Protein AF-A0A953RXV6-F1 (afdb_monomer)

Mean predicted aligned error: 15.17 Å

Solvent-accessible surface area (backbone atoms only — not comparable to full-atom values): 37665 Å² total; per-residue (Å²): 127,60,71,68,61,42,51,56,49,38,53,52,52,40,53,50,35,49,42,9,17,29,2,40,12,43,51,50,28,60,76,50,71,36,80,70,49,71,12,47,16,24,50,48,4,48,50,49,49,16,47,55,39,52,64,47,23,63,74,37,35,45,28,72,68,52,24,49,53,53,41,52,54,12,38,51,32,27,63,79,38,34,75,82,56,64,39,70,62,49,50,50,53,51,53,49,42,42,50,58,57,60,30,48,54,34,81,74,94,47,74,58,41,26,48,41,53,41,45,48,42,49,47,40,36,65,33,37,65,40,35,4,41,20,39,59,39,67,70,58,20,54,64,31,39,55,59,40,29,31,59,56,40,28,44,69,82,55,23,53,34,48,34,36,52,49,49,26,21,46,38,41,32,33,53,47,50,52,58,61,29,71,76,70,70,61,58,46,44,60,48,30,26,38,51,48,48,35,43,48,72,61,68,39,62,65,63,44,26,60,25,39,40,84,52,61,48,53,45,35,20,52,49,41,39,55,48,55,53,47,49,50,40,52,68,71,56,49,58,47,59,34,44,32,28,48,46,49,48,49,26,51,46,30,33,43,38,36,71,85,34,46,62,54,39,53,49,43,54,48,50,43,69,74,37,68,92,49,37,43,41,70,58,43,52,53,50,47,51,52,50,51,48,55,50,30,55,49,15,32,39,20,24,21,9,51,50,53,54,45,55,93,45,44,46,69,85,43,84,28,27,49,54,67,68,56,28,46,46,52,45,44,46,53,30,18,38,28,44,42,68,92,55,82,60,35,69,64,61,66,71,59,68,80,49,50,65,62,33,59,60,51,63,55,75,39,72,83,33,69,65,48,67,52,30,41,56,55,8,50,51,32,49,51,48,36,56,75,67,68,52,87,75,57,71,55,62,53,52,52,52,52,51,38,52,52,44,45,50,52,32,53,72,59,34,51,28,63,50,72,35,38,24,45,55,48,37,48,17,34,45,25,42,6,44,35,46,24,74,75,49,55,52,67,70,57,49,60,58,46,52,61,51,52,54,47,53,41,50,52,50,42,52,50,27,61,72,70,46,30,45,71,58,54,54,43,61,78,75,73,86,87,62,78,50,77,52,72,50,84,42,90,88,67,55,62,38,34,22,31,41,94,91,43,63,47,39,26,81,55,69,80,53,54,39,36,56,94,48,75,43,74,78,35,56,68,24,39,58,74,72,90,66,79,80,83,78,70,79,76,80,68,80,70,78,77,80,83,77,59,60,71,77,72,34,35,30,17,23,42,32,72,53,49,65,48,98,85,68,52,69,32,37,37,56,67,44,63,77,55,61,46,65,45,73,55,89,66,77,44,40,84,53,96,65,40,70,46,51,29,16,21,29,30,10,95,82,32,50,31,38,35,49,43,48,34,72,64,45,55,26,36,35,37,42,32,36,39,32,80,83,64,92,52,71,85,56,42,19,18,29,35,21,50,75,84,44,75,80,43,70,63,45,33,54,33,64,73,32,74,34,59,35,15,43,37,76,48,78,42,84,44,78,23,87,79,34,49,48,36,44,36,32,37,32,74,32,57,54,27,71,40,6,27,43,33,44,35,73,55,73,76,94,73,80,92,78,88,84,80,88,76,89,81,85,88,82,87,78,89,135

Sequence (721 aa):
MNEELRVSTAVLYTVISAFSAVGFGSILSKYLRIRPNAGERGMLGLLCMGIVAGLVHFFIPISPLVQYAVLIAGLFGCVSSAAELGGWRTIAYAILAFALVFFREAYVPYHDNGLYHVPTFLWNTQAAAIPGLVNLHGRFGFNSVLFLIAPITSQYAIGWVANALLASFTILACIGRLRDHAIQGMNPSAFWFLMVTAAAFTLDPNLMGWLGILNADGFVAALTVYWVFLLFEHAEGVRPDTTPALILLLAVFALMVKLGSLPIFALTIGIMAYRPGLRPSRGAIVVATAFLTIWVARGLLLSGCLAYPIQQSCFYSLPWSVEQWRAMGEMNGIRSWARAPGRIDYDVVLSDFKWFGAWLADARLKEPIPQLRWALPLGLGALVFRLLAKQKIDRASLGIAAFLAGSIAFWFWGAPDPRFGVGFLASAGVLCVGFAAASVFSAQKLRLAAIPVLLAGVAVQTVRSAITENWRNQPAIPPQPQTFYVMTIDGPWGVPIRAPDPHDDQCWDTPLPCMPAQFLAPAYLARVRWRPIPTHGAASTAMAGSANAFTKLPLKVNAGGSGYSDSEGHAWQPDMGAQQGWAMSTTATISGTANPEVYQSARWSDTGRLSYQFTVPNGDYTVILKFAEFFYWTKGKREFDIALNGTTVASRFDIVAAAGGVNTATDLEYPLTVTNSQATVTLTGVTREPLINGIEILPASGPSGAEVKTHGSGAGVTQAK

Nearest PDB structures (foldseek):
  5uj6-assembly1_B  TM=8.910E-01  e=5.678E-09  Bacteroides uniformis str. 3978 T3 ii
  5uj6-assembly1_A  TM=8.932E-01  e=1.175E-08  Bacteroides uniformis str. 3978 T3 ii
  6nzg-assembly1_B  TM=8.855E-01  e=1.803E-08  Bacteroides uniformis
  6a5e-assembly2_B  TM=8.906E-01  e=4.620E-08  Arabidopsis thaliana
  8dhl-assembly1_A  TM=8.912E-01  e=2.066E-07  Tannerella forsythia

Secondary structure (DSSP, 8-state):
--HHHHHHHHHHHHHHHHHHHHHHHHHHHHHHT----HHHHHHHHHHHHHHHHHHHHTTS---HHHHHHHHHHHHHHHHTTTTTTTTHHHHHHHHHHHHHHHTS------HHIIIIIHHHHHHHHHSSPPTTGGGT-GGGG---THHHHHHHH-BTTTB--HHHHHHHHHHHHHHHHHHHHHTTT--HHHHHHHHHHHHHHHH-HHHHHHHTS--HHHHHHHHHHHHHHHHHHHHHT-STTHHHHHHHHHHHHHHHH-GGGHHHHHHHHHHHHH-GGGPPPHHHHHHHHHHHHHHHHHHHHHHSBTTTT-GGGB-TTSTTPPPHHHHHHHHHHHHHHHHSTT---HHHHHHSSTHHHHHHHHHHHSTT-TTHHHHHHHHHHHHHHHHHTTPPPPHHHHHHHHHHHHHHHHHHHH---HHHHHHHHHHHHHHHHHHHHHHH--SHHHHHHHHHHHHHHHHHHHHHHHHTTTTTT-PPSPP----EEEE----TT---EEEE-TT----TTPPSSB--GGG--HHHHTT--PPPP---S-----------PPPPSSEEEETTS--EE-TT-PEEBPS-SB-S-EEEE--SPPBS-S--HHHHEEEE-TTSEEEEEE---SEEEEEEEEE---S--STTSSEEEEEETTEEEEEEE-HHHHHSSTTB-EEEEEEEEESSS-EEEEEEEEES--EESEEEEEE-PPP------------------

Structure (mmCIF, N/CA/C/O backbone):
data_AF-A0A953RXV6-F1
#
_entry.id   AF-A0A953RXV6-F1
#
loop_
_atom_site.group_PDB
_atom_site.id
_atom_site.type_symbol
_atom_site.label_atom_id
_atom_site.label_alt_id
_atom_site.label_comp_id
_atom_site.label_asym_id
_atom_site.label_entity_id
_atom_site.label_seq_id
_atom_site.pdbx_PDB_ins_code
_atom_site.Cartn_x
_atom_site.Cartn_y
_atom_site.Cartn_z
_atom_site.occupancy
_atom_site.B_iso_or_equiv
_atom_site.auth_seq_id
_atom_site.auth_comp_id
_atom_site.auth_asym_id
_atom_site.auth_atom_id
_atom_site.pdbx_PDB_model_num
ATOM 1 N N . MET A 1 1 ? 2.271 27.213 -10.622 1.00 54.66 1 MET A N 1
ATOM 2 C CA . MET A 1 1 ? 1.376 27.524 -9.486 1.00 54.66 1 MET A CA 1
ATOM 3 C C . MET A 1 1 ? 2.250 28.083 -8.378 1.00 54.66 1 MET A C 1
ATOM 5 O O . MET A 1 1 ? 3.254 27.442 -8.091 1.00 54.66 1 MET A O 1
ATOM 9 N N . ASN A 1 2 ? 1.961 29.274 -7.837 1.00 69.75 2 ASN A N 1
ATOM 10 C CA . ASN A 1 2 ? 2.711 29.762 -6.673 1.00 69.75 2 ASN A CA 1
ATOM 11 C C . ASN A 1 2 ? 2.414 28.860 -5.459 1.00 69.75 2 ASN A C 1
ATOM 13 O O . ASN A 1 2 ? 1.421 28.127 -5.441 1.00 69.75 2 ASN A O 1
ATOM 17 N N . GLU A 1 3 ? 3.308 28.862 -4.477 1.00 66.81 3 GLU A N 1
ATOM 18 C CA . GLU A 1 3 ? 3.263 27.919 -3.356 1.00 66.81 3 GLU A CA 1
ATOM 19 C C . GLU A 1 3 ? 1.968 28.030 -2.538 1.00 66.81 3 GLU A C 1
ATOM 21 O O . GLU A 1 3 ? 1.363 27.015 -2.197 1.00 66.81 3 GLU A O 1
ATOM 26 N N . GLU A 1 4 ? 1.471 29.249 -2.323 1.00 68.50 4 GLU A N 1
ATOM 27 C CA . GLU A 1 4 ? 0.216 29.485 -1.603 1.00 68.50 4 GLU A CA 1
ATOM 28 C C . GLU A 1 4 ? -0.999 28.884 -2.320 1.00 68.50 4 GLU A C 1
ATOM 30 O O . GLU A 1 4 ? -1.776 28.153 -1.703 1.00 68.50 4 GLU A O 1
ATOM 35 N N . LEU A 1 5 ? -1.138 29.098 -3.636 1.00 72.12 5 LEU A N 1
ATOM 36 C CA . LEU A 1 5 ? -2.232 28.507 -4.411 1.00 72.12 5 LEU A CA 1
ATOM 37 C C . LEU A 1 5 ? -2.136 26.976 -4.433 1.00 72.12 5 LEU A C 1
ATOM 39 O O . LEU A 1 5 ? -3.169 26.304 -4.402 1.00 72.12 5 LEU A O 1
ATOM 43 N N . ARG A 1 6 ? -0.919 26.410 -4.425 1.00 70.50 6 ARG A N 1
ATOM 44 C CA . ARG A 1 6 ? -0.706 24.956 -4.318 1.00 70.50 6 ARG A CA 1
ATOM 45 C C . ARG A 1 6 ? -1.258 24.422 -3.006 1.00 70.50 6 ARG A C 1
ATOM 47 O O . ARG A 1 6 ? -2.036 23.470 -3.025 1.00 70.50 6 ARG A O 1
ATOM 54 N N . VAL A 1 7 ? -0.891 25.044 -1.888 1.00 69.31 7 VAL A N 1
ATOM 55 C CA . VAL A 1 7 ? -1.352 24.621 -0.562 1.00 69.31 7 VAL A CA 1
ATOM 56 C C . VAL A 1 7 ? -2.869 24.764 -0.444 1.00 69.31 7 VAL A C 1
ATOM 58 O O . VAL A 1 7 ? -3.538 23.816 -0.036 1.00 69.31 7 VAL A O 1
ATOM 61 N N . SER A 1 8 ? -3.445 25.905 -0.834 1.00 72.38 8 SER A N 1
ATOM 62 C CA . SER A 1 8 ? -4.899 26.100 -0.760 1.00 72.38 8 SER A CA 1
ATOM 63 C C . SER A 1 8 ? -5.660 25.075 -1.607 1.00 72.38 8 SER A C 1
ATOM 65 O O . SER A 1 8 ? -6.670 24.527 -1.160 1.00 72.38 8 SER A O 1
ATOM 67 N N . THR A 1 9 ? -5.146 24.756 -2.798 1.00 74.25 9 THR A N 1
ATOM 68 C CA . THR A 1 9 ? -5.723 23.723 -3.672 1.00 74.25 9 THR A CA 1
ATOM 69 C C . THR A 1 9 ? -5.626 22.338 -3.033 1.00 74.25 9 THR A C 1
ATOM 71 O O . THR A 1 9 ? -6.598 21.585 -3.048 1.00 74.25 9 THR A O 1
ATOM 74 N N . ALA A 1 10 ? -4.490 22.014 -2.417 1.00 73.00 10 ALA A N 1
ATOM 75 C CA . ALA A 1 10 ? -4.257 20.751 -1.727 1.00 73.00 10 ALA A CA 1
ATOM 76 C C . ALA A 1 10 ? -5.208 20.534 -0.533 1.00 73.00 10 ALA A C 1
ATOM 78 O O . ALA A 1 10 ? -5.795 19.455 -0.389 1.00 73.00 10 ALA A O 1
ATOM 79 N N . VAL A 1 11 ? -5.428 21.577 0.277 1.00 75.12 11 VAL A N 1
ATOM 80 C CA . VAL A 1 11 ? -6.401 21.554 1.383 1.00 75.12 11 VAL A CA 1
ATOM 81 C C . VAL A 1 11 ? -7.806 21.299 0.847 1.00 75.12 11 VAL A C 1
ATOM 83 O O . VAL A 1 11 ? -8.473 20.360 1.285 1.00 75.12 11 VAL A O 1
ATOM 86 N N . LEU A 1 12 ? -8.253 22.108 -0.121 1.00 78.56 12 LEU A N 1
ATOM 87 C CA . LEU A 1 12 ? -9.596 22.005 -0.692 1.00 78.56 12 LEU A CA 1
ATOM 88 C C . LEU A 1 12 ? -9.846 20.615 -1.282 1.00 78.56 12 LEU A C 1
ATOM 90 O O . LEU A 1 12 ? -10.859 19.975 -0.995 1.00 78.56 12 LEU A O 1
ATOM 94 N N . TYR A 1 13 ? -8.897 20.139 -2.081 1.00 80.12 13 TYR A N 1
ATOM 95 C CA . TYR A 1 13 ? -8.982 18.851 -2.743 1.00 80.12 13 TYR A CA 1
ATOM 96 C C . TYR A 1 13 ? -9.070 17.696 -1.744 1.00 80.12 13 TYR A C 1
ATOM 98 O O . TYR A 1 13 ? -9.842 16.747 -1.931 1.00 80.12 13 TYR A O 1
ATOM 106 N N . THR A 1 14 ? -8.341 17.792 -0.635 1.00 79.62 14 THR A N 1
ATOM 107 C CA . THR A 1 14 ? -8.429 16.739 0.361 1.00 79.62 14 THR A CA 1
ATOM 108 C C . THR A 1 14 ? -9.733 16.773 1.143 1.00 79.62 14 THR A C 1
ATOM 110 O O . THR A 1 14 ? -10.326 15.723 1.383 1.00 79.62 14 THR A O 1
ATOM 113 N N . VAL A 1 15 ? -10.224 17.959 1.502 1.00 82.06 15 VAL A N 1
ATOM 114 C CA . VAL A 1 15 ? -11.534 18.102 2.147 1.00 82.06 15 VAL A CA 1
ATOM 115 C C . VAL A 1 15 ? -12.623 17.473 1.270 1.00 82.06 15 VAL A C 1
ATOM 117 O O . VAL A 1 15 ? -13.427 16.679 1.760 1.00 82.06 15 VAL A O 1
ATOM 120 N N . ILE A 1 16 ? -12.595 17.740 -0.040 1.00 86.81 16 ILE A N 1
ATOM 121 C CA . ILE A 1 16 ? -13.489 17.108 -1.020 1.00 86.81 16 ILE A CA 1
ATOM 122 C C . ILE A 1 16 ? -13.351 15.579 -0.995 1.00 86.81 16 ILE A C 1
ATOM 124 O O . ILE A 1 16 ? -14.357 14.872 -0.905 1.00 86.81 16 ILE A O 1
ATOM 128 N N . SER A 1 17 ? -12.121 15.065 -1.024 1.00 89.00 17 SER A N 1
ATOM 129 C CA . SER A 1 17 ? -11.843 13.623 -0.977 1.00 89.00 17 SER A CA 1
ATOM 130 C C . SER A 1 17 ? -12.360 12.973 0.311 1.00 89.00 17 SER A C 1
ATOM 132 O O . SER A 1 17 ? -12.964 11.900 0.265 1.00 89.00 17 SER A O 1
ATOM 134 N N . ALA A 1 18 ? -12.198 13.643 1.456 1.00 87.94 18 ALA A N 1
ATOM 135 C CA . ALA A 1 18 ? -12.666 13.169 2.752 1.00 87.94 18 ALA A CA 1
ATOM 136 C C . ALA A 1 18 ? -14.196 13.058 2.797 1.00 87.94 18 ALA A C 1
ATOM 138 O O . ALA A 1 18 ? -14.736 12.011 3.164 1.00 87.94 18 ALA A O 1
ATOM 139 N N . PHE A 1 19 ? -14.903 14.112 2.380 1.00 88.88 19 PHE A N 1
ATOM 140 C CA . PHE A 1 19 ? -16.365 14.100 2.313 1.00 88.88 19 PHE A CA 1
ATOM 141 C C . PHE A 1 19 ? -16.888 13.061 1.337 1.00 88.88 19 PHE A C 1
ATOM 143 O O . PHE A 1 19 ? -17.843 12.348 1.644 1.00 88.88 19 PHE A O 1
ATOM 150 N N . SER A 1 20 ? -16.244 12.949 0.180 1.00 92.94 20 SER A N 1
ATOM 151 C CA . SER A 1 20 ? -16.613 11.960 -0.816 1.00 92.94 20 SER A CA 1
ATOM 152 C C . SER A 1 20 ? -16.480 10.535 -0.263 1.00 92.94 20 SER A C 1
ATOM 154 O O . SER A 1 20 ? -17.413 9.738 -0.387 1.00 92.94 20 SER A O 1
ATOM 156 N N . ALA A 1 21 ? -15.386 10.231 0.449 1.00 93.62 21 ALA A N 1
ATOM 157 C CA . ALA A 1 21 ? -15.200 8.937 1.103 1.00 93.62 21 ALA A CA 1
ATOM 158 C C . ALA A 1 21 ? -16.292 8.685 2.156 1.00 93.62 21 ALA A C 1
ATOM 160 O O . ALA A 1 21 ? -16.990 7.672 2.098 1.00 93.62 21 ALA A O 1
ATOM 161 N N . VAL A 1 22 ? -16.538 9.634 3.067 1.00 92.31 22 VAL A N 1
ATOM 162 C CA . VAL A 1 22 ? -17.623 9.515 4.062 1.00 92.31 22 VAL A CA 1
ATOM 163 C C . VAL A 1 22 ? -18.983 9.279 3.395 1.00 92.31 22 VAL A C 1
ATOM 165 O O . VAL A 1 22 ? -19.799 8.510 3.912 1.00 92.31 22 VAL A O 1
ATOM 168 N N . GLY A 1 23 ? -19.232 9.887 2.235 1.00 93.12 23 GLY A N 1
ATOM 169 C CA . GLY A 1 23 ? -20.442 9.679 1.452 1.00 93.12 23 GLY A CA 1
ATOM 170 C C . GLY A 1 23 ? -20.585 8.268 0.888 1.00 93.12 23 GLY A C 1
ATOM 171 O O . GLY A 1 23 ? -21.613 7.631 1.128 1.00 93.12 23 GLY A O 1
ATOM 172 N N . PHE A 1 24 ? -19.555 7.730 0.227 1.00 96.62 24 PHE A N 1
ATOM 173 C CA . PHE A 1 24 ? -19.560 6.329 -0.222 1.00 96.62 24 PHE A CA 1
ATOM 174 C C . PHE A 1 24 ? -19.745 5.355 0.941 1.00 96.62 24 PHE A C 1
ATOM 176 O O . PHE A 1 24 ? -20.575 4.447 0.866 1.00 96.62 24 PHE A O 1
ATOM 183 N N . GLY A 1 25 ? -19.033 5.572 2.047 1.00 96.31 25 GLY A N 1
ATOM 184 C CA . GLY A 1 25 ? -19.180 4.745 3.237 1.00 96.31 25 GLY A CA 1
ATOM 185 C C . GLY A 1 25 ? -20.572 4.838 3.851 1.00 96.31 25 GLY A C 1
ATOM 186 O O . GLY A 1 25 ? -21.092 3.837 4.337 1.00 96.31 25 GLY A O 1
ATOM 187 N N . SER A 1 26 ? -21.216 6.006 3.791 1.00 94.00 26 SER A N 1
ATOM 188 C CA . SER A 1 26 ? -22.600 6.190 4.241 1.00 94.00 26 SER A CA 1
ATOM 189 C C . SER A 1 26 ? -23.594 5.416 3.378 1.00 94.00 26 SER A C 1
ATOM 191 O O . SER A 1 26 ? -24.459 4.731 3.924 1.00 94.00 26 SER A O 1
ATOM 193 N N . ILE A 1 27 ? -23.441 5.463 2.051 1.00 95.38 27 ILE A N 1
ATOM 194 C CA . ILE A 1 27 ? -24.257 4.675 1.116 1.00 95.38 27 ILE A CA 1
ATOM 195 C C . ILE A 1 27 ? -24.084 3.180 1.400 1.00 95.38 27 ILE A C 1
ATOM 197 O O . ILE A 1 27 ? -25.075 2.464 1.564 1.00 95.38 27 ILE A O 1
ATOM 201 N N . LEU A 1 28 ? -22.837 2.712 1.528 1.00 96.88 28 LEU A N 1
ATOM 202 C CA . LEU A 1 28 ? -22.566 1.310 1.834 1.00 96.88 28 LEU A CA 1
ATOM 203 C C . LEU A 1 28 ? -23.176 0.908 3.184 1.00 96.88 28 LEU A C 1
ATOM 205 O O . LEU A 1 28 ? -23.809 -0.137 3.293 1.00 96.88 28 LEU A O 1
ATOM 209 N N . SER A 1 29 ? -23.046 1.754 4.203 1.00 95.25 29 SER A N 1
ATOM 210 C CA . SER A 1 29 ? -23.593 1.489 5.539 1.00 95.25 29 SER A CA 1
ATOM 211 C C . SER A 1 29 ? -25.113 1.336 5.524 1.00 95.25 29 SER A C 1
ATOM 213 O O . SER A 1 29 ? -25.637 0.421 6.160 1.00 95.25 29 SER A O 1
ATOM 215 N N . LYS A 1 30 ? -25.814 2.183 4.757 1.00 93.81 30 LYS A N 1
ATOM 216 C CA . LYS A 1 30 ? -27.267 2.093 4.541 1.00 93.81 30 LYS A CA 1
ATOM 217 C C . LYS A 1 30 ? -27.651 0.777 3.871 1.00 93.81 30 LYS A C 1
ATOM 219 O O . LYS A 1 30 ? -28.535 0.080 4.366 1.00 93.81 30 LYS A O 1
ATOM 224 N N . TYR A 1 31 ? -26.955 0.410 2.794 1.00 95.25 31 TYR A N 1
ATOM 225 C CA . TYR A 1 31 ? -27.179 -0.854 2.086 1.00 95.25 31 TYR A CA 1
ATOM 226 C C . TYR A 1 31 ? -26.978 -2.069 3.004 1.00 95.25 31 TYR A C 1
ATOM 228 O O . TYR A 1 31 ? -27.797 -2.987 3.035 1.00 95.25 31 TYR A O 1
ATOM 236 N N . LEU A 1 32 ? -25.917 -2.041 3.810 1.00 96.00 32 LEU A N 1
ATOM 237 C CA . LEU A 1 32 ? -25.572 -3.098 4.759 1.00 96.00 32 LEU A CA 1
ATOM 238 C C . LEU A 1 32 ? -26.412 -3.090 6.042 1.00 96.00 32 LEU A C 1
ATOM 240 O O . LEU A 1 32 ? -26.319 -4.041 6.820 1.00 96.00 32 LEU A O 1
ATOM 244 N N . ARG A 1 33 ? -27.222 -2.043 6.257 1.00 94.44 33 ARG A N 1
ATOM 245 C CA . ARG A 1 33 ? -28.018 -1.792 7.470 1.00 94.44 33 ARG A CA 1
ATOM 246 C C . ARG A 1 33 ? -27.178 -1.754 8.754 1.00 94.44 33 ARG A C 1
ATOM 248 O O . ARG A 1 33 ? -27.633 -2.180 9.811 1.00 94.44 33 ARG A O 1
ATOM 255 N N . ILE A 1 34 ? -25.962 -1.220 8.669 1.00 93.62 34 ILE A N 1
ATOM 256 C CA . ILE A 1 34 ? -25.052 -1.039 9.811 1.00 93.62 34 ILE A CA 1
ATOM 257 C C . ILE A 1 34 ? -24.966 0.436 10.217 1.00 93.62 34 ILE A C 1
ATOM 259 O O . ILE A 1 34 ? -25.288 1.327 9.431 1.00 93.62 34 ILE A O 1
ATOM 263 N N . ARG A 1 35 ? -24.520 0.713 11.449 1.00 90.50 35 ARG A N 1
ATOM 264 C CA . ARG A 1 35 ? -24.431 2.079 12.002 1.00 90.50 35 ARG A CA 1
ATOM 265 C C . ARG A 1 35 ? -23.003 2.460 12.423 1.00 90.50 35 ARG A C 1
ATOM 267 O O . ARG A 1 35 ? -22.761 2.681 13.610 1.00 90.50 35 ARG A O 1
ATOM 274 N N . PRO A 1 36 ? -22.052 2.531 11.478 1.00 91.62 36 PRO A N 1
ATOM 275 C CA . PRO A 1 36 ? -20.710 3.018 11.754 1.00 91.62 36 PRO A CA 1
ATOM 276 C C . PRO A 1 36 ? -20.699 4.527 12.019 1.00 91.62 36 PRO A C 1
ATOM 278 O O . PRO A 1 36 ? -21.538 5.279 11.502 1.00 91.62 36 PRO A O 1
ATOM 281 N N . ASN A 1 37 ? -19.712 4.964 12.798 1.00 88.81 37 ASN A N 1
ATOM 282 C CA . ASN A 1 37 ? -19.424 6.376 13.033 1.00 88.81 37 ASN A CA 1
ATOM 283 C C . ASN A 1 37 ? -18.758 7.033 11.803 1.00 88.81 37 ASN A C 1
ATOM 285 O O . ASN A 1 37 ? -18.481 6.379 10.798 1.00 88.81 37 ASN A O 1
ATOM 289 N N . ALA A 1 38 ? -18.505 8.343 11.860 1.00 87.25 38 ALA A N 1
ATOM 290 C CA . ALA A 1 38 ? -17.977 9.093 10.717 1.00 87.25 38 ALA A CA 1
ATOM 291 C C . ALA A 1 38 ? -16.590 8.615 10.242 1.00 87.25 38 ALA A C 1
ATOM 293 O O . ALA A 1 38 ? -16.364 8.536 9.036 1.00 87.25 38 ALA A O 1
ATOM 294 N N . GLY A 1 39 ? -15.685 8.261 11.162 1.00 90.06 39 GLY A N 1
ATOM 295 C CA . GLY A 1 39 ? -14.359 7.748 10.805 1.00 90.06 39 GLY A CA 1
ATOM 296 C C . GLY A 1 39 ? -14.443 6.393 10.105 1.00 90.06 39 GLY A C 1
ATOM 297 O O . GLY A 1 39 ? -13.867 6.193 9.043 1.00 90.06 39 GLY A O 1
ATOM 298 N N . GLU A 1 40 ? -15.265 5.491 10.631 1.00 94.19 40 GLU A N 1
ATOM 299 C CA . GLU A 1 40 ? -15.514 4.176 10.032 1.00 94.19 40 GLU A CA 1
ATOM 300 C C . GLU A 1 40 ? -16.171 4.277 8.655 1.00 94.19 40 GLU A C 1
ATOM 302 O O . GLU A 1 40 ? -15.785 3.566 7.729 1.00 94.19 40 GLU A O 1
ATOM 307 N N . ARG A 1 41 ? -17.128 5.201 8.491 1.00 93.50 41 ARG A N 1
ATOM 308 C CA . ARG A 1 41 ? -17.698 5.527 7.177 1.00 93.50 41 ARG A CA 1
ATOM 309 C C . ARG A 1 41 ? -16.608 6.015 6.225 1.00 93.50 41 ARG A C 1
ATOM 311 O O . ARG A 1 41 ? -16.577 5.566 5.090 1.00 93.50 41 ARG A O 1
ATOM 318 N N . GLY A 1 42 ? -15.683 6.859 6.674 1.00 93.50 42 GLY A N 1
ATOM 319 C CA . GLY A 1 42 ? -14.530 7.268 5.870 1.00 93.50 42 GLY A CA 1
ATOM 320 C C . GLY A 1 42 ? -13.671 6.088 5.399 1.00 93.50 42 GLY A C 1
ATOM 321 O O . GLY A 1 42 ? -13.391 5.976 4.206 1.00 93.50 42 GLY A O 1
ATOM 322 N N . MET A 1 43 ? -13.331 5.151 6.294 1.00 97.00 43 MET A N 1
ATOM 323 C CA . MET A 1 43 ? -12.572 3.938 5.940 1.00 97.00 43 MET A CA 1
ATOM 324 C C . MET A 1 43 ? -13.307 3.064 4.917 1.00 97.00 43 MET A C 1
ATOM 326 O O . MET A 1 43 ? -12.727 2.669 3.906 1.00 97.00 43 MET A O 1
ATOM 330 N N . LEU A 1 44 ? -14.592 2.781 5.158 1.00 98.06 44 LEU A N 1
ATOM 331 C CA . LEU A 1 44 ? -15.439 2.029 4.225 1.00 98.06 44 LEU A CA 1
ATOM 332 C C . LEU A 1 44 ? -15.594 2.761 2.885 1.00 98.06 44 LEU A C 1
ATOM 334 O O . LEU A 1 44 ? -15.675 2.134 1.834 1.00 98.06 44 LEU A O 1
ATOM 338 N N . GLY A 1 45 ? -15.600 4.089 2.922 1.00 97.31 45 GLY A N 1
ATOM 339 C CA . GLY A 1 45 ? -15.604 4.963 1.763 1.00 97.31 45 GLY A CA 1
ATOM 340 C C . GLY A 1 45 ? -14.384 4.813 0.875 1.00 97.31 45 GLY A C 1
ATOM 341 O O . GLY A 1 45 ? -14.531 4.616 -0.328 1.00 97.31 45 GLY A O 1
ATOM 342 N N . LEU A 1 46 ? -13.188 4.858 1.468 1.00 97.31 46 LEU A N 1
ATOM 343 C CA . LEU A 1 46 ? -11.933 4.632 0.746 1.00 97.31 46 LEU A CA 1
ATOM 344 C C . LEU A 1 46 ? -11.902 3.235 0.112 1.00 97.31 46 LEU A C 1
ATOM 346 O O . LEU A 1 46 ? -11.507 3.092 -1.043 1.00 97.31 46 LEU A O 1
ATOM 350 N N . LEU A 1 47 ? -12.385 2.219 0.834 1.00 98.38 47 LEU A N 1
ATOM 351 C CA . LEU A 1 47 ? -12.561 0.870 0.298 1.00 98.38 47 LEU A CA 1
ATOM 352 C C . LEU A 1 47 ? -13.492 0.869 -0.930 1.00 98.38 47 LEU A C 1
ATOM 354 O O . LEU A 1 47 ? -13.123 0.341 -1.978 1.00 98.38 47 LEU A O 1
ATOM 358 N N . CYS A 1 48 ? -14.673 1.491 -0.832 1.00 98.25 48 CYS A N 1
ATOM 359 C CA . CYS A 1 48 ? -15.612 1.616 -1.950 1.00 98.25 48 CYS A CA 1
ATOM 360 C C . CYS A 1 48 ? -14.999 2.339 -3.153 1.00 98.25 48 CYS A C 1
ATOM 362 O O . CYS A 1 48 ? -15.126 1.853 -4.274 1.00 98.25 48 CYS A O 1
ATOM 364 N N . MET A 1 49 ? -14.318 3.465 -2.928 1.00 97.75 49 MET A N 1
ATOM 365 C CA . MET A 1 49 ? -13.635 4.222 -3.978 1.00 97.75 49 MET A CA 1
ATOM 366 C C . MET A 1 49 ? -12.622 3.351 -4.716 1.00 97.75 49 MET A C 1
ATOM 368 O O . MET A 1 49 ? -12.651 3.296 -5.942 1.00 97.75 49 MET A O 1
ATOM 372 N N . GLY A 1 50 ? -11.776 2.621 -3.983 1.00 97.19 50 GLY A N 1
ATOM 373 C CA . GLY A 1 50 ? -10.778 1.730 -4.571 1.00 97.19 50 GLY A CA 1
ATOM 374 C C . GLY A 1 50 ? -11.382 0.610 -5.419 1.00 97.19 50 GLY A C 1
ATOM 375 O O . GLY A 1 50 ? -10.825 0.253 -6.455 1.00 97.19 50 GLY A O 1
ATOM 376 N N . ILE A 1 51 ? -12.545 0.082 -5.032 1.00 96.38 51 ILE A N 1
ATOM 377 C CA . ILE A 1 51 ? -13.232 -0.961 -5.804 1.00 96.38 51 ILE A CA 1
ATOM 378 C C . ILE A 1 51 ? -13.959 -0.397 -7.023 1.00 96.38 51 ILE A C 1
ATOM 380 O O . ILE A 1 51 ? -13.874 -0.993 -8.095 1.00 96.38 51 ILE A O 1
ATOM 384 N N . VAL A 1 52 ? -14.631 0.751 -6.897 1.00 97.25 52 VAL A N 1
ATOM 385 C CA . VAL A 1 52 ? -15.224 1.450 -8.049 1.00 97.25 52 VAL A CA 1
ATOM 386 C C . VAL A 1 52 ? -14.131 1.777 -9.067 1.00 97.25 52 VAL A C 1
ATOM 388 O O . VAL A 1 52 ? -14.289 1.480 -10.249 1.00 97.25 52 VAL A O 1
ATOM 391 N N . ALA A 1 53 ? -12.988 2.286 -8.602 1.00 96.38 53 ALA A N 1
ATOM 392 C CA . ALA A 1 53 ? -11.808 2.497 -9.430 1.00 96.38 53 ALA A CA 1
ATOM 393 C C . ALA A 1 53 ? -11.333 1.202 -10.083 1.00 96.38 53 ALA A C 1
ATOM 395 O O . ALA A 1 53 ? -11.105 1.179 -11.283 1.00 96.38 53 ALA A O 1
ATOM 396 N N . GLY A 1 54 ? -11.218 0.116 -9.313 1.00 95.38 54 GLY A N 1
ATOM 397 C CA . GLY A 1 54 ? -10.789 -1.187 -9.811 1.00 95.38 54 GLY A CA 1
ATOM 398 C C . GLY A 1 54 ? -11.691 -1.732 -10.914 1.00 95.38 54 GLY A C 1
ATOM 399 O O . GLY A 1 54 ? -11.176 -2.216 -11.916 1.00 95.38 54 GLY A O 1
ATOM 400 N N . LEU A 1 55 ? -13.012 -1.598 -10.763 1.00 96.56 55 LEU A N 1
ATOM 401 C CA . LEU A 1 55 ? -14.005 -1.981 -11.771 1.00 96.56 55 LEU A CA 1
ATOM 402 C C . LEU A 1 55 ? -13.869 -1.164 -13.055 1.00 96.56 55 LEU A C 1
ATOM 404 O O . LEU A 1 55 ? -13.837 -1.730 -14.144 1.00 96.56 55 LEU A O 1
ATOM 408 N N . VAL A 1 56 ? -13.773 0.160 -12.928 1.00 96.31 56 VAL A N 1
ATOM 409 C CA . VAL A 1 56 ? -13.627 1.070 -14.073 1.00 96.31 56 VAL A CA 1
ATOM 410 C C . VAL A 1 56 ? -12.289 0.846 -14.784 1.00 96.31 56 VAL A C 1
ATOM 412 O O . VAL A 1 56 ? -12.235 0.799 -16.014 1.00 96.31 56 VAL A O 1
ATOM 415 N N . HIS A 1 57 ? -11.226 0.622 -14.009 1.00 95.75 57 HI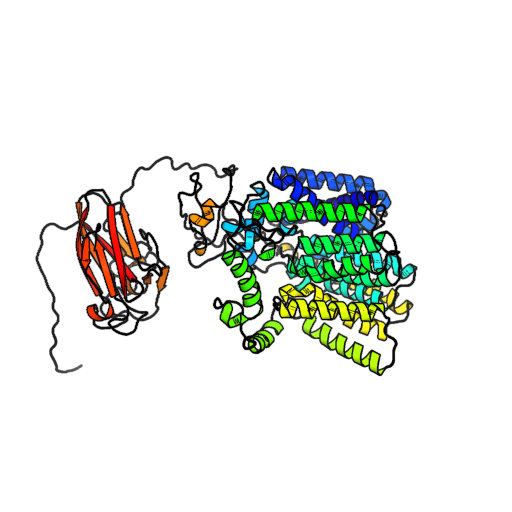S A N 1
ATOM 416 C CA . HIS A 1 57 ? -9.856 0.485 -14.487 1.00 95.75 57 HIS A CA 1
ATOM 417 C C . HIS A 1 57 ? -9.635 -0.726 -15.402 1.00 95.75 57 HIS A C 1
ATOM 419 O O . HIS A 1 57 ? -8.678 -0.734 -16.169 1.00 95.75 57 HIS A O 1
ATOM 425 N N . PHE A 1 58 ? -10.509 -1.739 -15.392 1.00 95.56 58 PHE A N 1
ATOM 426 C CA . PHE A 1 58 ? -10.454 -2.816 -16.392 1.00 95.56 58 PHE A CA 1
ATOM 427 C C . PHE A 1 58 ? -10.619 -2.311 -17.827 1.00 95.56 58 PHE A C 1
ATOM 429 O O . PHE A 1 58 ? -10.097 -2.926 -18.753 1.00 95.56 58 PHE A O 1
ATOM 436 N N . PHE A 1 59 ? -11.353 -1.215 -18.011 1.00 94.62 59 PHE A N 1
ATOM 437 C CA . PHE A 1 59 ? -11.808 -0.775 -19.326 1.00 94.62 59 PHE A CA 1
ATOM 438 C C . PHE A 1 59 ? -11.207 0.563 -19.740 1.00 94.62 59 PHE A C 1
ATOM 440 O O . PHE A 1 59 ? -10.891 0.750 -20.913 1.00 94.62 59 PHE A O 1
ATOM 447 N N . ILE A 1 60 ? -11.042 1.487 -18.792 1.00 94.12 60 ILE A N 1
ATOM 448 C CA . ILE A 1 60 ? -10.543 2.842 -19.044 1.00 94.12 60 ILE A CA 1
ATOM 449 C C . ILE A 1 60 ? -9.580 3.278 -17.934 1.00 94.12 60 ILE A C 1
ATOM 451 O O . ILE A 1 60 ? -9.701 2.794 -16.810 1.00 94.12 60 ILE A O 1
ATOM 455 N N . PRO A 1 61 ? -8.637 4.196 -18.203 1.00 94.81 61 PRO A N 1
ATOM 456 C CA . PRO A 1 61 ? -7.790 4.761 -17.156 1.00 94.81 61 PRO A CA 1
ATOM 457 C C . PRO A 1 61 ? -8.596 5.481 -16.073 1.00 94.81 61 PRO A C 1
ATOM 459 O O . PRO A 1 61 ? -9.670 6.027 -16.341 1.00 94.81 61 PRO A O 1
ATOM 462 N N . ILE A 1 62 ? -8.024 5.584 -14.870 1.00 95.19 62 ILE A N 1
ATOM 463 C CA . ILE A 1 62 ? -8.514 6.474 -13.808 1.00 95.19 62 ILE A CA 1
ATOM 464 C C . ILE A 1 62 ? -8.096 7.910 -14.154 1.00 95.19 62 ILE A C 1
ATOM 466 O O . ILE A 1 62 ? -7.237 8.516 -13.519 1.00 95.19 62 ILE A O 1
ATOM 470 N N . SER A 1 63 ? -8.669 8.426 -15.237 1.00 92.56 63 SER A N 1
ATOM 471 C CA . SER A 1 63 ? -8.418 9.773 -15.737 1.00 92.56 63 SER A CA 1
ATOM 472 C C . SER A 1 63 ? -9.012 10.829 -14.795 1.00 92.56 63 SER A C 1
ATOM 474 O O . SER A 1 63 ? -9.865 10.499 -13.962 1.00 92.56 63 SER A O 1
ATOM 476 N N . PRO A 1 64 ? -8.663 12.120 -14.961 1.00 91.06 64 PRO A N 1
ATOM 477 C CA . PRO A 1 64 ? -9.299 13.201 -14.209 1.00 91.06 64 PRO A CA 1
ATOM 478 C C . PRO A 1 64 ? -10.831 13.179 -14.295 1.00 91.06 64 PRO A C 1
ATOM 480 O O . PRO A 1 64 ? -11.510 13.468 -13.316 1.00 91.06 64 PRO A O 1
ATOM 483 N N . LEU A 1 65 ? -11.400 12.753 -15.430 1.00 93.00 65 LEU A N 1
ATOM 484 C CA . LEU A 1 65 ? -12.848 12.596 -15.576 1.00 93.00 65 LEU A CA 1
ATOM 485 C C . LEU A 1 65 ? -13.411 11.533 -14.620 1.00 93.00 65 LEU A C 1
ATOM 487 O O . LEU A 1 65 ? -14.394 11.794 -13.929 1.00 93.00 65 LEU A O 1
ATOM 491 N N . VAL A 1 66 ? -12.786 10.351 -14.559 1.00 95.25 66 VAL A N 1
ATOM 492 C CA . VAL A 1 66 ? -13.194 9.269 -13.644 1.00 95.25 66 VAL A CA 1
ATOM 493 C C . VAL A 1 66 ? -13.024 9.716 -12.195 1.00 95.25 66 VAL A C 1
ATOM 495 O O . VAL A 1 66 ? -13.935 9.546 -11.388 1.00 95.25 66 VAL A O 1
ATOM 498 N N . GLN A 1 67 ? -11.890 10.336 -11.879 1.00 94.06 67 GLN A N 1
ATOM 499 C CA . GLN A 1 67 ? -11.604 10.918 -10.571 1.00 94.06 67 GLN A CA 1
ATOM 500 C C . GLN A 1 67 ? -12.704 11.898 -10.137 1.00 94.06 67 GLN A C 1
ATOM 502 O O . GLN A 1 67 ? -13.301 11.708 -9.078 1.00 94.06 67 GLN A O 1
ATOM 507 N N . TYR A 1 68 ? -13.027 12.909 -10.952 1.00 94.38 68 TYR A N 1
ATOM 508 C CA . TYR A 1 68 ? -14.068 13.886 -10.621 1.00 94.38 68 TYR A CA 1
ATOM 509 C C . TYR A 1 68 ? -15.451 13.244 -10.513 1.00 94.38 68 TYR A C 1
ATOM 511 O O . TYR A 1 68 ? -16.189 13.564 -9.583 1.00 94.38 68 TYR A O 1
ATOM 519 N N . ALA A 1 69 ? -15.793 12.305 -11.399 1.00 96.88 69 ALA A N 1
ATOM 520 C CA . ALA A 1 69 ? -17.066 11.593 -11.342 1.00 96.88 69 ALA A CA 1
ATOM 521 C C . ALA A 1 69 ? -17.224 10.808 -10.030 1.00 96.88 69 ALA A C 1
ATOM 523 O O . ALA A 1 69 ? -18.264 10.904 -9.374 1.00 96.88 69 ALA A O 1
ATOM 524 N N . VAL A 1 70 ? -16.182 10.083 -9.606 1.00 97.00 70 VAL A N 1
ATOM 525 C CA . VAL A 1 70 ? -16.176 9.367 -8.324 1.00 97.00 70 VAL A CA 1
ATOM 526 C C . VAL A 1 70 ? -16.285 10.355 -7.163 1.00 97.00 70 VAL A C 1
ATOM 528 O O . VAL A 1 70 ? -17.132 10.172 -6.288 1.00 97.00 70 VAL A O 1
ATOM 531 N N . LEU A 1 71 ? -15.496 11.435 -7.170 1.00 94.94 71 LEU A N 1
ATOM 532 C CA . LEU A 1 71 ? -15.533 12.439 -6.106 1.00 94.94 71 LEU A CA 1
ATOM 533 C C . LEU A 1 71 ? -16.930 13.061 -5.956 1.00 94.94 71 LEU A C 1
ATOM 535 O O . LEU A 1 71 ? -17.465 13.079 -4.845 1.00 94.94 71 LEU A O 1
ATOM 539 N N . ILE A 1 72 ? -17.552 13.487 -7.060 1.00 96.62 72 ILE A N 1
ATOM 540 C CA . ILE A 1 72 ? -18.901 14.075 -7.095 1.00 96.62 72 ILE A CA 1
ATOM 541 C C . ILE A 1 72 ? -19.959 13.076 -6.607 1.00 96.62 72 ILE A C 1
ATOM 543 O O . ILE A 1 72 ? -20.806 13.438 -5.788 1.00 96.62 72 ILE A O 1
ATOM 547 N N . ALA A 1 73 ? -19.896 11.816 -7.048 1.00 97.06 73 ALA A N 1
ATOM 548 C CA . ALA A 1 73 ? -20.831 10.780 -6.609 1.00 97.06 73 ALA A CA 1
ATOM 549 C C . ALA A 1 73 ? -20.769 10.561 -5.087 1.00 97.06 73 ALA A C 1
ATOM 551 O O . ALA A 1 73 ? -21.804 10.499 -4.418 1.00 97.06 73 ALA A O 1
ATOM 552 N N . GLY A 1 74 ? -19.562 10.518 -4.515 1.00 94.94 74 GLY A N 1
ATOM 553 C CA . GLY A 1 74 ? -19.399 10.428 -3.067 1.00 94.94 74 GLY A CA 1
ATOM 554 C C . GLY A 1 74 ? -19.871 11.689 -2.338 1.00 94.94 74 GLY A C 1
ATOM 555 O O . GLY A 1 74 ? -20.531 11.574 -1.309 1.00 94.94 74 GLY A O 1
ATOM 556 N N . LEU A 1 75 ? -19.634 12.896 -2.872 1.00 92.81 75 LEU A N 1
ATOM 557 C CA . LEU A 1 75 ? -20.158 14.136 -2.278 1.00 92.81 75 LEU A CA 1
ATOM 558 C C . LEU A 1 75 ? -21.691 14.130 -2.212 1.00 92.81 75 LEU A C 1
ATOM 560 O O . LEU A 1 75 ? -22.259 14.454 -1.168 1.00 92.81 75 LEU A O 1
ATOM 564 N N . PHE A 1 76 ? -22.364 13.687 -3.276 1.00 94.19 76 PHE A N 1
ATOM 565 C CA . PHE A 1 76 ? -23.817 13.499 -3.269 1.00 94.19 76 PHE A CA 1
ATOM 566 C C . PHE A 1 76 ? -24.253 12.477 -2.204 1.00 94.19 76 PHE A C 1
ATOM 568 O O . PHE A 1 76 ? -25.205 12.708 -1.450 1.00 94.19 76 PHE A O 1
ATOM 575 N N . GLY A 1 77 ? -23.514 11.372 -2.066 1.00 91.44 77 GLY A N 1
ATOM 576 C CA . GLY A 1 77 ? -23.702 10.396 -0.987 1.00 91.44 77 GLY A CA 1
ATOM 577 C C . GLY A 1 77 ? -23.563 10.994 0.417 1.00 91.44 77 GLY A C 1
ATOM 578 O O . GLY A 1 77 ? -24.310 10.634 1.331 1.00 91.44 77 GLY A O 1
ATOM 579 N N . CYS A 1 78 ? -22.639 11.939 0.589 1.00 89.00 78 CYS A N 1
ATOM 580 C CA . CYS A 1 78 ? -22.420 12.637 1.850 1.00 89.00 78 CYS A CA 1
ATOM 581 C C . CYS A 1 78 ? -23.578 13.589 2.164 1.00 89.00 78 CYS A C 1
ATOM 583 O O . CYS A 1 78 ? -24.138 13.526 3.259 1.00 89.00 78 CYS A O 1
ATOM 585 N N . VAL A 1 79 ? -23.990 14.417 1.199 1.00 88.50 79 VAL A N 1
ATOM 586 C CA . VAL A 1 79 ? -25.112 15.360 1.352 1.00 88.50 79 VAL A CA 1
ATOM 587 C C . VAL A 1 79 ? -26.414 14.615 1.652 1.00 88.50 79 VAL A C 1
ATOM 589 O O . VAL A 1 79 ? -27.095 14.931 2.626 1.00 88.50 79 VAL A O 1
ATOM 592 N N . SER A 1 80 ? -26.712 13.553 0.900 1.00 88.00 80 SER A N 1
ATOM 593 C CA . SER A 1 80 ? -27.899 12.706 1.118 1.00 88.00 80 SER A CA 1
ATOM 594 C C . SER A 1 80 ? -27.885 11.935 2.447 1.00 88.00 80 SER A C 1
ATOM 596 O O . SER A 1 80 ? -28.893 11.346 2.844 1.00 88.00 80 SER A O 1
ATOM 598 N N . SER A 1 81 ? -26.755 11.923 3.157 1.00 86.94 81 SER A N 1
ATOM 599 C CA . SER A 1 81 ? -26.593 11.257 4.453 1.00 86.94 81 SER A CA 1
ATOM 600 C C . SER A 1 81 ? -26.269 12.229 5.594 1.00 86.94 81 SER A C 1
ATOM 602 O O . SER A 1 81 ? -26.010 11.783 6.710 1.00 86.94 81 SER A O 1
ATOM 604 N N . ALA A 1 82 ? -26.318 13.546 5.359 1.00 82.00 82 ALA A N 1
ATOM 605 C CA . ALA A 1 82 ? -25.877 14.562 6.318 1.00 82.00 82 ALA A CA 1
ATOM 606 C C . ALA A 1 82 ? -26.643 14.525 7.654 1.00 82.00 82 ALA A C 1
ATOM 608 O O . ALA A 1 82 ? -26.047 14.708 8.718 1.00 82.00 82 ALA A O 1
ATOM 609 N N . ALA A 1 83 ? -27.947 14.232 7.618 1.00 78.94 83 ALA A N 1
ATOM 610 C CA . ALA A 1 83 ? -28.773 14.117 8.821 1.00 78.94 83 ALA A CA 1
ATOM 611 C C . ALA A 1 83 ? -28.316 12.962 9.736 1.00 78.94 83 ALA A C 1
ATOM 613 O O . ALA A 1 83 ? -28.220 13.127 10.950 1.00 78.94 83 ALA A O 1
ATOM 614 N N . GLU A 1 84 ? -27.952 11.813 9.158 1.00 78.50 84 GLU A N 1
ATOM 615 C CA . GLU A 1 84 ? -27.481 10.634 9.903 1.00 78.50 84 GLU A CA 1
ATOM 616 C C . GLU A 1 84 ? -26.078 10.807 10.485 1.00 78.50 84 GLU A C 1
ATOM 618 O O . GLU A 1 84 ? -25.714 10.134 11.448 1.00 78.50 84 GLU A O 1
ATOM 623 N N . LEU A 1 85 ? -25.281 11.708 9.909 1.00 73.62 85 LEU A N 1
ATOM 624 C CA . LEU A 1 85 ? -23.938 12.017 10.390 1.00 73.62 85 LEU A CA 1
ATOM 625 C C . LEU A 1 85 ? -23.958 12.900 11.650 1.00 73.62 85 LEU A C 1
ATOM 627 O O . LEU A 1 85 ? -22.897 13.231 12.168 1.00 73.62 85 LEU A O 1
ATOM 631 N N . GLY A 1 86 ? -25.127 13.276 12.180 1.00 70.06 86 GLY A N 1
ATOM 632 C CA . GLY A 1 86 ? -25.234 14.200 13.315 1.00 70.06 86 GLY A CA 1
ATOM 633 C C . GLY A 1 86 ? -25.058 15.669 12.911 1.00 70.06 86 GLY A C 1
ATOM 634 O O . GLY A 1 86 ? -24.671 16.499 13.736 1.00 70.06 86 GLY A O 1
ATOM 635 N N . GLY A 1 87 ? -25.319 15.988 11.637 1.00 66.38 87 GLY A N 1
ATOM 636 C CA . GLY A 1 87 ? -25.255 17.340 11.086 1.00 66.38 87 GLY A CA 1
ATOM 637 C C . GLY A 1 87 ? -23.836 17.913 10.967 1.00 66.38 87 GLY A C 1
ATOM 638 O O . GLY A 1 87 ? -22.834 17.197 10.987 1.00 66.38 87 GLY A O 1
ATOM 639 N N . TRP A 1 88 ? -23.744 19.242 10.851 1.00 59.56 88 TRP A N 1
ATOM 640 C CA . TRP A 1 88 ? -22.492 19.954 10.543 1.00 59.56 88 TRP A CA 1
ATOM 641 C C . TRP A 1 88 ? -21.413 19.852 11.639 1.00 59.56 88 TRP A C 1
ATOM 643 O O . TRP A 1 88 ? -20.233 20.063 11.374 1.00 59.56 88 TRP A O 1
ATOM 653 N N . ARG A 1 89 ? -21.786 19.486 12.874 1.00 61.16 89 ARG A N 1
ATOM 654 C CA . ARG A 1 89 ? -20.850 19.372 14.009 1.00 61.16 89 ARG A CA 1
ATOM 655 C C . ARG A 1 89 ? -19.884 18.194 13.852 1.00 61.16 89 ARG A C 1
ATOM 657 O O . ARG A 1 89 ? -18.685 18.364 14.026 1.00 61.16 89 ARG A O 1
ATOM 664 N N . THR A 1 90 ? -20.377 17.018 13.463 1.00 61.41 90 THR A N 1
ATOM 665 C CA . THR A 1 90 ? -19.531 15.841 13.173 1.00 61.41 90 THR A CA 1
ATOM 666 C C . THR A 1 90 ? -18.638 16.071 11.959 1.00 61.41 90 THR A C 1
ATOM 668 O O . THR A 1 90 ? -17.488 15.640 11.928 1.00 61.41 90 THR A O 1
ATOM 671 N N . ILE A 1 91 ? -19.163 16.804 10.982 1.00 55.72 91 ILE A N 1
ATOM 672 C CA . ILE A 1 91 ? -18.445 17.242 9.790 1.00 55.72 91 ILE A CA 1
ATOM 673 C C . ILE A 1 91 ? -17.293 18.196 10.155 1.00 55.72 91 ILE A C 1
ATOM 675 O O . ILE A 1 91 ? -16.178 18.013 9.676 1.00 55.72 91 ILE A O 1
ATOM 679 N N . ALA A 1 92 ? -17.515 19.151 11.060 1.00 58.06 92 ALA A N 1
ATOM 680 C CA . ALA A 1 92 ? -16.467 20.041 11.557 1.00 58.06 92 ALA A CA 1
ATOM 681 C C . ALA A 1 92 ? -15.356 19.281 12.304 1.00 58.06 92 ALA A C 1
ATOM 683 O O . ALA A 1 92 ? -14.179 19.585 12.118 1.00 58.06 92 ALA A O 1
ATOM 684 N N . TYR A 1 93 ? -15.698 18.245 13.081 1.00 57.47 93 TYR A N 1
ATOM 685 C CA . TYR A 1 93 ? -14.693 17.364 13.691 1.00 57.47 93 TYR A CA 1
ATOM 686 C C . TYR A 1 93 ? -13.884 16.593 12.645 1.00 57.47 93 TYR A C 1
ATOM 688 O O . TYR A 1 93 ? -12.680 16.425 12.822 1.00 57.47 93 TYR A O 1
ATOM 696 N N . ALA A 1 94 ? -14.516 16.165 11.547 1.00 55.19 94 ALA A N 1
ATOM 697 C CA . ALA A 1 94 ? -13.824 15.505 10.445 1.00 55.19 94 ALA A CA 1
ATOM 698 C C . ALA A 1 94 ? -12.862 16.451 9.713 1.00 55.19 94 ALA A C 1
ATOM 700 O O . ALA A 1 94 ? -11.725 16.069 9.454 1.00 55.19 94 ALA A O 1
ATOM 701 N N . ILE A 1 95 ? -13.280 17.696 9.467 1.00 59.19 95 ILE A N 1
ATOM 702 C CA . ILE A 1 95 ? -12.421 18.753 8.913 1.00 59.19 95 ILE A CA 1
ATOM 703 C C . ILE A 1 95 ? -11.243 19.046 9.858 1.00 59.19 95 ILE A C 1
ATOM 705 O O . ILE A 1 95 ? -10.115 19.186 9.399 1.00 59.19 95 ILE A O 1
ATOM 709 N N . LEU A 1 96 ? -11.469 19.089 11.175 1.00 57.06 96 LEU A N 1
ATOM 710 C CA . LEU A 1 96 ? -10.419 19.341 12.167 1.00 57.06 96 LEU A CA 1
ATOM 711 C C . LEU A 1 96 ? -9.410 18.182 12.267 1.00 57.06 96 LEU A C 1
ATOM 713 O O . LEU A 1 96 ? -8.204 18.415 12.249 1.00 57.06 96 LEU A O 1
ATOM 717 N N . ALA A 1 97 ? -9.884 16.933 12.322 1.00 58.72 97 ALA A N 1
ATOM 718 C CA . ALA A 1 97 ? -9.031 15.736 12.284 1.00 58.72 97 ALA A CA 1
ATOM 719 C C . ALA A 1 97 ? -8.241 15.623 10.975 1.00 58.72 97 ALA A C 1
ATOM 721 O O . ALA A 1 97 ? -7.169 15.021 10.934 1.00 58.72 97 ALA A O 1
ATOM 722 N N . PHE A 1 98 ? -8.780 16.205 9.910 1.00 61.16 98 PHE A N 1
ATOM 723 C CA . PHE A 1 98 ? -8.138 16.277 8.617 1.00 61.16 98 PHE A CA 1
ATOM 724 C C . PHE A 1 98 ? -7.054 17.373 8.565 1.00 61.16 98 PHE A C 1
ATOM 726 O O . PHE A 1 98 ? -5.923 17.114 8.154 1.00 61.16 98 PHE A O 1
ATOM 733 N N . ALA A 1 99 ? -7.350 18.558 9.102 1.00 56.72 99 ALA A N 1
ATOM 734 C CA . ALA A 1 99 ? -6.401 19.658 9.256 1.00 56.72 99 ALA A CA 1
ATOM 735 C C . ALA A 1 99 ? -5.136 19.222 10.028 1.00 56.72 99 ALA A C 1
ATOM 737 O O . ALA A 1 99 ? -4.015 19.482 9.605 1.00 56.72 99 ALA A O 1
ATOM 738 N N . LEU A 1 100 ? -5.310 18.452 11.103 1.00 54.09 100 LEU A N 1
ATOM 739 C CA . LEU A 1 100 ? -4.239 17.887 11.934 1.00 54.09 100 LEU A CA 1
ATOM 740 C C . LEU A 1 100 ? -3.198 17.032 11.196 1.00 54.09 100 LEU A C 1
ATOM 742 O O . LEU A 1 100 ? -2.038 17.000 11.609 1.00 54.09 100 LEU A O 1
ATOM 746 N N . VAL A 1 101 ? -3.606 16.334 10.135 1.00 56.34 101 VAL A N 1
ATOM 747 C CA . VAL A 1 101 ? -2.711 15.486 9.335 1.00 56.34 101 VAL A CA 1
ATOM 748 C C . VAL A 1 101 ? -2.037 16.298 8.228 1.00 56.34 101 VAL A C 1
ATOM 750 O O . VAL A 1 101 ? -0.879 16.056 7.902 1.00 56.34 101 VAL A O 1
ATOM 753 N N . PHE A 1 102 ? -2.728 17.313 7.711 1.00 54.44 102 PHE A N 1
ATOM 754 C CA . PHE A 1 102 ? -2.228 18.197 6.661 1.00 54.44 102 PHE A CA 1
ATOM 755 C C . PHE A 1 102 ? -1.087 19.125 7.135 1.00 54.44 102 PHE A C 1
ATOM 757 O O . PHE A 1 102 ? -0.214 19.485 6.352 1.00 54.44 102 PHE A O 1
ATOM 764 N N . PHE A 1 103 ? -1.047 19.487 8.425 1.00 52.59 103 PHE A N 1
ATOM 765 C CA . PHE A 1 103 ? -0.071 20.448 8.964 1.00 52.59 103 PHE A CA 1
ATOM 766 C C . PHE A 1 103 ? 1.308 19.866 9.353 1.00 52.59 103 PHE A C 1
ATOM 768 O O . PHE A 1 103 ? 2.104 20.562 9.987 1.00 52.59 103 PHE A O 1
ATOM 775 N N . ARG A 1 104 ? 1.625 18.605 9.034 1.00 57.03 104 ARG A N 1
ATOM 776 C CA . ARG A 1 104 ? 2.879 17.966 9.480 1.00 57.03 104 ARG A CA 1
ATOM 777 C C . ARG A 1 104 ? 3.906 17.814 8.360 1.00 57.03 104 ARG A C 1
ATOM 779 O O . ARG A 1 104 ? 3.543 17.603 7.208 1.00 57.03 104 ARG A O 1
ATOM 786 N N . GLU A 1 105 ? 5.182 17.928 8.737 1.00 48.28 105 GLU A N 1
ATOM 787 C CA . GLU A 1 105 ? 6.332 17.720 7.849 1.00 48.28 105 GLU A CA 1
ATOM 788 C C . GLU A 1 105 ? 6.241 16.344 7.188 1.00 48.28 105 GLU A C 1
ATOM 790 O O . GLU A 1 105 ? 6.182 15.320 7.870 1.00 48.28 105 GLU A O 1
ATOM 795 N N . ALA A 1 106 ? 6.250 16.322 5.860 1.00 52.44 106 ALA A N 1
ATOM 796 C CA . ALA A 1 106 ? 6.303 15.094 5.088 1.00 52.44 106 ALA A CA 1
ATOM 797 C C . ALA A 1 106 ? 7.319 15.261 3.957 1.00 52.44 106 ALA A C 1
ATOM 799 O O . ALA A 1 106 ? 6.961 15.482 2.804 1.00 52.44 106 ALA A O 1
ATOM 800 N N . TYR A 1 107 ? 8.606 15.137 4.286 1.00 51.25 107 TYR A N 1
ATOM 801 C CA . TYR A 1 107 ? 9.604 14.821 3.272 1.00 51.25 107 TYR A CA 1
ATOM 802 C C . TYR A 1 107 ? 10.513 13.695 3.737 1.00 51.25 107 TYR A C 1
ATOM 804 O O . TYR A 1 107 ? 11.452 13.895 4.500 1.00 51.25 107 TYR A O 1
ATOM 812 N N . VAL A 1 108 ? 10.236 12.499 3.225 1.00 53.94 108 VAL A N 1
ATOM 813 C CA . VAL A 1 108 ? 11.255 11.463 3.093 1.00 53.94 108 VAL A CA 1
ATOM 814 C C . VAL A 1 108 ? 11.148 10.948 1.659 1.00 53.94 108 VAL A C 1
ATOM 816 O O . VAL A 1 108 ? 10.203 10.213 1.355 1.00 53.94 108 VAL A O 1
ATOM 819 N N . PRO A 1 109 ? 12.037 11.356 0.737 1.00 56.03 109 PRO A N 1
ATOM 820 C CA . PRO A 1 109 ? 12.126 10.714 -0.562 1.00 56.03 109 PRO A CA 1
ATOM 821 C C . PRO A 1 109 ? 12.440 9.243 -0.297 1.00 56.03 109 PRO A C 1
ATOM 823 O O . PRO A 1 109 ? 13.477 8.891 0.260 1.00 56.03 109 PRO A O 1
ATOM 826 N N . TYR A 1 110 ? 11.468 8.389 -0.597 1.00 70.19 110 TYR A N 1
ATOM 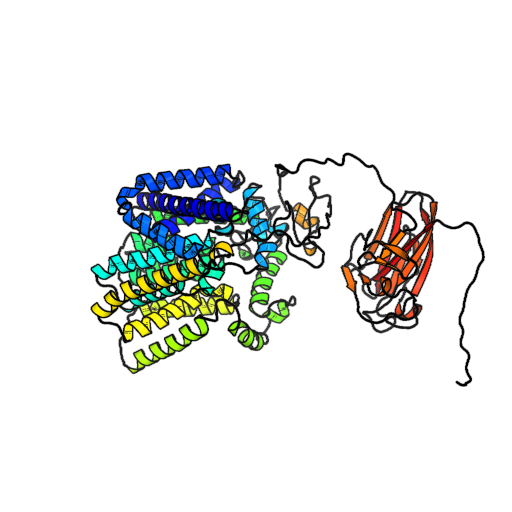827 C CA . TYR A 1 110 ? 11.573 6.959 -0.373 1.00 70.19 110 TYR A CA 1
ATOM 828 C C . TYR A 1 110 ? 11.955 6.300 -1.689 1.00 70.19 110 TYR A C 1
ATOM 830 O O . TYR A 1 110 ? 11.335 6.587 -2.710 1.00 70.19 110 TYR A O 1
ATOM 838 N N . HIS A 1 111 ? 12.921 5.388 -1.654 1.00 78.94 111 HIS A N 1
ATOM 839 C CA . HIS A 1 111 ? 13.395 4.639 -2.822 1.00 78.94 111 HIS A CA 1
ATOM 840 C C . HIS A 1 111 ? 12.242 4.053 -3.665 1.00 78.94 111 HIS A C 1
ATOM 842 O O . HIS A 1 111 ? 12.190 4.143 -4.889 1.00 78.94 111 HIS A O 1
ATOM 848 N N . ASP A 1 112 ? 11.238 3.512 -2.976 1.00 82.81 112 ASP A N 1
ATOM 849 C CA . ASP A 1 112 ? 10.057 2.896 -3.581 1.00 82.81 112 ASP A CA 1
ATOM 850 C C . ASP A 1 112 ? 9.174 3.883 -4.374 1.00 82.81 112 ASP A C 1
ATOM 852 O O . ASP A 1 112 ? 8.456 3.460 -5.288 1.00 82.81 112 ASP A O 1
ATOM 856 N N . ASN A 1 113 ? 9.241 5.186 -4.062 1.00 80.56 113 ASN A N 1
ATOM 857 C CA . ASN A 1 113 ? 8.472 6.213 -4.763 1.00 80.56 113 ASN A CA 1
ATOM 858 C C . ASN A 1 113 ? 8.903 6.325 -6.224 1.00 80.56 113 ASN A C 1
ATOM 860 O O . ASN A 1 113 ? 8.051 6.255 -7.113 1.00 80.56 113 ASN A O 1
ATOM 864 N N . GLY A 1 114 ? 10.214 6.450 -6.442 1.00 80.69 114 GLY A N 1
ATOM 865 C CA . GLY A 1 114 ? 10.816 6.503 -7.766 1.00 80.69 114 GLY A CA 1
ATOM 866 C C . GLY A 1 114 ? 10.788 5.158 -8.482 1.00 80.69 114 GLY A C 1
ATOM 867 O O . GLY A 1 114 ? 10.535 5.099 -9.682 1.00 80.69 114 GLY A O 1
ATOM 868 N N . LEU A 1 115 ? 10.961 4.063 -7.743 1.00 84.88 115 LEU A N 1
ATOM 869 C CA . LEU A 1 115 ? 11.010 2.728 -8.329 1.00 84.88 115 LEU A CA 1
ATOM 870 C C . LEU A 1 115 ? 9.650 2.248 -8.859 1.00 84.88 115 LEU A C 1
ATOM 872 O O . LEU A 1 115 ? 9.575 1.717 -9.965 1.00 84.88 115 LEU A O 1
ATOM 876 N N . TYR A 1 116 ? 8.558 2.391 -8.092 1.00 89.06 116 TYR A N 1
ATOM 877 C CA . TYR A 1 116 ? 7.260 1.870 -8.547 1.00 89.06 116 TYR A CA 1
ATOM 878 C C . TYR A 1 116 ? 6.008 2.607 -8.078 1.00 89.06 116 TYR A C 1
ATOM 880 O O . TYR A 1 116 ? 4.987 2.459 -8.749 1.00 89.06 116 TYR A O 1
ATOM 888 N N . HIS A 1 117 ? 6.017 3.397 -6.998 1.00 88.38 117 HIS A N 1
ATOM 889 C CA . HIS A 1 117 ? 4.778 4.061 -6.566 1.00 88.38 117 HIS A CA 1
ATOM 890 C C . HIS A 1 117 ? 4.291 5.085 -7.597 1.00 88.38 117 HIS A C 1
ATOM 892 O O . HIS A 1 117 ? 3.132 5.027 -8.012 1.00 88.38 117 HIS A O 1
ATOM 898 N N . VAL A 1 118 ? 5.177 5.988 -8.039 1.00 85.50 118 VAL A N 1
ATOM 899 C CA . VAL A 1 118 ? 4.850 6.991 -9.063 1.00 85.50 118 VAL A CA 1
ATOM 900 C C . VAL A 1 118 ? 4.583 6.318 -10.415 1.00 85.50 118 VAL A C 1
ATOM 902 O O . VAL A 1 118 ? 3.507 6.556 -10.967 1.00 85.50 118 VAL A O 1
ATOM 905 N N . PRO A 1 119 ? 5.429 5.394 -10.918 1.00 88.44 119 PRO A N 1
ATOM 906 C CA . PRO A 1 119 ? 5.120 4.691 -12.162 1.00 88.44 119 PRO A CA 1
ATOM 907 C C . PRO A 1 119 ? 3.784 3.928 -12.134 1.00 88.44 119 PRO A C 1
ATOM 909 O O . PRO A 1 119 ? 3.022 3.996 -13.094 1.00 88.44 119 PRO A O 1
ATOM 912 N N . THR A 1 120 ? 3.440 3.248 -11.032 1.00 91.75 120 THR A N 1
ATOM 913 C CA . THR A 1 120 ? 2.147 2.540 -10.901 1.00 91.75 120 THR A CA 1
ATOM 914 C C . THR A 1 120 ? 0.972 3.518 -10.902 1.00 91.75 120 THR A C 1
ATOM 916 O O . THR A 1 120 ? -0.063 3.244 -11.511 1.00 91.75 120 THR A O 1
ATOM 919 N N . PHE A 1 121 ? 1.124 4.675 -10.251 1.00 89.81 121 PHE A N 1
ATOM 920 C CA . PHE A 1 121 ? 0.133 5.748 -10.295 1.00 89.81 121 PHE A CA 1
ATOM 921 C C . PHE A 1 121 ? -0.082 6.260 -11.728 1.00 89.81 121 PHE A C 1
ATOM 923 O O . PHE A 1 121 ? -1.226 6.415 -12.162 1.00 89.81 121 PHE A O 1
ATOM 930 N N . LEU A 1 122 ? 0.995 6.472 -12.490 1.00 88.62 122 LEU A N 1
ATOM 931 C CA . LEU A 1 122 ? 0.910 6.887 -13.892 1.00 88.62 122 LEU A CA 1
ATOM 932 C C . LEU A 1 122 ? 0.241 5.813 -14.758 1.00 88.62 122 LEU A C 1
ATOM 934 O O . LEU A 1 122 ? -0.648 6.135 -15.544 1.00 88.62 122 LEU A O 1
ATOM 938 N N . TRP A 1 123 ? 0.586 4.535 -14.568 1.00 91.31 123 TRP A N 1
ATOM 939 C CA . TRP A 1 123 ? -0.025 3.439 -15.327 1.00 91.31 123 TRP A CA 1
ATOM 940 C C . TRP A 1 123 ? -1.536 3.401 -15.113 1.00 91.31 123 TRP A C 1
ATOM 942 O O . TRP A 1 123 ? -2.284 3.304 -16.083 1.00 91.31 123 TRP A O 1
ATOM 952 N N . ASN A 1 124 ? -1.981 3.572 -13.865 1.00 93.25 124 ASN A N 1
ATOM 953 C CA . ASN A 1 124 ? -3.401 3.558 -13.527 1.00 93.25 124 ASN A CA 1
ATOM 954 C C . ASN A 1 124 ? -4.177 4.794 -14.025 1.00 93.25 124 ASN A C 1
ATOM 956 O O . ASN A 1 124 ? -5.399 4.733 -14.157 1.00 93.25 124 ASN A O 1
ATOM 960 N N . THR A 1 125 ? -3.501 5.922 -14.271 1.00 91.62 125 THR A N 1
ATOM 961 C CA . THR A 1 125 ? -4.130 7.187 -14.707 1.00 91.62 125 THR A CA 1
ATOM 962 C C . THR A 1 125 ? -4.073 7.410 -16.217 1.00 91.62 125 THR A C 1
ATOM 964 O O . THR A 1 125 ? -4.870 8.189 -16.739 1.00 91.62 125 THR A O 1
ATOM 967 N N . GLN A 1 126 ? -3.170 6.727 -16.928 1.00 89.88 126 GLN A N 1
ATOM 968 C CA . GLN A 1 126 ? -2.949 6.911 -18.370 1.00 89.88 126 GLN A CA 1
ATOM 969 C C . GLN A 1 126 ? -3.432 5.733 -19.223 1.00 89.88 126 GLN A C 1
ATOM 971 O O . GLN A 1 126 ? -3.749 5.925 -20.396 1.00 89.88 126 GLN A O 1
ATOM 976 N N . ALA A 1 127 ? -3.529 4.527 -18.657 1.00 89.56 127 ALA A N 1
ATOM 977 C CA . ALA A 1 127 ? -4.012 3.347 -19.364 1.00 89.56 127 ALA A CA 1
ATOM 978 C C . ALA A 1 127 ? -5.075 2.583 -18.560 1.00 89.56 127 ALA A C 1
ATOM 980 O O . ALA A 1 127 ? -5.152 2.682 -17.339 1.00 89.56 127 ALA A O 1
ATOM 981 N N . ALA A 1 128 ? -5.898 1.804 -19.264 1.00 92.69 128 ALA A N 1
ATOM 982 C CA . ALA A 1 128 ? -6.660 0.731 -18.632 1.00 92.69 128 ALA A CA 1
ATOM 983 C C . ALA A 1 128 ? -5.706 -0.381 -18.158 1.00 92.69 128 ALA A C 1
ATOM 985 O O . ALA A 1 128 ? -4.565 -0.466 -18.613 1.00 92.69 128 ALA A O 1
ATOM 986 N N . ALA A 1 129 ? -6.182 -1.263 -17.280 1.00 93.69 129 ALA A N 1
ATOM 987 C CA . ALA A 1 129 ? -5.401 -2.359 -16.722 1.00 93.69 129 ALA A CA 1
ATOM 988 C C . ALA A 1 129 ? -4.745 -3.215 -17.817 1.00 93.69 129 ALA A C 1
ATOM 990 O O . ALA A 1 129 ? -5.426 -3.832 -18.635 1.00 93.69 129 ALA A O 1
ATOM 991 N N . ILE A 1 130 ? -3.412 -3.272 -17.805 1.00 91.88 130 ILE A N 1
ATOM 992 C CA . ILE A 1 130 ? -2.628 -3.935 -18.848 1.00 91.88 130 ILE A CA 1
ATOM 993 C C . ILE A 1 130 ? -2.339 -5.384 -18.447 1.00 91.88 130 ILE A C 1
ATOM 995 O O . ILE A 1 130 ? -1.713 -5.612 -17.406 1.00 91.88 130 ILE A O 1
ATOM 999 N N . PRO A 1 131 ? -2.734 -6.375 -19.267 1.00 94.25 131 PRO A N 1
ATOM 1000 C CA . PRO A 1 131 ? -2.379 -7.757 -19.009 1.00 94.25 131 PRO A CA 1
ATOM 1001 C C . PRO A 1 131 ? -0.862 -7.971 -19.044 1.00 94.25 131 PRO A C 1
ATOM 1003 O O . PRO A 1 131 ? -0.194 -7.594 -20.012 1.00 94.25 131 PRO A O 1
ATOM 1006 N N . GLY A 1 132 ? -0.327 -8.597 -17.996 1.00 93.56 132 GLY A N 1
ATOM 1007 C CA . GLY A 1 132 ? 1.097 -8.922 -17.887 1.00 93.56 132 GLY A CA 1
ATOM 1008 C C . GLY A 1 132 ? 2.009 -7.751 -17.533 1.00 93.56 132 GLY A C 1
ATOM 1009 O O . GLY A 1 132 ? 3.211 -7.861 -17.763 1.00 93.56 132 GLY A O 1
ATOM 1010 N N . LEU A 1 133 ? 1.483 -6.654 -16.973 1.00 92.31 133 LEU A N 1
ATOM 1011 C CA . LEU A 1 133 ? 2.274 -5.482 -16.565 1.00 92.31 133 LEU A CA 1
ATOM 1012 C C . LEU A 1 133 ? 3.451 -5.835 -15.631 1.00 92.31 133 LEU A C 1
ATOM 1014 O O . LEU A 1 133 ? 4.496 -5.190 -15.686 1.00 92.31 133 LEU A O 1
ATOM 1018 N N . VAL A 1 134 ? 3.321 -6.908 -14.841 1.00 93.88 134 VAL A N 1
ATOM 1019 C CA . VAL A 1 134 ? 4.398 -7.481 -14.007 1.00 93.88 134 VAL A CA 1
ATOM 1020 C C . VAL A 1 134 ? 5.680 -7.811 -14.785 1.00 93.88 134 VAL A C 1
ATOM 1022 O O . VAL A 1 134 ? 6.767 -7.827 -14.214 1.00 93.88 134 VAL A O 1
ATOM 1025 N N . ASN A 1 135 ? 5.575 -8.090 -16.089 1.00 90.31 135 ASN A N 1
ATOM 1026 C CA . ASN A 1 135 ? 6.722 -8.486 -16.902 1.00 90.31 135 ASN A CA 1
ATOM 1027 C C . ASN A 1 135 ? 7.637 -7.302 -17.234 1.00 90.31 135 ASN A C 1
ATOM 1029 O O . ASN A 1 135 ? 8.821 -7.540 -17.469 1.00 90.31 135 ASN A O 1
ATOM 1033 N N . LEU A 1 136 ? 7.117 -6.063 -17.185 1.00 86.19 136 LEU A N 1
ATOM 1034 C CA . LEU A 1 136 ? 7.928 -4.842 -17.265 1.00 86.19 136 LEU A CA 1
ATOM 1035 C C . LEU A 1 136 ? 8.750 -4.667 -15.979 1.00 86.19 136 LEU A C 1
ATOM 1037 O O . LEU A 1 136 ? 9.950 -4.438 -16.012 1.00 86.19 136 LEU A O 1
ATOM 1041 N N . HIS A 1 137 ? 8.107 -4.820 -14.822 1.00 89.62 137 HIS A N 1
ATOM 1042 C CA . HIS A 1 137 ? 8.766 -4.761 -13.524 1.00 89.62 137 HIS A CA 1
ATOM 1043 C C . HIS A 1 137 ? 7.950 -5.544 -12.495 1.00 89.62 137 HIS A C 1
ATOM 1045 O O . HIS A 1 137 ? 6.733 -5.355 -12.403 1.00 89.62 137 HIS A O 1
ATOM 1051 N N . GLY A 1 138 ? 8.603 -6.374 -11.674 1.00 91.31 138 GLY A N 1
ATOM 1052 C CA . GLY A 1 138 ? 7.917 -7.278 -10.739 1.00 91.31 138 GLY A CA 1
ATOM 1053 C C . GLY A 1 138 ? 6.946 -6.552 -9.803 1.00 91.31 138 GLY A C 1
ATOM 1054 O O . GLY A 1 138 ? 5.822 -7.000 -9.575 1.00 91.31 138 GLY A O 1
ATOM 1055 N N . ARG A 1 139 ? 7.306 -5.343 -9.362 1.00 91.81 139 ARG A N 1
ATOM 1056 C CA . ARG A 1 139 ? 6.458 -4.521 -8.482 1.00 91.81 139 ARG A CA 1
ATOM 1057 C C . ARG A 1 139 ? 5.169 -4.008 -9.129 1.00 91.81 139 ARG A C 1
ATOM 1059 O O . ARG A 1 139 ? 4.223 -3.714 -8.406 1.00 91.81 139 ARG A O 1
ATOM 1066 N N . PHE A 1 140 ? 5.069 -3.963 -10.460 1.00 93.75 140 PHE A N 1
ATOM 1067 C CA . PHE A 1 140 ? 3.801 -3.652 -11.139 1.00 93.75 140 PHE A CA 1
ATOM 1068 C C . PHE A 1 140 ? 2.789 -4.803 -11.061 1.00 93.75 140 PHE A C 1
ATOM 1070 O O . PHE A 1 140 ? 1.601 -4.605 -11.314 1.00 93.75 140 PHE A O 1
ATOM 1077 N N . GLY A 1 141 ? 3.234 -5.997 -10.653 1.00 94.69 141 GLY A N 1
ATOM 1078 C CA . GLY A 1 141 ? 2.358 -7.097 -10.261 1.00 94.69 141 GLY A CA 1
ATOM 1079 C C . GLY A 1 141 ? 1.738 -6.929 -8.870 1.00 94.69 141 GLY A C 1
ATOM 1080 O O . GLY A 1 141 ? 0.784 -7.640 -8.550 1.00 94.69 141 GLY A O 1
ATOM 1081 N N . PHE A 1 142 ? 2.228 -6.002 -8.031 1.00 94.25 142 PHE A N 1
ATOM 1082 C CA . PHE A 1 142 ? 1.637 -5.740 -6.717 1.00 94.25 142 PHE A CA 1
ATOM 1083 C C . PHE A 1 142 ? 0.272 -5.073 -6.878 1.00 94.25 142 PHE A C 1
ATOM 1085 O O . PHE A 1 142 ? 0.132 -3.863 -7.050 1.00 94.25 142 PHE A O 1
ATOM 1092 N N . ASN A 1 143 ? -0.769 -5.892 -6.792 1.00 95.69 143 ASN A N 1
ATOM 1093 C CA . ASN A 1 143 ? -2.150 -5.489 -6.994 1.00 95.69 143 ASN A CA 1
ATOM 1094 C C . ASN A 1 143 ? -2.734 -4.753 -5.771 1.00 95.69 143 ASN A C 1
ATOM 1096 O O . ASN A 1 143 ? -3.795 -5.107 -5.284 1.00 95.69 143 ASN A O 1
ATOM 1100 N N . SER A 1 144 ? -2.053 -3.750 -5.218 1.00 96.88 144 SER A N 1
ATOM 1101 C CA . SER A 1 144 ? -2.570 -3.026 -4.051 1.00 96.88 144 SER A CA 1
ATOM 1102 C C . SER A 1 144 ? -3.727 -2.101 -4.439 1.00 96.88 144 SER A C 1
ATOM 1104 O O . SER A 1 144 ? -3.569 -1.230 -5.297 1.00 96.88 144 SER A O 1
ATOM 1106 N N . VAL A 1 145 ? -4.876 -2.223 -3.762 1.00 97.56 145 VAL A N 1
ATOM 1107 C CA . VAL A 1 145 ? -6.017 -1.305 -3.956 1.00 97.56 145 VAL A CA 1
ATOM 1108 C C . VAL A 1 145 ? -5.671 0.142 -3.571 1.00 97.56 145 VAL A C 1
ATOM 1110 O O . VAL A 1 145 ? -6.289 1.079 -4.070 1.00 97.56 145 VAL A O 1
ATOM 1113 N N . LEU A 1 146 ? -4.630 0.355 -2.756 1.00 96.12 146 LEU A N 1
ATOM 1114 C CA . LEU A 1 146 ? -4.119 1.689 -2.431 1.00 96.12 146 LEU A CA 1
ATOM 1115 C C . LEU A 1 146 ? -3.711 2.473 -3.690 1.00 96.12 146 LEU A C 1
ATOM 1117 O O . LEU A 1 146 ? -4.027 3.656 -3.793 1.00 96.12 146 LEU A O 1
ATOM 1121 N N . PHE A 1 147 ? -3.101 1.819 -4.687 1.00 94.56 147 PHE A N 1
ATOM 1122 C CA . PHE A 1 147 ? -2.728 2.470 -5.953 1.00 94.56 147 PHE A CA 1
ATOM 1123 C C . PHE A 1 147 ? -3.925 2.779 -6.865 1.00 94.56 147 PHE A C 1
ATOM 1125 O O . PHE A 1 147 ? -3.753 3.453 -7.877 1.00 94.56 147 PHE A O 1
ATOM 1132 N N . LEU A 1 148 ? -5.127 2.310 -6.518 1.00 96.25 148 LEU A N 1
ATOM 1133 C CA . LEU A 1 148 ? -6.386 2.674 -7.177 1.00 96.25 148 LEU A CA 1
ATOM 1134 C C . LEU A 1 148 ? -7.119 3.794 -6.428 1.00 96.25 148 LEU A C 1
ATOM 1136 O O . LEU A 1 148 ? -7.781 4.622 -7.045 1.00 96.25 148 LEU A O 1
ATOM 1140 N N . ILE A 1 149 ? -6.962 3.849 -5.103 1.00 96.31 149 ILE A N 1
ATOM 1141 C CA . ILE A 1 149 ? -7.472 4.941 -4.264 1.00 96.31 149 ILE A CA 1
ATOM 1142 C C . ILE A 1 149 ? -6.657 6.214 -4.500 1.00 96.31 149 ILE A C 1
ATOM 1144 O O . ILE A 1 149 ? -7.231 7.293 -4.633 1.00 96.31 149 ILE A O 1
ATOM 1148 N N . ALA A 1 150 ? -5.329 6.099 -4.590 1.00 91.81 150 ALA A N 1
ATOM 1149 C CA . ALA A 1 150 ? -4.444 7.251 -4.708 1.00 91.81 150 ALA A CA 1
ATOM 1150 C C . ALA A 1 150 ? -4.777 8.161 -5.910 1.00 91.81 150 ALA A C 1
ATOM 1152 O O . ALA A 1 150 ? -4.878 9.362 -5.680 1.00 91.81 150 ALA A O 1
ATOM 1153 N N . PRO A 1 151 ? -5.044 7.660 -7.135 1.00 91.75 151 PRO A N 1
ATOM 1154 C CA . PRO A 1 151 ? -5.522 8.486 -8.253 1.00 91.75 151 PRO A CA 1
ATOM 1155 C C . PRO A 1 151 ? -6.847 9.223 -8.018 1.00 91.75 151 PRO A C 1
ATOM 1157 O O . PRO A 1 151 ? -7.075 10.274 -8.608 1.00 91.75 151 PRO A O 1
ATOM 1160 N N . ILE A 1 152 ? -7.727 8.699 -7.159 1.00 93.06 152 ILE A N 1
ATOM 1161 C CA . ILE A 1 152 ? -9.001 9.355 -6.823 1.00 93.06 152 ILE A CA 1
ATOM 1162 C C . ILE A 1 152 ? -8.803 10.442 -5.777 1.00 93.06 152 ILE A C 1
ATOM 1164 O O . ILE A 1 152 ? -9.484 11.458 -5.833 1.00 93.06 152 ILE A O 1
ATOM 1168 N N . THR A 1 153 ? -7.924 10.217 -4.798 1.00 87.06 153 THR A N 1
ATOM 1169 C CA . THR A 1 153 ? -7.824 11.061 -3.598 1.00 87.06 153 THR A CA 1
ATOM 1170 C C . THR A 1 153 ? -6.571 11.919 -3.547 1.00 87.06 153 THR A C 1
ATOM 1172 O O . THR A 1 153 ? -6.436 12.715 -2.628 1.00 87.06 153 THR A O 1
ATOM 1175 N N . SER A 1 154 ? -5.641 11.754 -4.490 1.00 78.00 154 SER A N 1
ATOM 1176 C CA . SER A 1 154 ? -4.343 12.444 -4.553 1.00 78.00 154 SER A CA 1
ATOM 1177 C C . SER A 1 154 ? -4.112 12.991 -5.967 1.00 78.00 154 SER A C 1
ATOM 1179 O O . SER A 1 154 ? -4.690 12.486 -6.927 1.00 78.00 154 SER A O 1
ATOM 1181 N N . GLN A 1 155 ? -3.267 14.012 -6.112 1.00 73.38 155 GLN A N 1
ATOM 1182 C CA . GLN A 1 155 ? -2.809 14.485 -7.424 1.00 73.38 155 GLN A CA 1
ATOM 1183 C C . GLN A 1 155 ? -1.306 14.712 -7.407 1.00 73.38 155 GLN A C 1
ATOM 1185 O O . GLN A 1 155 ? -0.749 15.127 -6.394 1.00 73.38 155 GLN A O 1
ATOM 1190 N N . TYR A 1 156 ? -0.667 14.510 -8.559 1.00 65.12 156 TYR A N 1
ATOM 1191 C CA . TYR A 1 156 ? 0.782 14.627 -8.698 1.00 65.12 156 TYR A CA 1
ATOM 1192 C C . TYR A 1 156 ? 1.330 15.980 -8.203 1.00 65.12 156 TYR A C 1
ATOM 1194 O O . TYR A 1 156 ? 2.266 16.029 -7.409 1.00 65.12 156 TYR A O 1
ATOM 1202 N N . ALA A 1 157 ? 0.670 17.079 -8.585 1.00 61.50 157 ALA A N 1
ATOM 1203 C CA . ALA A 1 157 ? 1.048 18.443 -8.202 1.00 61.50 157 ALA A CA 1
ATOM 1204 C C . ALA A 1 157 ? 0.718 18.822 -6.739 1.00 61.50 157 ALA A C 1
ATOM 1206 O O . ALA A 1 157 ? 1.135 19.883 -6.277 1.00 61.50 157 ALA A O 1
ATOM 1207 N N . ILE A 1 158 ? -0.059 17.987 -6.040 1.00 62.75 158 ILE A N 1
ATOM 1208 C CA . ILE A 1 158 ? -0.617 18.241 -4.701 1.00 62.75 158 ILE A CA 1
ATOM 1209 C C . ILE A 1 158 ? 0.051 17.360 -3.632 1.00 62.75 158 ILE A C 1
ATOM 1211 O O . ILE A 1 158 ? 0.151 17.785 -2.487 1.00 62.75 158 ILE A O 1
ATOM 1215 N N . GLY A 1 159 ? 0.528 16.165 -3.999 1.00 68.00 159 GLY A N 1
ATOM 1216 C CA . GLY A 1 159 ? 1.142 15.198 -3.085 1.00 68.00 159 GLY A CA 1
ATOM 1217 C C . GLY A 1 159 ? 0.233 14.012 -2.748 1.00 68.00 159 GLY A C 1
ATOM 1218 O O . GLY A 1 159 ? -0.870 13.863 -3.285 1.00 68.00 159 GLY A O 1
ATOM 1219 N N . TRP A 1 160 ? 0.722 13.130 -1.874 1.00 76.38 160 TRP A N 1
ATOM 1220 C CA . TRP A 1 160 ? 0.042 11.897 -1.477 1.00 76.38 160 TRP A CA 1
ATOM 1221 C C . TRP A 1 160 ? -0.903 12.121 -0.302 1.00 76.38 160 TRP A C 1
ATOM 1223 O O . TRP A 1 160 ? -0.487 12.517 0.779 1.00 76.38 160 TRP A O 1
ATOM 1233 N N . VAL A 1 161 ? -2.181 11.801 -0.494 1.00 78.88 161 VAL A N 1
ATOM 1234 C CA . VAL A 1 161 ? -3.229 12.173 0.466 1.00 78.88 161 VAL A CA 1
ATOM 1235 C C . VAL A 1 161 ? -3.992 10.958 1.013 1.00 78.88 161 VAL A C 1
ATOM 1237 O O . VAL A 1 161 ? -4.589 11.014 2.086 1.00 78.88 161 VAL A O 1
ATOM 1240 N N . ALA A 1 162 ? -3.955 9.820 0.313 1.00 86.19 162 ALA A N 1
ATOM 1241 C CA . ALA A 1 162 ? -4.700 8.614 0.692 1.00 86.19 162 ALA A CA 1
ATOM 1242 C C . ALA A 1 162 ? -4.370 8.106 2.112 1.00 86.19 162 ALA A C 1
ATOM 1244 O O . ALA A 1 162 ? -5.277 7.818 2.896 1.00 86.19 162 ALA A O 1
ATOM 1245 N N . ASN A 1 163 ? -3.082 8.024 2.458 1.00 85.75 163 ASN A N 1
ATOM 1246 C CA . ASN A 1 163 ? -2.631 7.571 3.777 1.00 85.75 163 ASN A CA 1
ATOM 1247 C C . ASN A 1 163 ? -3.029 8.556 4.884 1.00 85.75 163 ASN A C 1
ATOM 1249 O O . ASN A 1 163 ? -3.495 8.134 5.944 1.00 85.75 163 ASN A O 1
ATOM 1253 N N . ALA A 1 164 ? -2.933 9.856 4.601 1.00 79.75 164 ALA A N 1
ATOM 1254 C CA . ALA A 1 164 ? -3.371 10.914 5.499 1.00 79.75 164 ALA A CA 1
ATOM 1255 C C . ALA A 1 164 ? -4.877 10.833 5.799 1.00 79.75 164 ALA A C 1
ATOM 1257 O O . ALA A 1 164 ? -5.282 10.859 6.961 1.00 79.75 164 ALA A O 1
ATOM 1258 N N . LEU A 1 165 ? -5.706 10.651 4.765 1.00 85.19 165 LEU A N 1
ATOM 1259 C CA . LEU A 1 165 ? -7.150 10.457 4.919 1.00 85.19 165 LEU A CA 1
ATOM 1260 C C . LEU A 1 165 ? -7.465 9.263 5.817 1.00 85.19 165 LEU A C 1
ATOM 1262 O O . LEU A 1 165 ? -8.282 9.378 6.732 1.00 85.19 165 LEU A O 1
ATOM 1266 N N . LEU A 1 166 ? -6.806 8.124 5.590 1.00 90.38 166 LEU A N 1
ATOM 1267 C CA . LEU A 1 166 ? -7.015 6.951 6.427 1.00 90.38 166 LEU A CA 1
ATOM 1268 C C . LEU A 1 166 ? -6.610 7.215 7.884 1.00 90.38 166 LEU A C 1
ATOM 1270 O O . LEU A 1 166 ? -7.355 6.839 8.787 1.00 90.38 166 LEU A O 1
ATOM 1274 N N . ALA A 1 167 ? -5.475 7.875 8.124 1.00 85.44 167 ALA A N 1
ATOM 1275 C CA . ALA A 1 167 ? -5.036 8.245 9.467 1.00 85.44 167 ALA A CA 1
ATOM 1276 C C . ALA A 1 167 ? -6.082 9.120 10.182 1.00 85.44 167 ALA A C 1
ATOM 1278 O O . ALA A 1 167 ? -6.480 8.810 11.309 1.00 85.44 167 ALA A O 1
ATOM 1279 N N . SER A 1 168 ? -6.601 10.151 9.506 1.00 83.06 168 SER A N 1
ATOM 1280 C CA . SER A 1 168 ? -7.683 10.999 10.023 1.00 83.06 168 SER A CA 1
ATOM 1281 C C . SER A 1 168 ? -8.942 10.192 10.331 1.00 83.06 168 SER A C 1
ATOM 1283 O O . SER A 1 168 ? -9.545 10.363 11.391 1.00 83.06 168 SER A O 1
ATOM 1285 N N . PHE A 1 169 ? -9.334 9.278 9.444 1.00 89.31 169 PHE A N 1
ATOM 1286 C CA . PHE A 1 169 ? -10.483 8.409 9.671 1.00 89.31 169 PHE A CA 1
ATOM 1287 C C . PHE A 1 169 ? -10.278 7.458 10.849 1.00 89.31 169 PHE A C 1
ATOM 1289 O O . PHE A 1 169 ? -11.216 7.265 11.618 1.00 89.31 169 PHE A O 1
ATOM 1296 N N . THR A 1 170 ? -9.067 6.942 11.066 1.00 91.06 170 THR A N 1
ATOM 1297 C CA . THR A 1 170 ? -8.712 6.159 12.261 1.00 91.06 170 THR A CA 1
ATOM 1298 C C . THR A 1 170 ? -8.854 6.978 13.534 1.00 91.06 170 THR A C 1
ATOM 1300 O O . THR A 1 170 ? -9.514 6.532 14.471 1.00 91.06 170 THR A O 1
ATOM 1303 N N . ILE A 1 171 ? -8.330 8.205 13.560 1.00 85.50 171 ILE A N 1
ATOM 1304 C CA . ILE A 1 171 ? -8.474 9.110 14.708 1.00 85.50 171 ILE A CA 1
ATOM 1305 C C . ILE A 1 171 ? -9.956 9.384 14.993 1.00 85.50 171 ILE A C 1
ATOM 1307 O O . ILE A 1 171 ? -10.411 9.232 16.128 1.00 85.50 171 ILE A O 1
ATOM 1311 N N . LEU A 1 172 ? -10.732 9.737 13.966 1.00 85.12 172 LEU A N 1
ATOM 1312 C CA . LEU A 1 172 ? -12.168 9.999 14.091 1.00 85.12 172 LEU A CA 1
ATOM 1313 C C . LEU A 1 172 ? -12.941 8.770 14.558 1.00 85.12 172 LEU A C 1
ATOM 1315 O O . LEU A 1 172 ? -13.870 8.892 15.358 1.00 85.12 172 LEU A O 1
ATOM 1319 N N . ALA A 1 173 ? -12.554 7.589 14.083 1.00 90.81 173 ALA A N 1
ATOM 1320 C CA . ALA A 1 173 ? -13.160 6.339 14.489 1.00 90.81 173 ALA A CA 1
ATOM 1321 C C . ALA A 1 173 ? -12.869 6.052 15.969 1.00 90.81 173 ALA A C 1
ATOM 1323 O O . ALA A 1 173 ? -13.787 5.683 16.702 1.00 90.81 173 ALA A O 1
ATOM 1324 N N . CYS A 1 174 ? -11.643 6.300 16.440 1.00 90.56 174 CYS A N 1
ATOM 1325 C CA . CYS A 1 174 ? -11.282 6.205 17.855 1.00 90.56 174 CYS A CA 1
ATOM 1326 C C . CYS A 1 174 ? -12.064 7.205 18.719 1.00 90.56 174 CYS A C 1
ATOM 1328 O O . CYS A 1 174 ? -12.691 6.800 19.695 1.00 90.56 174 CYS A O 1
ATOM 1330 N N . ILE A 1 175 ? -12.097 8.490 18.345 1.00 84.62 175 ILE A N 1
ATOM 1331 C CA . ILE A 1 175 ? -12.819 9.541 19.087 1.00 84.62 175 ILE A CA 1
ATOM 1332 C C . ILE A 1 175 ? -14.322 9.241 19.138 1.00 84.62 175 ILE A C 1
ATOM 1334 O O . ILE A 1 175 ? -14.940 9.336 20.200 1.00 84.62 175 ILE A O 1
ATOM 1338 N N . GLY A 1 176 ? -14.911 8.830 18.011 1.00 84.06 176 GLY A N 1
ATOM 1339 C CA . GLY A 1 176 ? -16.314 8.431 17.942 1.00 84.06 176 GLY A CA 1
ATOM 1340 C C . GLY A 1 176 ? -16.625 7.274 18.890 1.00 84.06 176 GLY A C 1
ATOM 1341 O O . GLY A 1 176 ? -17.592 7.340 19.644 1.00 84.06 176 GLY A O 1
ATOM 1342 N N . ARG A 1 177 ? -15.767 6.246 18.924 1.00 87.56 177 ARG A N 1
ATOM 1343 C CA . ARG A 1 177 ? -15.930 5.098 19.831 1.00 87.56 177 ARG A CA 1
ATOM 1344 C C . ARG A 1 177 ? -15.739 5.478 21.299 1.00 87.56 177 ARG A C 1
ATOM 1346 O O . ARG A 1 177 ? -16.524 5.021 22.125 1.00 87.56 177 ARG A O 1
ATOM 1353 N N . LEU A 1 178 ? -14.760 6.326 21.620 1.00 85.81 178 LEU A N 1
ATOM 1354 C CA . LEU A 1 178 ? -14.552 6.845 22.976 1.00 85.81 178 LEU A CA 1
ATOM 1355 C C . LEU A 1 178 ? -15.786 7.603 23.470 1.00 85.81 178 LEU A C 1
ATOM 1357 O O . LEU A 1 178 ? -16.220 7.374 24.593 1.00 85.81 178 LEU A O 1
ATOM 1361 N N . ARG A 1 179 ? -16.390 8.446 22.625 1.00 80.56 179 ARG A N 1
ATOM 1362 C CA . ARG A 1 179 ? -17.634 9.160 22.943 1.00 80.56 179 ARG A CA 1
ATOM 1363 C C . ARG A 1 179 ? -18.796 8.198 23.187 1.00 80.56 179 ARG A C 1
ATOM 1365 O O . ARG A 1 179 ? -19.457 8.301 24.215 1.00 80.56 179 ARG A O 1
ATOM 1372 N N . ASP A 1 180 ? -19.049 7.284 22.252 1.00 77.12 180 ASP A N 1
ATOM 1373 C CA . ASP A 1 180 ? -20.219 6.399 22.307 1.00 77.12 180 ASP A CA 1
ATOM 1374 C C . ASP A 1 180 ? -20.171 5.473 23.538 1.00 77.12 180 ASP A C 1
ATOM 1376 O O . ASP A 1 180 ? -21.179 5.256 24.208 1.00 77.12 180 ASP A O 1
ATOM 1380 N N . HIS A 1 181 ? -18.985 4.965 23.879 1.00 72.56 181 HIS A N 1
ATOM 1381 C CA . HIS A 1 181 ? -18.799 4.027 24.989 1.00 72.56 181 HIS A CA 1
ATOM 1382 C C . HIS A 1 181 ? -18.473 4.679 26.337 1.00 72.56 181 HIS A C 1
ATOM 1384 O O . HIS A 1 181 ? -18.691 4.054 27.376 1.00 72.56 181 HIS A O 1
ATOM 1390 N N . ALA A 1 182 ? -18.006 5.931 26.371 1.00 60.97 182 ALA A N 1
ATOM 1391 C CA . ALA A 1 182 ? -17.952 6.720 27.607 1.00 60.97 182 ALA A CA 1
ATOM 1392 C C . ALA A 1 182 ? -19.333 6.811 28.283 1.00 60.97 182 ALA A C 1
ATOM 1394 O O . ALA A 1 182 ? -19.419 6.906 29.507 1.00 60.97 182 ALA A O 1
ATOM 1395 N N . ILE A 1 183 ? -20.393 6.733 27.473 1.00 54.34 183 ILE A N 1
ATOM 1396 C CA . ILE A 1 183 ? -21.795 6.791 27.887 1.00 54.34 183 ILE A CA 1
ATOM 1397 C C . ILE A 1 183 ? -22.319 5.407 28.325 1.00 54.34 183 ILE A C 1
ATOM 1399 O O . ILE A 1 183 ? -23.198 5.342 29.178 1.00 54.34 183 ILE A O 1
ATOM 1403 N N . GLN A 1 184 ? -21.774 4.304 27.788 1.00 64.31 184 GLN A N 1
ATOM 1404 C CA . GLN A 1 184 ? -22.302 2.936 27.977 1.00 64.31 184 GLN A CA 1
ATOM 1405 C C . GLN A 1 184 ? -21.413 2.001 28.822 1.00 64.31 184 GLN A C 1
ATOM 1407 O O . GLN A 1 184 ? -21.845 0.908 29.169 1.00 64.31 184 GLN A O 1
ATOM 1412 N N . GLY A 1 185 ? -20.205 2.433 29.205 1.00 73.00 185 GLY A N 1
ATOM 1413 C CA . GLY A 1 185 ? -19.311 1.689 30.098 1.00 73.00 185 GLY A CA 1
ATOM 1414 C C . GLY A 1 185 ? -18.360 0.727 29.378 1.00 73.00 185 GLY A C 1
ATOM 1415 O O . GLY A 1 185 ? -18.519 -0.484 29.451 1.00 73.00 185 GLY A O 1
ATOM 1416 N N . MET A 1 186 ? -17.314 1.264 28.744 1.00 83.12 186 MET A N 1
ATOM 1417 C CA . MET A 1 186 ? -16.252 0.474 28.098 1.00 83.12 186 MET A CA 1
ATOM 1418 C C . MET A 1 186 ? -15.378 -0.304 29.095 1.00 83.12 186 MET A C 1
ATOM 1420 O O . MET A 1 186 ? -15.039 0.223 30.167 1.00 83.12 186 MET A O 1
ATOM 1424 N N . ASN A 1 187 ? -14.873 -1.476 28.694 1.00 84.19 187 ASN A N 1
ATOM 1425 C CA . ASN A 1 187 ? -13.741 -2.115 29.369 1.00 84.19 187 ASN A CA 1
ATOM 1426 C C . ASN A 1 187 ? -12.539 -1.143 29.455 1.00 84.19 187 ASN A C 1
ATOM 1428 O O . ASN A 1 187 ? -12.173 -0.521 28.453 1.00 84.19 187 ASN A O 1
ATOM 1432 N N . PRO A 1 188 ? -11.899 -0.988 30.634 1.00 86.69 188 PRO A N 1
ATOM 1433 C CA . PRO A 1 188 ? -10.750 -0.100 30.807 1.00 86.69 188 PRO A CA 1
ATOM 1434 C C . PRO A 1 188 ? -9.603 -0.341 29.817 1.00 86.69 188 PRO A C 1
ATOM 1436 O O . PRO A 1 188 ? -9.000 0.617 29.346 1.00 86.69 188 PRO A O 1
ATOM 1439 N N . SER A 1 189 ? -9.299 -1.596 29.482 1.00 86.69 189 SER A N 1
ATOM 1440 C CA . SER A 1 189 ? -8.238 -1.945 28.535 1.00 86.69 189 SER A CA 1
ATOM 1441 C C . SER A 1 189 ? -8.585 -1.541 27.102 1.00 86.69 189 SER A C 1
ATOM 1443 O O . SER A 1 189 ? -7.740 -0.955 26.432 1.00 86.69 189 SER A O 1
ATOM 1445 N N . ALA A 1 190 ? -9.831 -1.743 26.665 1.00 90.00 190 ALA A N 1
ATOM 1446 C CA . ALA A 1 190 ? -10.299 -1.262 25.364 1.00 90.00 190 ALA A CA 1
ATOM 1447 C C . ALA A 1 190 ? -10.299 0.279 25.287 1.00 90.00 190 ALA A C 1
ATOM 1449 O O . ALA A 1 190 ? -9.895 0.855 24.276 1.00 90.00 190 ALA A O 1
ATOM 1450 N N . PHE A 1 191 ? -10.670 0.952 26.384 1.00 91.31 191 PHE A N 1
ATOM 1451 C CA . PHE A 1 191 ? -10.631 2.414 26.488 1.00 91.31 191 PHE A CA 1
ATOM 1452 C C . PHE A 1 191 ? -9.217 2.956 26.308 1.00 91.31 191 PHE A C 1
ATOM 1454 O O . PHE A 1 191 ? -8.979 3.818 25.462 1.00 91.31 191 PHE A O 1
ATOM 1461 N N . TRP A 1 192 ? -8.262 2.433 27.077 1.00 89.06 192 TRP A N 1
ATOM 1462 C CA . TRP A 1 192 ? -6.883 2.895 26.998 1.00 89.06 192 TRP A CA 1
ATOM 1463 C C . TRP A 1 192 ? -6.205 2.495 25.686 1.00 89.06 192 TRP A C 1
ATOM 1465 O O . TRP A 1 192 ? -5.415 3.280 25.170 1.00 89.06 192 TRP A O 1
ATOM 1475 N N . PHE A 1 193 ? -6.570 1.356 25.087 1.00 91.50 193 PHE A N 1
ATOM 1476 C CA . PHE A 1 193 ? -6.137 0.999 23.734 1.00 91.50 193 PHE A CA 1
ATOM 1477 C C . PHE A 1 193 ? -6.536 2.079 22.714 1.00 91.50 193 PHE A C 1
ATOM 1479 O O . PHE A 1 193 ? -5.691 2.564 21.960 1.00 91.50 193 PHE A O 1
ATOM 1486 N N . LEU A 1 194 ? -7.802 2.516 22.719 1.00 92.19 194 LEU A N 1
ATOM 1487 C CA . LEU A 1 194 ? -8.271 3.591 21.837 1.00 92.19 194 LEU A CA 1
ATOM 1488 C C . LEU A 1 194 ? -7.608 4.936 22.134 1.00 92.19 194 LEU A C 1
ATOM 1490 O O . LEU A 1 194 ? -7.238 5.640 21.198 1.00 92.19 194 LEU A O 1
ATOM 1494 N N . MET A 1 195 ? -7.454 5.295 23.412 1.00 89.06 195 MET A N 1
ATOM 1495 C CA . MET A 1 195 ? -6.802 6.547 23.814 1.00 89.06 195 MET A CA 1
ATOM 1496 C C . MET A 1 195 ? -5.358 6.612 23.322 1.00 89.06 195 MET A C 1
ATOM 1498 O O . MET A 1 195 ? -4.959 7.614 22.736 1.00 89.06 195 MET A O 1
ATOM 1502 N N . VAL A 1 196 ? -4.586 5.541 23.525 1.00 88.50 196 VAL A N 1
ATOM 1503 C CA . VAL A 1 196 ? -3.186 5.456 23.087 1.00 88.50 196 VAL A CA 1
ATOM 1504 C C . VAL A 1 196 ? -3.103 5.431 21.563 1.00 88.50 196 VAL A C 1
ATOM 1506 O O . VAL A 1 196 ? -2.249 6.106 20.998 1.00 88.50 196 VAL A O 1
ATOM 1509 N N . THR A 1 197 ? -4.022 4.729 20.889 1.00 89.12 197 THR A N 1
ATOM 1510 C CA . THR A 1 197 ? -4.124 4.762 19.422 1.00 89.12 197 THR A CA 1
ATOM 1511 C C . THR A 1 197 ? -4.351 6.189 18.931 1.00 89.12 197 THR A C 1
ATOM 1513 O O . THR A 1 197 ? -3.579 6.691 18.123 1.00 89.12 197 THR A O 1
ATOM 1516 N N . ALA A 1 198 ? -5.380 6.873 19.436 1.00 87.06 198 ALA A N 1
ATOM 1517 C CA . ALA A 1 198 ? -5.676 8.242 19.034 1.00 87.06 198 ALA A CA 1
ATOM 1518 C C . ALA A 1 198 ? -4.484 9.170 19.313 1.00 87.06 198 ALA A C 1
ATOM 1520 O O . ALA A 1 198 ? -4.067 9.893 18.415 1.00 87.06 198 ALA A O 1
ATOM 1521 N N . ALA A 1 199 ? -3.878 9.075 20.502 1.00 83.88 199 ALA A N 1
ATOM 1522 C CA . ALA A 1 199 ? -2.701 9.854 20.878 1.00 83.88 199 ALA A CA 1
ATOM 1523 C C . ALA A 1 199 ? -1.516 9.622 19.931 1.00 83.88 199 ALA A C 1
ATOM 1525 O O . ALA A 1 199 ? -0.927 10.596 19.470 1.00 83.88 199 ALA A O 1
ATOM 1526 N N . ALA A 1 200 ? -1.193 8.368 19.599 1.00 81.00 200 ALA A N 1
ATOM 1527 C CA . ALA A 1 200 ? 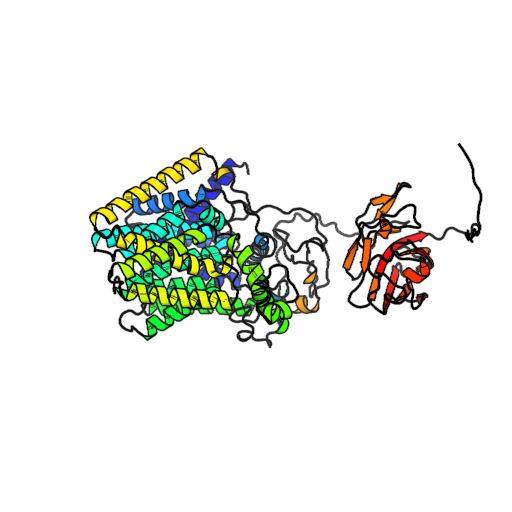-0.096 8.031 18.694 1.00 81.00 200 ALA A CA 1
ATOM 1528 C C . ALA A 1 200 ? -0.308 8.656 17.310 1.00 81.00 200 ALA A C 1
ATOM 1530 O O . ALA A 1 200 ? 0.575 9.337 16.797 1.00 81.00 200 ALA A O 1
ATOM 1531 N N . PHE A 1 201 ? -1.513 8.517 16.751 1.00 78.94 201 PHE A N 1
ATOM 1532 C CA . PHE A 1 201 ? -1.837 9.098 15.451 1.00 78.94 201 PHE A CA 1
ATOM 1533 C C . PHE A 1 201 ? -1.903 10.637 15.474 1.00 78.94 201 PHE A C 1
ATOM 1535 O O . PHE A 1 201 ? -1.718 11.266 14.442 1.00 78.94 201 PHE A O 1
ATOM 1542 N N . THR A 1 202 ? -2.131 11.276 16.625 1.00 75.31 202 THR A N 1
ATOM 1543 C CA . THR A 1 202 ? -2.246 12.745 16.695 1.00 75.31 202 THR A CA 1
ATOM 1544 C C . THR A 1 202 ? -1.009 13.478 17.195 1.00 75.31 202 THR A C 1
ATOM 1546 O O . THR A 1 202 ? -0.836 14.652 16.870 1.00 75.31 202 THR A O 1
ATOM 1549 N N . LEU A 1 203 ? -0.176 12.840 18.021 1.00 73.00 203 LEU A N 1
ATOM 1550 C CA . LEU A 1 203 ? 0.908 13.496 18.757 1.00 73.00 203 LEU A CA 1
ATOM 1551 C C . LEU A 1 203 ? 2.291 13.114 18.228 1.00 73.00 203 LEU A C 1
ATOM 1553 O O . LEU A 1 203 ? 3.161 13.974 18.247 1.00 73.00 203 LEU A O 1
ATOM 1557 N N . ASP A 1 204 ? 2.490 11.922 17.654 1.00 73.25 204 ASP A N 1
ATOM 1558 C CA . ASP A 1 204 ? 3.812 11.466 17.191 1.00 73.25 204 ASP A CA 1
ATOM 1559 C C . ASP A 1 204 ? 4.161 12.004 15.787 1.00 73.25 204 ASP A C 1
ATOM 1561 O O . ASP A 1 204 ? 3.535 11.579 14.808 1.00 73.25 204 ASP A O 1
ATOM 1565 N N . PRO A 1 205 ? 5.091 12.976 15.656 1.00 68.06 205 PRO A N 1
ATOM 1566 C CA . PRO A 1 205 ? 5.455 13.586 14.372 1.00 68.06 205 PRO A CA 1
ATOM 1567 C C . PRO A 1 205 ? 5.971 12.571 13.356 1.00 68.06 205 PRO A C 1
ATOM 1569 O O . PRO A 1 205 ? 5.599 12.660 12.190 1.00 68.06 205 PRO A O 1
ATOM 1572 N N . ASN A 1 206 ? 6.730 11.570 13.793 1.00 69.69 206 ASN A N 1
ATOM 1573 C CA . ASN A 1 206 ? 7.362 10.599 12.904 1.00 69.69 206 ASN A CA 1
ATOM 1574 C C . ASN A 1 206 ? 6.332 9.638 12.302 1.00 69.69 206 ASN A C 1
ATOM 1576 O O . ASN A 1 206 ? 6.353 9.385 11.099 1.00 69.69 206 ASN A O 1
ATOM 1580 N N . LEU A 1 207 ? 5.380 9.1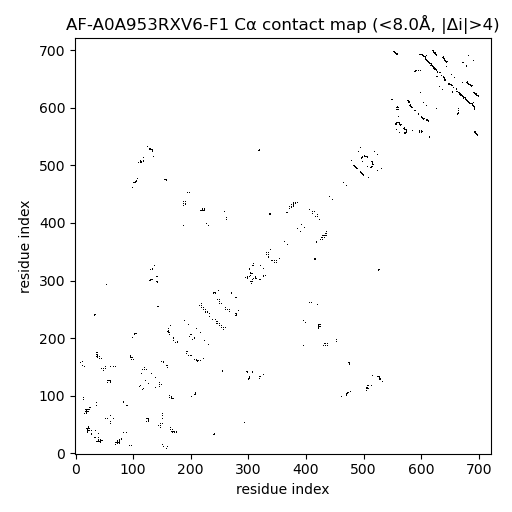51 13.112 1.00 69.50 207 LEU A N 1
ATOM 1581 C CA . LEU A 1 207 ? 4.300 8.292 12.619 1.00 69.50 207 LEU A CA 1
ATOM 1582 C C . LEU A 1 207 ? 3.461 9.016 11.558 1.00 69.50 207 LEU A C 1
ATOM 1584 O O . LEU A 1 207 ? 3.103 8.417 10.546 1.00 69.50 207 LEU A O 1
ATOM 1588 N N . MET A 1 208 ? 3.166 10.305 11.760 1.00 65.12 208 MET A N 1
ATOM 1589 C CA . MET A 1 208 ? 2.416 11.083 10.767 1.00 65.12 208 MET A CA 1
ATOM 1590 C C . MET A 1 208 ? 3.242 11.458 9.543 1.00 65.12 208 MET A C 1
ATOM 1592 O O . MET A 1 208 ? 2.706 11.377 8.444 1.00 65.12 208 MET A O 1
ATOM 1596 N N . GLY A 1 209 ? 4.525 11.797 9.691 1.00 65.69 209 GLY A N 1
ATOM 1597 C CA . GLY A 1 209 ? 5.412 12.023 8.546 1.00 65.69 209 GLY A CA 1
ATOM 1598 C C . GLY A 1 209 ? 5.512 10.779 7.659 1.00 65.69 209 GLY A C 1
ATOM 1599 O O . GLY A 1 209 ? 5.416 10.865 6.437 1.00 65.69 209 GLY A O 1
ATOM 1600 N N . TRP A 1 210 ? 5.575 9.594 8.273 1.00 69.50 210 TRP A N 1
ATOM 1601 C CA . TRP A 1 210 ? 5.563 8.320 7.559 1.00 69.50 210 TRP A CA 1
ATOM 1602 C C . TRP A 1 210 ? 4.218 8.011 6.873 1.00 69.50 210 TRP A C 1
ATOM 1604 O O . TRP A 1 210 ? 4.197 7.449 5.777 1.00 69.50 210 TRP A O 1
ATOM 1614 N N . LEU A 1 211 ? 3.085 8.419 7.458 1.00 73.12 211 LEU A N 1
ATOM 1615 C CA . LEU A 1 211 ? 1.763 8.360 6.811 1.00 73.12 211 LEU A CA 1
ATOM 1616 C C . LEU A 1 211 ? 1.512 9.505 5.813 1.00 73.12 211 LEU A C 1
ATOM 1618 O O . LEU A 1 211 ? 0.531 9.450 5.076 1.00 73.12 211 LEU A O 1
ATOM 1622 N N . GLY A 1 212 ? 2.391 10.505 5.741 1.00 69.50 212 GLY A N 1
ATOM 1623 C CA . GLY A 1 212 ? 2.355 11.578 4.742 1.00 69.50 212 GLY A CA 1
ATOM 1624 C C . GLY A 1 212 ? 2.843 11.150 3.353 1.00 69.50 212 GLY A C 1
ATOM 1625 O O . GLY A 1 212 ? 2.790 11.930 2.409 1.00 69.50 212 GLY A O 1
ATOM 1626 N N . ILE A 1 213 ? 3.314 9.909 3.204 1.00 73.44 213 ILE A N 1
ATOM 1627 C CA . ILE A 1 213 ? 3.825 9.353 1.945 1.00 73.44 213 ILE A CA 1
ATOM 1628 C C . ILE A 1 213 ? 2.926 8.194 1.507 1.00 73.44 213 ILE A C 1
ATOM 1630 O O . ILE A 1 213 ? 2.382 7.471 2.344 1.00 73.44 213 ILE A O 1
ATOM 1634 N N . LEU A 1 214 ? 2.799 7.961 0.198 1.00 82.00 214 LEU A N 1
ATOM 1635 C CA . LEU A 1 214 ? 2.120 6.776 -0.321 1.00 82.00 214 LEU A CA 1
ATOM 1636 C C . LEU A 1 214 ? 2.923 5.511 0.001 1.00 82.00 214 LEU A C 1
ATOM 1638 O O . LEU A 1 214 ? 3.944 5.234 -0.618 1.00 82.00 214 LEU A O 1
ATOM 1642 N N . ASN A 1 215 ? 2.452 4.733 0.971 1.00 85.50 215 ASN A N 1
ATOM 1643 C CA . ASN A 1 215 ? 3.022 3.430 1.300 1.00 85.50 215 ASN A CA 1
ATOM 1644 C C . ASN A 1 215 ? 1.950 2.474 1.839 1.00 85.50 215 ASN A C 1
ATOM 1646 O O . ASN A 1 215 ? 1.083 2.864 2.622 1.00 85.50 215 ASN A O 1
ATOM 1650 N N . ALA A 1 216 ? 2.012 1.208 1.426 1.00 91.88 216 ALA A N 1
ATOM 1651 C CA . ALA A 1 216 ? 1.046 0.193 1.848 1.00 91.88 216 ALA A CA 1
ATOM 1652 C C . ALA A 1 216 ? 1.197 -0.190 3.331 1.00 91.88 216 ALA A C 1
ATOM 1654 O O . ALA A 1 216 ? 0.220 -0.562 3.976 1.00 91.88 216 ALA A O 1
ATOM 1655 N N . ASP A 1 217 ? 2.412 -0.087 3.870 1.00 88.25 217 ASP A N 1
ATOM 1656 C CA . ASP A 1 217 ? 2.763 -0.502 5.229 1.00 88.25 217 ASP A CA 1
ATOM 1657 C C . ASP A 1 217 ? 2.001 0.291 6.293 1.00 88.25 217 ASP A C 1
ATOM 1659 O O . ASP A 1 217 ? 1.331 -0.287 7.151 1.00 88.25 217 ASP A O 1
ATOM 1663 N N . GLY A 1 218 ? 2.056 1.619 6.212 1.00 86.19 218 GLY A N 1
ATOM 1664 C CA . GLY A 1 218 ? 1.404 2.513 7.159 1.00 86.19 218 GLY A CA 1
ATOM 1665 C C . GLY A 1 218 ? -0.100 2.558 6.976 1.00 86.19 218 GLY A C 1
ATOM 1666 O O . GLY A 1 218 ? -0.839 2.571 7.963 1.00 86.19 218 GLY A O 1
ATOM 1667 N N . PHE A 1 219 ? -0.561 2.464 5.728 1.00 92.00 219 PHE A N 1
ATOM 1668 C CA . PHE A 1 219 ? -1.983 2.339 5.433 1.00 92.00 219 PHE A CA 1
ATOM 1669 C C . PHE A 1 219 ? -2.575 1.096 6.120 1.00 92.00 219 PHE A C 1
ATOM 1671 O O . PHE A 1 219 ? -3.559 1.170 6.856 1.00 92.00 219 PHE A O 1
ATOM 1678 N N . VAL A 1 220 ? -1.923 -0.058 5.970 1.00 94.69 220 VAL A N 1
ATOM 1679 C CA . VAL A 1 220 ? -2.347 -1.298 6.631 1.00 94.69 220 VAL A CA 1
ATOM 1680 C C . VAL A 1 220 ? -2.183 -1.231 8.143 1.00 94.69 220 VAL A C 1
ATOM 1682 O O . VAL A 1 220 ? -3.023 -1.778 8.856 1.00 94.69 220 VAL A O 1
ATOM 1685 N N . ALA A 1 221 ? -1.147 -0.572 8.661 1.00 91.88 221 ALA A N 1
ATOM 1686 C CA . ALA A 1 221 ? -0.972 -0.425 10.101 1.00 91.88 221 ALA A CA 1
ATOM 1687 C C . ALA A 1 221 ? -2.139 0.333 10.745 1.00 91.88 221 ALA A C 1
ATOM 1689 O O . ALA A 1 221 ? -2.672 -0.125 11.755 1.00 91.88 221 ALA A O 1
ATOM 1690 N N . ALA A 1 222 ? -2.597 1.422 10.120 1.00 91.75 222 ALA A N 1
ATOM 1691 C CA . ALA A 1 222 ? -3.761 2.178 10.575 1.00 91.75 222 ALA A CA 1
ATOM 1692 C C . ALA A 1 222 ? -5.046 1.333 10.584 1.00 91.75 222 ALA A C 1
ATOM 1694 O O . ALA A 1 222 ? -5.765 1.326 11.585 1.00 91.75 222 ALA A O 1
ATOM 1695 N N . LEU A 1 223 ? -5.291 0.553 9.521 1.00 96.62 223 LEU A N 1
ATOM 1696 C CA . LEU A 1 223 ? -6.403 -0.406 9.486 1.00 96.62 223 LEU A CA 1
ATOM 1697 C C . LEU A 1 223 ? -6.271 -1.470 10.583 1.00 96.62 223 LEU A C 1
ATOM 1699 O O . LEU A 1 223 ? -7.243 -1.768 11.270 1.00 96.62 223 LEU A O 1
ATOM 1703 N N . THR A 1 224 ? -5.072 -2.028 10.759 1.00 96.06 224 THR A N 1
ATOM 1704 C CA . THR A 1 224 ? -4.802 -3.138 11.683 1.00 96.06 224 THR A CA 1
ATOM 1705 C C . THR A 1 224 ? -5.041 -2.732 13.131 1.00 96.06 224 THR A C 1
ATOM 1707 O O . THR A 1 224 ? -5.736 -3.446 13.848 1.00 96.06 224 THR A O 1
ATOM 1710 N N . VAL A 1 225 ? -4.515 -1.581 13.560 1.00 94.31 225 VAL A N 1
ATOM 1711 C CA . VAL A 1 225 ? -4.667 -1.118 14.949 1.00 94.31 225 VAL A CA 1
ATOM 1712 C C . VAL A 1 225 ? -6.142 -0.891 15.280 1.00 94.31 225 VAL A C 1
ATOM 1714 O O . VAL A 1 225 ? -6.619 -1.348 16.319 1.00 94.31 225 VAL A O 1
ATOM 1717 N N . TYR A 1 226 ? -6.903 -0.262 14.378 1.00 97.00 226 TYR A N 1
ATOM 1718 C CA . TYR A 1 226 ? -8.339 -0.087 14.590 1.00 97.00 226 TYR A CA 1
ATOM 1719 C C . TYR A 1 226 ? -9.108 -1.414 14.547 1.00 97.00 226 TYR A C 1
ATOM 1721 O O . TYR A 1 226 ? -9.997 -1.655 15.363 1.00 97.00 226 TYR A O 1
ATOM 1729 N N . TRP A 1 227 ? -8.740 -2.314 13.636 1.00 97.69 227 TRP A N 1
ATOM 1730 C CA . TRP A 1 227 ? -9.335 -3.644 13.538 1.00 97.69 227 TRP A CA 1
ATOM 1731 C C . TRP A 1 227 ? -9.124 -4.470 14.817 1.00 97.69 227 TRP A C 1
ATOM 1733 O O . TRP A 1 227 ? -10.049 -5.138 15.275 1.00 97.69 227 TRP A O 1
ATOM 1743 N N . VAL A 1 228 ? -7.954 -4.363 15.456 1.00 96.75 228 VAL A N 1
ATOM 1744 C CA . VAL A 1 228 ? -7.681 -4.990 16.760 1.00 96.75 228 VAL A CA 1
ATOM 1745 C C . VAL A 1 228 ? -8.600 -4.438 17.850 1.00 96.75 228 VAL A C 1
ATOM 1747 O O . VAL A 1 228 ? -9.101 -5.215 18.663 1.00 96.75 228 VAL A O 1
ATOM 1750 N N . PHE A 1 229 ? -8.900 -3.133 17.852 1.00 95.31 229 PHE A N 1
ATOM 1751 C CA . PHE A 1 229 ? -9.904 -2.583 18.769 1.00 95.31 229 PHE A CA 1
ATOM 1752 C C . PHE A 1 229 ? -11.279 -3.248 18.579 1.00 95.31 229 PHE A C 1
ATOM 1754 O O . PHE A 1 229 ? -11.938 -3.592 19.562 1.00 95.31 229 PHE A O 1
ATOM 1761 N N . LEU A 1 230 ? -11.703 -3.491 17.334 1.00 94.88 230 LEU A N 1
ATOM 1762 C CA . LEU A 1 230 ? -12.993 -4.135 17.063 1.00 94.88 230 LEU A CA 1
ATOM 1763 C C . LEU A 1 230 ? -13.088 -5.552 17.650 1.00 94.88 230 LEU A C 1
ATOM 1765 O O . LEU A 1 230 ? -14.195 -6.003 17.938 1.00 94.88 230 LEU A O 1
ATOM 1769 N N . LEU A 1 231 ? -11.963 -6.237 17.892 1.00 94.06 231 LEU A N 1
ATOM 1770 C CA . LEU A 1 231 ? -11.956 -7.535 18.574 1.00 94.06 231 LEU A CA 1
ATOM 1771 C C . LEU A 1 231 ? -12.392 -7.440 20.037 1.00 94.06 231 LEU A C 1
ATOM 1773 O O . LEU A 1 231 ? -13.090 -8.339 20.506 1.00 94.06 231 LEU A O 1
ATOM 1777 N N . PHE A 1 232 ? -12.027 -6.366 20.746 1.00 92.00 232 PHE A N 1
ATOM 1778 C CA . PHE A 1 232 ? -12.539 -6.123 22.098 1.00 92.00 232 PHE A CA 1
ATOM 1779 C C . PHE A 1 232 ? -14.055 -5.994 22.069 1.00 92.00 232 PHE A C 1
ATOM 1781 O O . PHE A 1 232 ? -14.762 -6.687 22.795 1.00 92.00 232 PHE A O 1
ATOM 1788 N N . GLU A 1 233 ? -14.551 -5.156 21.164 1.00 90.88 233 GLU A N 1
ATOM 1789 C CA . GLU A 1 233 ? -15.978 -4.895 21.062 1.00 90.88 233 GLU A CA 1
ATOM 1790 C C . GLU A 1 233 ? -16.770 -6.141 20.636 1.00 90.88 233 GLU A C 1
ATOM 1792 O O . GLU A 1 233 ? -17.845 -6.424 21.168 1.00 90.88 233 GLU A O 1
ATOM 1797 N N . HIS A 1 234 ? -16.215 -6.930 19.716 1.00 91.50 234 HIS A N 1
ATOM 1798 C CA . HIS A 1 234 ? -16.793 -8.204 19.311 1.00 91.50 234 HIS A CA 1
ATOM 1799 C C . HIS A 1 234 ? -16.809 -9.220 20.458 1.00 91.50 234 HIS A C 1
ATOM 1801 O O . HIS A 1 234 ? -17.784 -9.956 20.618 1.00 91.50 234 HIS A O 1
ATOM 1807 N N . ALA A 1 235 ? -15.751 -9.272 21.272 1.00 90.06 235 ALA A N 1
ATOM 1808 C CA . ALA A 1 235 ? -15.698 -10.165 22.424 1.00 90.06 235 ALA A CA 1
ATOM 1809 C C . ALA A 1 235 ? -16.771 -9.824 23.470 1.00 90.06 235 ALA A C 1
ATOM 1811 O O . ALA A 1 235 ? -17.313 -10.745 24.087 1.00 90.06 235 ALA A O 1
ATOM 1812 N N . GLU A 1 236 ? -17.098 -8.537 23.611 1.00 87.50 236 GLU A N 1
ATOM 1813 C CA . GLU A 1 236 ? -18.168 -8.008 24.467 1.00 87.50 236 GLU A CA 1
ATOM 1814 C C . GLU A 1 236 ? -19.571 -8.136 23.849 1.00 87.50 236 GLU A C 1
ATOM 1816 O O . GLU A 1 236 ? -20.566 -7.940 24.542 1.00 87.50 236 GLU A O 1
ATOM 1821 N N . GLY A 1 237 ? -19.676 -8.488 22.563 1.00 86.69 237 GLY A N 1
ATOM 1822 C CA . GLY A 1 237 ? -20.958 -8.625 21.865 1.00 86.69 237 GLY A CA 1
ATOM 1823 C C . GLY A 1 237 ? -21.669 -7.293 21.609 1.00 86.69 237 GLY A C 1
ATOM 1824 O O . GLY A 1 237 ? -22.880 -7.272 21.384 1.00 86.69 237 GLY A O 1
ATOM 1825 N N . VAL A 1 238 ? -20.942 -6.174 21.637 1.00 85.50 238 VAL A N 1
ATOM 1826 C CA . VAL A 1 238 ? -21.513 -4.842 21.416 1.00 85.50 238 VAL A CA 1
ATOM 1827 C C . VAL A 1 238 ? -21.681 -4.584 19.916 1.00 85.50 238 VAL A C 1
ATOM 1829 O O . VAL A 1 238 ? -20.822 -4.933 19.105 1.00 85.50 238 VAL A O 1
ATOM 1832 N N . ARG A 1 239 ? -22.806 -3.953 19.544 1.00 87.38 239 ARG A N 1
ATOM 1833 C CA . ARG A 1 239 ? -23.199 -3.674 18.148 1.00 87.38 239 ARG A CA 1
ATOM 1834 C C . ARG A 1 239 ? -23.116 -4.930 17.257 1.00 87.38 239 ARG A C 1
ATOM 1836 O O . ARG A 1 239 ? -22.346 -4.941 16.290 1.00 87.38 239 ARG A O 1
ATOM 1843 N N . PRO A 1 240 ? -23.935 -5.960 17.544 1.00 87.12 240 PRO A N 1
ATOM 1844 C CA . PRO A 1 240 ? -23.829 -7.284 16.926 1.00 87.12 240 PRO A CA 1
ATOM 1845 C C . PRO A 1 240 ? -23.958 -7.274 15.397 1.00 87.12 240 PRO A C 1
ATOM 1847 O O . PRO A 1 240 ? -23.388 -8.140 14.747 1.00 87.12 240 PRO A O 1
ATOM 1850 N N . ASP A 1 241 ? -24.619 -6.273 14.809 1.00 87.31 241 ASP A N 1
ATOM 1851 C CA . ASP A 1 241 ? -24.713 -6.141 13.349 1.00 87.31 241 ASP A CA 1
ATOM 1852 C C . ASP A 1 241 ? -23.525 -5.382 12.731 1.00 87.31 241 ASP A C 1
ATOM 1854 O O . ASP A 1 241 ? -23.047 -5.711 11.646 1.00 87.31 241 ASP A O 1
ATOM 1858 N N . THR A 1 242 ? -23.042 -4.332 13.406 1.00 92.88 242 THR A N 1
ATOM 1859 C CA . THR A 1 242 ? -22.066 -3.387 12.831 1.00 92.88 242 THR A CA 1
ATOM 1860 C C . THR A 1 242 ? -20.635 -3.873 13.007 1.00 92.88 242 THR A C 1
ATOM 1862 O O . THR A 1 242 ? -19.846 -3.826 12.066 1.00 92.88 242 THR A O 1
ATOM 1865 N N . THR A 1 243 ? -20.289 -4.363 14.194 1.00 94.25 243 THR A N 1
ATOM 1866 C CA . THR A 1 243 ? -18.906 -4.718 14.530 1.00 94.25 243 THR A CA 1
ATOM 1867 C C . THR A 1 243 ? -18.395 -5.906 13.717 1.00 94.25 243 THR A C 1
ATOM 1869 O O . THR A 1 243 ? -17.330 -5.777 13.114 1.00 94.25 243 THR A O 1
ATOM 1872 N N . PRO A 1 244 ? -19.142 -7.016 13.563 1.00 95.44 244 PRO A N 1
ATOM 1873 C CA . PRO A 1 244 ? -18.713 -8.104 12.685 1.00 95.44 244 PRO A CA 1
ATOM 1874 C C . PRO A 1 244 ? -18.581 -7.691 11.212 1.00 95.44 244 PRO A C 1
ATOM 1876 O O . PRO A 1 244 ? -17.662 -8.146 10.531 1.00 95.44 244 PRO A O 1
ATOM 1879 N N . ALA A 1 245 ? -19.458 -6.808 10.713 1.00 96.62 245 ALA A N 1
ATOM 1880 C CA . ALA A 1 245 ? -19.362 -6.282 9.350 1.00 96.62 245 ALA A CA 1
ATOM 1881 C C . ALA A 1 245 ? -18.091 -5.444 9.148 1.00 96.62 245 ALA A C 1
ATOM 1883 O O . ALA A 1 245 ? -17.400 -5.618 8.146 1.00 96.62 245 ALA A O 1
ATOM 1884 N N . LEU A 1 246 ? -17.748 -4.582 10.110 1.00 97.50 246 LEU A N 1
ATOM 1885 C CA . LEU A 1 246 ? -16.509 -3.803 10.078 1.00 97.50 246 LEU A CA 1
ATOM 1886 C C . LEU A 1 246 ? -15.267 -4.694 10.176 1.00 97.50 246 LEU A C 1
ATOM 1888 O O . LEU A 1 246 ? -14.331 -4.494 9.409 1.00 97.50 246 LEU A O 1
ATOM 1892 N N . ILE A 1 247 ? -15.272 -5.706 11.052 1.00 97.38 247 ILE A N 1
ATOM 1893 C CA . ILE A 1 247 ? -14.181 -6.690 11.146 1.00 97.38 247 ILE A CA 1
ATOM 1894 C C . ILE A 1 247 ? -13.942 -7.340 9.779 1.00 97.38 247 ILE A C 1
ATOM 1896 O O . ILE A 1 247 ? -12.801 -7.383 9.322 1.00 97.38 247 ILE A O 1
ATOM 1900 N N . LEU A 1 248 ? -15.003 -7.789 9.101 1.00 97.81 248 LEU A N 1
ATOM 1901 C CA . LEU A 1 248 ? -14.887 -8.401 7.779 1.00 97.81 248 LEU A CA 1
ATOM 1902 C C . LEU A 1 248 ? -14.359 -7.423 6.725 1.00 97.81 248 LEU A C 1
ATOM 1904 O O . LEU A 1 248 ? -13.382 -7.717 6.038 1.00 97.81 248 LEU A O 1
ATOM 1908 N N . LEU A 1 249 ? -14.999 -6.263 6.591 1.00 98.44 249 LEU A N 1
ATOM 1909 C CA . LEU A 1 249 ? -14.698 -5.320 5.515 1.00 98.44 249 LEU A CA 1
ATOM 1910 C C . LEU A 1 249 ? -13.319 -4.676 5.678 1.00 98.44 249 LEU A C 1
ATOM 1912 O O . LEU A 1 249 ? -12.614 -4.521 4.685 1.00 98.44 249 LEU A O 1
ATOM 1916 N N . LEU A 1 250 ? -12.894 -4.355 6.903 1.00 98.56 250 LEU A N 1
ATOM 1917 C CA . LEU A 1 250 ? -11.561 -3.799 7.150 1.00 98.56 250 LEU A CA 1
ATOM 1918 C C . LEU A 1 250 ? -10.456 -4.858 7.019 1.00 98.56 250 LEU A C 1
ATOM 1920 O O . LEU A 1 250 ? -9.369 -4.526 6.551 1.00 98.56 250 LEU A O 1
ATOM 1924 N N . ALA A 1 251 ? -10.720 -6.128 7.352 1.00 98.44 251 ALA A N 1
ATOM 1925 C CA . ALA A 1 251 ? -9.769 -7.211 7.091 1.00 98.44 251 ALA A CA 1
ATOM 1926 C C . ALA A 1 251 ? -9.580 -7.460 5.589 1.00 98.44 251 ALA A C 1
ATOM 1928 O O . ALA A 1 251 ? -8.450 -7.605 5.123 1.00 98.44 251 ALA A O 1
ATOM 1929 N N . VAL A 1 252 ? -10.677 -7.456 4.823 1.00 98.44 252 VAL A N 1
ATOM 1930 C CA . VAL A 1 252 ? -10.638 -7.510 3.354 1.00 98.44 252 VAL A CA 1
ATOM 1931 C C . VAL A 1 252 ? -9.896 -6.305 2.790 1.00 98.44 252 VAL A C 1
ATOM 1933 O O . VAL A 1 252 ? -9.043 -6.468 1.923 1.00 98.44 252 VAL A O 1
ATOM 1936 N N . PHE A 1 253 ? -10.155 -5.107 3.316 1.00 98.62 253 PHE A N 1
ATOM 1937 C CA . PHE A 1 253 ? -9.446 -3.905 2.897 1.00 98.62 253 PHE A CA 1
ATOM 1938 C C . PHE A 1 253 ? -7.936 -4.031 3.133 1.00 98.62 253 PHE A C 1
ATOM 1940 O O . PHE A 1 253 ? -7.156 -3.830 2.205 1.00 98.62 253 PHE A O 1
ATOM 1947 N N . ALA A 1 254 ? -7.522 -4.443 4.333 1.00 98.44 254 ALA A N 1
ATOM 1948 C CA . ALA A 1 254 ? -6.114 -4.634 4.663 1.00 98.44 254 ALA A CA 1
ATOM 1949 C C . ALA A 1 254 ? -5.443 -5.665 3.737 1.00 98.44 254 ALA A C 1
ATOM 1951 O O . ALA A 1 254 ? -4.375 -5.387 3.196 1.00 98.44 254 ALA A O 1
ATOM 1952 N N . LEU A 1 255 ? -6.100 -6.804 3.476 1.00 98.00 255 LEU A N 1
ATOM 1953 C CA . LEU A 1 255 ? -5.593 -7.841 2.569 1.00 98.00 255 LEU A CA 1
ATOM 1954 C C . LEU A 1 255 ? -5.410 -7.330 1.132 1.00 98.00 255 LEU A C 1
ATOM 1956 O O . LEU A 1 255 ? -4.376 -7.587 0.517 1.00 98.00 255 LEU A O 1
ATOM 1960 N N . MET A 1 256 ? -6.388 -6.584 0.609 1.00 98.31 256 MET A N 1
ATOM 1961 C CA . MET A 1 256 ? -6.333 -6.017 -0.745 1.00 98.31 256 MET A CA 1
ATOM 1962 C C . MET A 1 256 ? -5.302 -4.893 -0.885 1.00 98.31 256 MET A C 1
ATOM 1964 O O . MET A 1 256 ? -4.876 -4.575 -1.996 1.00 98.31 256 MET A O 1
ATOM 1968 N N . VAL A 1 257 ? -4.895 -4.267 0.222 1.00 97.75 257 VAL A N 1
ATOM 1969 C CA . VAL A 1 257 ? -3.768 -3.330 0.230 1.00 97.75 257 VAL A CA 1
ATOM 1970 C C . VAL A 1 257 ? -2.446 -4.092 0.297 1.00 97.75 257 VAL A C 1
ATOM 1972 O O . VAL A 1 257 ? -1.524 -3.754 -0.449 1.00 97.75 257 VAL A O 1
ATOM 1975 N N . LYS A 1 258 ? -2.335 -5.109 1.163 1.00 95.81 258 LYS A N 1
ATOM 1976 C CA . LYS A 1 258 ? -1.101 -5.875 1.358 1.00 95.81 258 LYS A CA 1
ATOM 1977 C C . LYS A 1 258 ? -1.368 -7.317 1.800 1.00 95.81 258 LYS A C 1
ATOM 1979 O O . LYS A 1 258 ? -1.962 -7.572 2.844 1.00 95.81 258 LYS A O 1
ATOM 1984 N N . LEU A 1 259 ? -0.764 -8.273 1.092 1.00 94.56 259 LEU A N 1
ATOM 1985 C CA . LEU A 1 259 ? -0.847 -9.706 1.419 1.00 94.56 259 LEU A CA 1
ATOM 1986 C C . LEU A 1 259 ? -0.304 -10.074 2.811 1.00 94.56 259 LEU A C 1
ATOM 1988 O O . LEU A 1 259 ? -0.745 -11.055 3.405 1.00 94.56 259 LEU A O 1
ATOM 1992 N N . GLY A 1 260 ? 0.604 -9.266 3.371 1.00 93.81 260 GLY A N 1
ATOM 1993 C CA . GLY A 1 260 ? 1.098 -9.431 4.744 1.00 93.81 260 GLY A CA 1
ATOM 1994 C C . GLY A 1 260 ? 0.002 -9.359 5.820 1.00 93.81 260 GLY A C 1
ATOM 1995 O O . GLY A 1 260 ? 0.217 -9.824 6.935 1.00 93.81 260 GLY A O 1
ATOM 1996 N N . SER A 1 261 ? -1.186 -8.843 5.488 1.00 96.12 261 SER A N 1
ATOM 1997 C CA . SER A 1 261 ? -2.363 -8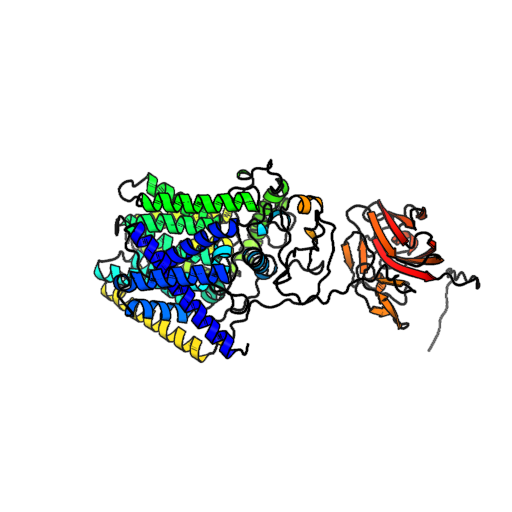.807 6.367 1.00 96.12 261 SER A CA 1
ATOM 1998 C C . SER A 1 261 ? -3.147 -10.122 6.426 1.00 96.12 261 SER A C 1
ATOM 2000 O O . SER A 1 261 ? -4.196 -10.171 7.070 1.00 96.12 261 SER A O 1
ATOM 2002 N N . LEU A 1 262 ? -2.658 -11.200 5.800 1.00 95.50 262 LEU A N 1
ATOM 2003 C CA . LEU A 1 262 ? -3.308 -12.513 5.816 1.00 95.50 262 LEU A CA 1
ATOM 2004 C C . LEU A 1 262 ? -3.701 -13.012 7.224 1.00 95.50 262 LEU A C 1
ATOM 2006 O O . LEU A 1 262 ? -4.815 -13.520 7.342 1.00 95.50 262 LEU A O 1
ATOM 2010 N N . PRO A 1 263 ? -2.902 -12.837 8.303 1.00 97.62 263 PRO A N 1
ATOM 2011 C CA . PRO A 1 263 ? -3.321 -13.241 9.650 1.00 97.62 263 PRO A CA 1
ATOM 2012 C C . PRO A 1 263 ? -4.631 -12.587 10.116 1.00 97.62 263 PRO A C 1
ATOM 2014 O O . PRO A 1 263 ? -5.460 -13.245 10.741 1.00 97.62 263 PRO A O 1
ATOM 2017 N N . ILE A 1 264 ? -4.855 -11.314 9.770 1.00 97.00 264 ILE A N 1
ATOM 2018 C CA . ILE A 1 264 ? -6.072 -10.563 10.126 1.00 97.00 264 ILE A CA 1
ATOM 2019 C C . ILE A 1 264 ? -7.284 -11.141 9.395 1.00 97.00 264 ILE A C 1
ATOM 2021 O O . ILE A 1 264 ? -8.337 -11.383 9.992 1.00 97.00 264 ILE A O 1
ATOM 2025 N N . PHE A 1 265 ? -7.124 -11.413 8.100 1.00 96.81 265 PHE A N 1
ATOM 2026 C CA . PHE A 1 265 ? -8.165 -12.042 7.298 1.00 96.81 265 PHE A CA 1
ATOM 2027 C C . PHE A 1 265 ? -8.461 -13.474 7.774 1.00 96.81 265 PHE A C 1
ATOM 2029 O O . PHE A 1 265 ? -9.620 -13.833 7.958 1.00 96.81 265 PHE A O 1
ATOM 2036 N N . ALA A 1 266 ? -7.435 -14.271 8.076 1.00 96.81 266 ALA A N 1
ATOM 2037 C CA . ALA A 1 266 ? -7.598 -15.629 8.590 1.00 96.81 266 ALA A CA 1
ATOM 2038 C C . ALA A 1 266 ? -8.332 -15.653 9.942 1.00 96.81 266 ALA A C 1
ATOM 2040 O O . ALA A 1 266 ? -9.279 -16.424 10.113 1.00 96.81 266 ALA A O 1
ATOM 2041 N N . LEU A 1 267 ? -7.962 -14.770 10.882 1.00 96.00 267 LEU A N 1
ATOM 2042 C CA . LEU A 1 267 ? -8.663 -14.660 12.162 1.00 96.00 267 LEU A CA 1
ATOM 2043 C C . LEU A 1 267 ? -10.113 -14.197 11.971 1.00 96.00 267 LEU A C 1
ATOM 2045 O O . LEU A 1 267 ? -11.004 -14.729 12.626 1.00 96.00 267 LEU A O 1
ATOM 2049 N N . THR A 1 268 ? -10.372 -13.266 11.050 1.00 95.06 268 THR A N 1
ATOM 2050 C CA . THR A 1 268 ? -11.736 -12.840 10.696 1.00 95.06 268 THR A CA 1
ATOM 2051 C C . THR A 1 268 ? -12.608 -14.035 10.304 1.00 95.06 268 THR A C 1
ATOM 2053 O O . THR A 1 268 ? -13.688 -14.221 10.866 1.00 95.06 268 THR A O 1
ATOM 2056 N N . ILE A 1 269 ? -12.123 -14.889 9.395 1.00 94.31 269 ILE A N 1
ATOM 2057 C CA . ILE A 1 269 ? -12.844 -16.099 8.973 1.00 94.31 269 ILE A CA 1
ATOM 2058 C C . ILE A 1 269 ? -13.016 -17.081 10.143 1.00 94.31 269 ILE A C 1
ATOM 2060 O O . ILE A 1 269 ? -14.105 -17.625 10.335 1.00 94.31 269 ILE A O 1
ATOM 2064 N N . GLY A 1 270 ? -11.984 -17.265 10.972 1.00 92.25 270 GLY A N 1
ATOM 2065 C CA . GLY A 1 270 ? -12.043 -18.123 12.160 1.00 92.25 270 GLY A CA 1
ATOM 2066 C C . GLY A 1 270 ? -13.079 -17.664 13.194 1.00 92.25 270 GLY A C 1
ATOM 2067 O O . GLY A 1 270 ? -13.865 -18.475 13.687 1.00 92.25 270 GLY A O 1
ATOM 2068 N N . ILE A 1 271 ? -13.148 -16.359 13.476 1.00 89.12 271 ILE A N 1
ATOM 2069 C CA . ILE A 1 271 ? -14.152 -15.760 14.372 1.00 89.12 271 ILE A CA 1
ATOM 2070 C C . ILE A 1 271 ? -15.560 -16.006 13.826 1.00 89.12 271 ILE A C 1
ATOM 2072 O O . ILE A 1 271 ? -16.446 -16.444 14.565 1.00 89.12 271 ILE A O 1
ATOM 2076 N N . MET A 1 272 ? -15.758 -15.786 12.523 1.00 86.50 272 MET A N 1
ATOM 2077 C CA . MET A 1 272 ? -17.036 -16.045 11.861 1.00 86.50 272 MET A CA 1
ATOM 2078 C C . MET A 1 272 ? -17.433 -17.524 11.959 1.00 86.50 272 MET A C 1
ATOM 2080 O O . MET A 1 272 ? -18.607 -17.825 12.181 1.00 86.50 272 MET A O 1
ATOM 2084 N N . ALA A 1 273 ? -16.489 -18.458 11.838 1.00 87.38 273 ALA A N 1
ATOM 2085 C CA . ALA A 1 273 ? -16.763 -19.885 11.990 1.00 87.38 273 ALA A CA 1
ATOM 2086 C C . ALA A 1 273 ? -17.167 -20.246 13.432 1.00 87.38 273 ALA A C 1
ATOM 2088 O O . ALA A 1 273 ? -18.172 -20.930 13.621 1.00 87.38 273 ALA A O 1
ATOM 2089 N N . TYR A 1 274 ? -16.441 -19.734 14.432 1.00 85.62 274 TYR A N 1
ATOM 2090 C CA . TYR A 1 274 ? -16.577 -20.125 15.841 1.00 85.62 274 TYR A CA 1
ATOM 2091 C C . TYR A 1 274 ? -17.758 -19.473 16.583 1.00 85.62 274 TYR A C 1
ATOM 2093 O O . TYR A 1 274 ? -18.326 -20.085 17.486 1.00 85.62 274 TYR A O 1
ATOM 2101 N N . ARG A 1 275 ? -18.163 -18.243 16.223 1.00 83.12 275 ARG A N 1
ATOM 2102 C CA . ARG A 1 275 ? -19.280 -17.522 16.873 1.00 83.12 275 ARG A CA 1
ATOM 2103 C C . ARG A 1 275 ? -20.413 -17.190 15.893 1.00 83.12 275 ARG A C 1
ATOM 2105 O O . ARG A 1 275 ? -20.565 -16.033 15.499 1.00 83.12 275 ARG A O 1
ATOM 2112 N N . PRO A 1 276 ? -21.269 -18.161 15.523 1.00 71.44 276 PRO A N 1
ATOM 2113 C CA . PRO A 1 276 ? -22.316 -17.947 14.522 1.00 71.44 276 PRO A CA 1
ATOM 2114 C C . PRO A 1 276 ? -23.338 -16.857 14.881 1.00 71.44 276 PRO A C 1
ATOM 2116 O O . PRO A 1 276 ? -23.872 -16.224 13.974 1.00 71.44 276 PRO A O 1
ATOM 2119 N N . GLY A 1 277 ? -23.568 -16.595 16.174 1.00 73.81 277 GLY A N 1
ATOM 2120 C CA . GLY A 1 277 ? -24.480 -15.546 16.654 1.00 73.81 277 GLY A CA 1
ATOM 2121 C C . GLY A 1 277 ? -23.957 -14.106 16.539 1.00 73.81 277 GLY A C 1
ATOM 2122 O O . GLY A 1 277 ? -24.722 -13.180 16.771 1.00 73.81 277 GLY A O 1
ATOM 2123 N N . LEU A 1 278 ? -22.684 -13.902 16.177 1.00 82.62 278 LEU A N 1
ATOM 2124 C CA . LEU A 1 278 ? -22.064 -12.581 15.982 1.00 82.62 278 LEU A CA 1
ATOM 2125 C C . LEU A 1 278 ? -21.403 -12.493 14.597 1.00 82.62 278 LEU A C 1
ATOM 2127 O O . LEU A 1 278 ? -20.261 -12.059 14.452 1.00 82.62 278 LEU A O 1
ATOM 2131 N N . ARG A 1 279 ? -22.100 -12.975 13.565 1.00 87.38 279 ARG A N 1
ATOM 2132 C CA . ARG A 1 279 ? -21.610 -12.953 12.181 1.00 87.38 279 ARG A CA 1
ATOM 2133 C C . ARG A 1 279 ? -21.931 -11.630 11.482 1.00 87.38 279 ARG A C 1
ATOM 2135 O O . ARG A 1 279 ? -22.950 -11.014 11.781 1.00 87.38 279 ARG A O 1
ATOM 2142 N N . PRO A 1 280 ? -21.102 -11.214 10.508 1.00 91.06 280 PRO A N 1
ATOM 2143 C CA . PRO A 1 280 ? -21.445 -10.105 9.627 1.00 91.06 280 PRO A CA 1
ATOM 2144 C C . PRO A 1 280 ? -22.748 -10.390 8.876 1.00 91.06 280 PRO A C 1
ATOM 2146 O O . PRO A 1 280 ? -23.078 -11.543 8.580 1.00 91.06 280 PRO A O 1
ATOM 2149 N N . SER A 1 281 ? -23.476 -9.325 8.537 1.00 91.31 281 SER A N 1
ATOM 2150 C CA . SER A 1 281 ? -24.703 -9.436 7.750 1.00 91.31 281 SER A CA 1
ATOM 2151 C C . SER A 1 281 ? -24.433 -10.111 6.398 1.00 91.31 281 SER A C 1
ATOM 2153 O O . SER A 1 281 ? -23.343 -10.000 5.832 1.00 91.31 281 SER A O 1
ATOM 2155 N N . ARG A 1 282 ? -25.443 -10.791 5.832 1.00 92.69 282 ARG A N 1
ATOM 2156 C CA . ARG A 1 282 ? -25.326 -11.418 4.498 1.00 92.69 282 ARG A CA 1
ATOM 2157 C C . ARG A 1 282 ? -24.865 -10.417 3.437 1.00 92.69 282 ARG A C 1
ATOM 2159 O O . ARG A 1 282 ? -24.032 -10.756 2.605 1.00 92.69 282 ARG A O 1
ATOM 2166 N N . GLY A 1 283 ? -25.362 -9.180 3.510 1.00 94.81 283 GLY A N 1
ATOM 2167 C CA . GLY A 1 283 ? -24.930 -8.096 2.631 1.00 94.81 283 GLY A CA 1
ATOM 2168 C C . GLY A 1 283 ? -23.432 -7.812 2.747 1.00 94.81 283 GLY A C 1
ATOM 2169 O O . GLY A 1 283 ? -22.772 -7.661 1.725 1.00 94.81 283 GLY A O 1
ATOM 2170 N N . ALA A 1 284 ? -22.876 -7.803 3.963 1.00 95.94 284 ALA A N 1
ATOM 2171 C CA . ALA A 1 284 ? -21.453 -7.538 4.173 1.00 95.94 284 ALA A CA 1
ATOM 2172 C C . ALA A 1 284 ? -20.582 -8.663 3.602 1.00 95.94 284 ALA A C 1
ATOM 2174 O O . ALA A 1 284 ? -19.550 -8.379 3.003 1.00 95.94 284 ALA A O 1
ATOM 2175 N N . ILE A 1 285 ? -21.027 -9.920 3.717 1.00 95.81 285 ILE A N 1
ATOM 2176 C CA . ILE A 1 285 ? -20.354 -11.074 3.102 1.00 95.81 285 ILE A CA 1
ATOM 2177 C C . ILE A 1 285 ? -20.371 -10.956 1.576 1.00 95.81 285 ILE A C 1
ATOM 2179 O O . ILE A 1 285 ? -19.320 -11.049 0.954 1.00 95.81 285 ILE A O 1
ATOM 2183 N N . VAL A 1 286 ? -21.534 -10.687 0.973 1.00 97.00 286 VAL A N 1
ATOM 2184 C CA . VAL A 1 286 ? -21.660 -10.527 -0.487 1.00 97.00 286 VAL A CA 1
ATOM 2185 C C . VAL A 1 286 ? -20.770 -9.394 -1.000 1.00 97.00 286 VAL A C 1
ATOM 2187 O O . VAL A 1 286 ? -20.054 -9.578 -1.981 1.00 97.00 286 VAL A O 1
ATOM 2190 N N . VAL A 1 287 ? -20.767 -8.244 -0.319 1.00 97.50 287 VAL A N 1
ATOM 2191 C CA . VAL A 1 287 ? -19.914 -7.103 -0.680 1.00 97.50 287 VAL A CA 1
ATOM 2192 C C . VAL A 1 287 ? -18.433 -7.458 -0.551 1.00 97.50 287 VAL A C 1
ATOM 2194 O O . VAL A 1 287 ? -17.673 -7.223 -1.485 1.00 97.50 287 VAL A O 1
ATOM 2197 N N . ALA A 1 288 ? -18.022 -8.067 0.564 1.00 97.81 288 ALA A N 1
ATOM 2198 C CA . ALA A 1 288 ? -16.647 -8.508 0.780 1.00 97.81 288 ALA A CA 1
ATOM 2199 C C . ALA A 1 288 ? -16.175 -9.483 -0.311 1.00 97.81 288 ALA A C 1
ATOM 2201 O O . ALA A 1 288 ? -15.090 -9.313 -0.868 1.00 97.81 288 ALA A O 1
ATOM 2202 N N . THR A 1 289 ? -17.002 -10.472 -0.659 1.00 97.62 289 THR A N 1
ATOM 2203 C CA . THR A 1 289 ? -16.707 -11.436 -1.725 1.00 97.62 289 THR A CA 1
ATOM 2204 C C . THR A 1 289 ? -16.623 -10.760 -3.089 1.00 97.62 289 THR A C 1
ATOM 2206 O O . THR A 1 289 ? -15.689 -11.038 -3.840 1.00 97.62 289 THR A O 1
ATOM 2209 N N . ALA A 1 290 ? -17.545 -9.850 -3.414 1.00 97.31 290 ALA A N 1
ATOM 2210 C CA . ALA A 1 290 ? -17.503 -9.103 -4.669 1.00 97.31 290 ALA A CA 1
ATOM 2211 C C . ALA A 1 290 ? -16.219 -8.268 -4.777 1.00 97.31 290 ALA A C 1
ATOM 2213 O O . ALA A 1 290 ? -15.533 -8.319 -5.796 1.00 97.31 290 ALA A O 1
ATOM 2214 N N . PHE A 1 291 ? -15.846 -7.566 -3.704 1.00 98.06 291 PHE A N 1
ATOM 2215 C CA . PHE A 1 291 ? -14.634 -6.747 -3.649 1.00 98.06 291 PHE A CA 1
ATOM 2216 C C . PHE A 1 291 ? -13.373 -7.594 -3.846 1.00 98.06 291 PHE A C 1
ATOM 2218 O O . PHE A 1 291 ? -12.550 -7.273 -4.704 1.00 98.06 291 PHE A O 1
ATOM 2225 N N . LEU A 1 292 ? -13.263 -8.722 -3.137 1.00 97.81 292 LEU A N 1
ATOM 2226 C CA . LEU A 1 292 ? -12.164 -9.671 -3.325 1.00 97.81 292 LEU A CA 1
ATOM 2227 C C . LEU A 1 292 ? -12.135 -10.256 -4.739 1.00 97.81 292 LEU A C 1
ATOM 2229 O O . LEU A 1 292 ? -11.058 -10.432 -5.292 1.00 97.81 292 LEU A O 1
ATOM 2233 N N . THR A 1 293 ? -13.290 -10.533 -5.343 1.00 97.75 293 THR A N 1
ATOM 2234 C CA . THR A 1 293 ? -13.365 -11.092 -6.703 1.00 97.75 293 THR A CA 1
ATOM 2235 C C . THR A 1 293 ? -12.817 -10.107 -7.731 1.00 97.75 293 THR A C 1
ATOM 2237 O O . THR A 1 293 ? -12.001 -10.482 -8.568 1.00 97.75 293 THR A O 1
ATOM 2240 N N . ILE A 1 294 ? -13.213 -8.834 -7.637 1.00 97.75 294 ILE A N 1
ATOM 2241 C CA . ILE A 1 294 ? -12.714 -7.755 -8.504 1.00 97.75 294 ILE A CA 1
ATOM 2242 C C . ILE A 1 294 ? -11.203 -7.596 -8.327 1.00 97.75 294 ILE A C 1
ATOM 2244 O O . ILE A 1 294 ? -10.459 -7.502 -9.305 1.00 97.75 294 ILE A O 1
ATOM 2248 N N . TRP A 1 295 ? -10.747 -7.613 -7.075 1.00 98.12 295 TRP A N 1
ATOM 2249 C CA . TRP A 1 295 ? -9.335 -7.530 -6.739 1.00 98.12 295 TRP A CA 1
ATOM 2250 C C . TRP A 1 295 ? -8.544 -8.706 -7.330 1.00 98.12 295 TRP A C 1
ATOM 2252 O O . TRP A 1 295 ? -7.597 -8.477 -8.077 1.00 98.12 295 TRP A O 1
ATOM 2262 N N . VAL A 1 296 ? -8.972 -9.951 -7.109 1.00 98.19 296 VAL A N 1
ATOM 2263 C CA . VAL A 1 296 ? -8.342 -11.164 -7.663 1.00 98.19 296 VAL A CA 1
ATOM 2264 C C . VAL A 1 296 ? -8.325 -11.149 -9.193 1.00 98.19 296 VAL A C 1
ATOM 2266 O O . VAL A 1 296 ? -7.295 -11.445 -9.797 1.00 98.19 296 VAL A O 1
ATOM 2269 N N . ALA A 1 297 ? -9.432 -10.764 -9.836 1.00 98.06 297 ALA A N 1
ATOM 2270 C CA . ALA A 1 297 ? -9.508 -10.665 -11.291 1.00 98.06 297 ALA A CA 1
ATOM 2271 C C . ALA A 1 297 ? -8.478 -9.668 -11.845 1.00 98.06 297 ALA A C 1
ATOM 2273 O O . ALA A 1 297 ? -7.822 -9.944 -12.851 1.00 98.06 297 ALA A O 1
ATOM 2274 N N . ARG A 1 298 ? -8.270 -8.536 -11.157 1.00 97.19 298 ARG A N 1
ATOM 2275 C CA . ARG A 1 298 ? -7.241 -7.560 -11.536 1.00 97.19 298 ARG A CA 1
ATOM 2276 C C . ARG A 1 298 ? -5.836 -8.123 -11.318 1.00 97.19 298 ARG A C 1
ATOM 2278 O O . ARG A 1 298 ? -4.972 -7.914 -12.161 1.00 97.19 298 ARG A O 1
ATOM 2285 N N . GLY A 1 299 ? -5.613 -8.877 -10.240 1.00 97.25 299 GLY A N 1
ATOM 2286 C CA . GLY A 1 299 ? -4.345 -9.567 -9.978 1.00 97.25 299 GLY A CA 1
ATOM 2287 C C . GLY A 1 299 ? -3.974 -10.550 -11.092 1.00 97.25 299 GLY A C 1
ATOM 2288 O O . GLY A 1 299 ? -2.857 -10.493 -11.617 1.00 97.25 299 GLY A O 1
ATOM 2289 N N . LEU A 1 300 ? -4.939 -11.374 -11.520 1.00 97.94 300 LEU A N 1
ATOM 2290 C CA . LEU A 1 300 ? -4.787 -12.306 -12.644 1.00 97.94 300 LEU A CA 1
ATOM 2291 C C . LEU A 1 300 ? -4.468 -11.586 -13.951 1.00 97.94 300 LEU A C 1
ATOM 2293 O O . LEU A 1 300 ? -3.630 -12.046 -14.725 1.00 97.94 300 LEU A O 1
ATOM 2297 N N . LEU A 1 301 ? -5.117 -10.449 -14.196 1.00 96.94 301 LEU A N 1
ATOM 2298 C CA . LEU A 1 301 ? -4.846 -9.635 -15.371 1.00 96.94 301 LEU A CA 1
ATOM 2299 C C . LEU A 1 301 ? -3.403 -9.111 -15.339 1.00 96.94 301 LEU A C 1
ATOM 2301 O O . LEU A 1 301 ? -2.630 -9.370 -16.256 1.00 96.94 301 LEU A O 1
ATOM 2305 N N . LEU A 1 302 ? -3.008 -8.442 -14.255 1.00 97.00 302 LEU A N 1
ATOM 2306 C CA . LEU A 1 302 ? -1.695 -7.799 -14.150 1.00 97.00 302 LEU A CA 1
ATOM 2307 C C . LEU A 1 302 ? -0.524 -8.782 -14.153 1.00 97.00 302 LEU A C 1
ATOM 2309 O O . LEU A 1 302 ? 0.545 -8.442 -14.660 1.00 97.00 302 LEU A O 1
ATOM 2313 N N . SER A 1 303 ? -0.708 -9.970 -13.569 1.00 97.44 303 SER A N 1
ATOM 2314 C CA . SER A 1 303 ? 0.411 -10.870 -13.271 1.00 97.44 303 SER A CA 1
ATOM 2315 C C . SER A 1 303 ? 0.257 -12.320 -13.721 1.00 97.44 303 SER A C 1
ATOM 2317 O O . SER A 1 303 ? 1.245 -13.048 -13.769 1.00 97.44 303 SER A O 1
ATOM 2319 N N . GLY A 1 304 ? -0.960 -12.758 -14.041 1.00 97.69 304 GLY A N 1
ATOM 2320 C CA . GLY A 1 304 ? -1.294 -14.177 -14.170 1.00 97.69 304 GLY A CA 1
ATOM 2321 C C . GLY A 1 304 ? -1.527 -14.886 -12.830 1.00 97.69 304 GLY A C 1
ATOM 2322 O O . GLY A 1 304 ? -1.829 -16.076 -12.830 1.00 97.69 304 GLY A O 1
ATOM 2323 N N . CYS A 1 305 ? -1.434 -14.185 -11.694 1.00 97.94 305 CYS A N 1
ATOM 2324 C CA . CYS A 1 305 ? -1.597 -14.753 -10.354 1.00 97.94 305 CYS A CA 1
ATOM 2325 C C . CYS A 1 305 ? -2.812 -14.189 -9.619 1.00 97.94 305 CYS A C 1
ATOM 2327 O O . CYS A 1 305 ? -3.075 -12.991 -9.683 1.00 97.94 305 CYS A O 1
ATOM 2329 N N . LEU A 1 306 ? -3.523 -15.029 -8.857 1.00 97.00 306 LEU A N 1
ATOM 2330 C CA . LEU A 1 306 ? -4.622 -14.565 -7.994 1.00 97.00 306 LEU A CA 1
ATOM 2331 C C . LEU A 1 306 ? -4.107 -13.583 -6.928 1.00 97.00 306 LEU A C 1
ATOM 2333 O O . LEU A 1 306 ? -4.815 -12.652 -6.553 1.00 97.00 306 LEU A O 1
ATOM 2337 N N . ALA A 1 307 ? -2.877 -13.800 -6.447 1.00 95.62 307 ALA A N 1
ATOM 2338 C CA . ALA A 1 307 ? -2.230 -13.011 -5.405 1.00 95.62 307 ALA A CA 1
ATOM 2339 C C . ALA A 1 307 ? -0.699 -12.983 -5.597 1.00 95.62 307 ALA A C 1
ATOM 2341 O O . ALA A 1 307 ? 0.043 -13.678 -4.906 1.00 95.62 307 ALA A O 1
ATOM 2342 N N . TYR A 1 308 ? -0.197 -12.184 -6.541 1.00 96.94 308 TYR A N 1
ATOM 2343 C CA . TYR A 1 308 ? 1.249 -12.021 -6.762 1.00 96.94 308 TYR A CA 1
ATOM 2344 C C . TYR A 1 308 ? 1.961 -11.409 -5.531 1.00 96.94 308 TYR A C 1
ATOM 2346 O O . TYR A 1 308 ? 1.414 -10.471 -4.942 1.00 96.94 308 TYR A O 1
ATOM 2354 N N . PRO A 1 309 ? 3.169 -11.875 -5.133 1.00 95.81 309 PRO A N 1
ATOM 2355 C CA . PRO A 1 309 ? 4.035 -12.870 -5.787 1.00 95.81 309 PRO A CA 1
ATOM 2356 C C . PRO A 1 309 ? 3.887 -14.315 -5.262 1.00 95.81 309 PRO A C 1
ATOM 2358 O O . PRO A 1 309 ? 4.836 -15.094 -5.325 1.00 95.81 309 PRO A O 1
ATOM 2361 N N . ILE A 1 310 ? 2.723 -14.720 -4.737 1.00 94.31 310 ILE A N 1
ATOM 2362 C CA . ILE A 1 310 ? 2.497 -16.109 -4.297 1.00 94.31 310 ILE A CA 1
ATOM 2363 C C . ILE A 1 310 ? 2.466 -17.018 -5.531 1.00 94.31 310 ILE A C 1
ATOM 2365 O O . ILE A 1 310 ? 1.436 -17.133 -6.196 1.00 94.31 310 ILE A O 1
ATOM 2369 N N . GLN A 1 311 ? 3.587 -17.677 -5.828 1.00 93.56 311 GLN A N 1
ATOM 2370 C CA . GLN A 1 311 ? 3.762 -18.509 -7.027 1.00 93.56 311 GLN A CA 1
ATOM 2371 C C . GLN A 1 311 ? 2.690 -19.603 -7.178 1.00 93.56 311 GLN A C 1
ATOM 2373 O O . GLN A 1 311 ? 2.233 -19.883 -8.279 1.00 93.56 311 GLN A O 1
ATOM 2378 N N . GLN A 1 312 ? 2.212 -20.179 -6.068 1.00 94.94 312 GLN A N 1
ATOM 2379 C CA . GLN A 1 312 ? 1.184 -21.226 -6.083 1.00 94.94 312 GLN A CA 1
ATOM 2380 C C . GLN A 1 312 ? -0.187 -20.699 -6.528 1.00 94.94 312 GLN A C 1
ATOM 2382 O O . GLN A 1 312 ? -1.085 -21.480 -6.821 1.00 94.94 312 GLN A O 1
ATOM 2387 N N . SER A 1 313 ? -0.357 -19.377 -6.562 1.00 96.50 313 SER A N 1
ATOM 2388 C CA . SER A 1 313 ? -1.577 -18.720 -7.023 1.00 96.50 313 SER A CA 1
ATOM 2389 C C . SER A 1 313 ? -1.544 -18.355 -8.514 1.00 96.50 313 SER A C 1
ATOM 2391 O O . SER A 1 313 ? -2.489 -17.733 -9.001 1.00 96.50 313 SER A O 1
ATOM 2393 N N . CYS A 1 314 ? -0.462 -18.690 -9.226 1.00 97.44 314 CYS A N 1
ATOM 2394 C CA . CYS A 1 314 ? -0.220 -18.292 -10.610 1.00 97.44 314 CYS A CA 1
ATOM 2395 C C . CYS A 1 314 ? -0.682 -19.338 -11.631 1.00 97.44 314 CYS A C 1
ATOM 2397 O O . CYS A 1 314 ? -0.448 -20.534 -11.478 1.00 97.44 314 CYS A O 1
ATOM 2399 N N . PHE A 1 315 ? -1.286 -18.860 -12.719 1.00 97.69 315 PHE A N 1
ATOM 2400 C CA . PHE A 1 315 ? -1.691 -19.653 -13.876 1.00 97.69 315 PHE A CA 1
ATOM 2401 C C . PHE A 1 315 ? -0.700 -19.438 -15.023 1.00 97.69 315 PHE A C 1
ATOM 2403 O O . PHE A 1 315 ? -0.919 -18.626 -15.923 1.00 97.69 315 PHE A O 1
ATOM 2410 N N . TYR A 1 316 ? 0.397 -20.196 -15.003 1.00 95.31 316 TYR A N 1
ATOM 2411 C CA . TYR A 1 316 ? 1.516 -20.041 -15.944 1.00 95.31 316 TYR A CA 1
ATOM 2412 C C . TYR A 1 316 ? 1.182 -20.347 -17.411 1.00 95.31 316 TYR A C 1
ATOM 2414 O O . TYR A 1 316 ? 1.946 -19.985 -18.300 1.00 95.31 316 TYR A O 1
ATOM 2422 N N . SER A 1 317 ? 0.038 -20.980 -17.679 1.00 94.69 317 SER A N 1
ATOM 2423 C CA . SER A 1 317 ? -0.462 -21.213 -19.036 1.00 94.69 317 SER A CA 1
ATOM 2424 C C . SER A 1 317 ? -1.003 -19.947 -19.710 1.00 94.69 317 SER A C 1
ATOM 2426 O O . SER A 1 317 ? -1.221 -19.953 -20.921 1.00 94.69 317 SER A O 1
ATOM 2428 N N . LEU A 1 318 ? -1.252 -18.865 -18.960 1.00 95.00 318 LEU A N 1
ATOM 2429 C CA . LEU A 1 318 ? -1.739 -17.614 -19.536 1.00 95.00 318 LEU A CA 1
ATOM 2430 C C . LEU A 1 318 ? -0.630 -16.927 -20.358 1.00 95.00 318 LEU A C 1
ATOM 2432 O O . LEU A 1 318 ? 0.487 -16.775 -19.856 1.00 95.00 318 LEU A O 1
ATOM 2436 N N . PRO A 1 319 ? -0.922 -16.410 -21.570 1.00 92.56 319 PRO A N 1
ATOM 2437 C CA . PRO A 1 319 ? 0.095 -15.831 -22.457 1.00 92.56 319 PRO A CA 1
ATOM 2438 C C . PRO A 1 319 ? 0.865 -14.630 -21.891 1.00 92.56 319 PRO A C 1
ATOM 2440 O O . PRO A 1 319 ? 1.913 -14.276 -22.423 1.00 92.56 319 PRO A O 1
ATOM 2443 N N . TRP A 1 320 ? 0.321 -13.969 -20.869 1.00 93.81 320 TRP A N 1
ATOM 2444 C CA . TRP A 1 320 ? 0.905 -12.795 -20.215 1.00 93.81 320 TRP A CA 1
ATOM 2445 C C . TRP A 1 320 ? 1.371 -13.068 -18.779 1.00 93.81 320 TRP A C 1
ATOM 2447 O O . TRP A 1 320 ? 1.815 -12.143 -18.097 1.00 93.81 320 TRP A O 1
ATOM 2457 N N . SER A 1 321 ? 1.245 -14.309 -18.291 1.00 96.00 321 SER A N 1
ATOM 2458 C CA . SER A 1 321 ? 1.656 -14.654 -16.928 1.00 96.00 321 SER A CA 1
ATOM 2459 C C . SER A 1 321 ? 3.144 -14.387 -16.728 1.00 96.00 321 SER A C 1
ATOM 2461 O O . SER A 1 321 ? 3.954 -14.638 -17.623 1.00 96.00 321 SER A O 1
ATOM 2463 N N . VAL A 1 322 ? 3.495 -13.938 -15.522 1.00 94.94 322 VAL A N 1
ATOM 2464 C CA . VAL A 1 322 ? 4.880 -13.949 -15.045 1.00 94.94 322 VAL A CA 1
ATOM 2465 C C . VAL A 1 322 ? 5.439 -15.367 -15.083 1.00 94.94 322 VAL A C 1
ATOM 2467 O O . VAL A 1 322 ? 4.707 -16.339 -14.879 1.00 94.94 322 VAL A O 1
ATOM 2470 N N . GLU A 1 323 ? 6.741 -15.492 -15.311 1.00 92.88 323 GLU A N 1
ATOM 2471 C CA . GLU A 1 323 ? 7.435 -16.774 -15.231 1.00 92.88 323 GLU A CA 1
ATOM 2472 C C . GLU A 1 323 ? 7.594 -17.236 -13.777 1.00 92.88 323 GLU A C 1
ATOM 2474 O O . GLU A 1 323 ? 7.771 -16.428 -12.860 1.00 92.88 323 GLU A O 1
ATOM 2479 N N . GLN A 1 324 ? 7.557 -18.553 -13.560 1.00 91.88 324 GLN A N 1
ATOM 2480 C CA . GLN A 1 324 ? 7.593 -19.142 -12.219 1.00 91.88 324 GLN A CA 1
ATOM 2481 C C . GLN A 1 324 ? 8.827 -18.713 -11.418 1.00 91.88 324 GLN A C 1
ATOM 2483 O O . GLN A 1 324 ? 8.699 -18.303 -10.264 1.00 91.88 324 GLN A O 1
ATOM 2488 N N . TRP A 1 325 ? 10.011 -18.754 -12.033 1.00 88.44 325 TRP A N 1
ATOM 2489 C CA . TRP A 1 325 ? 11.258 -18.386 -11.365 1.00 88.44 325 TRP A CA 1
ATOM 2490 C C . TRP A 1 325 ? 11.316 -16.891 -11.008 1.00 88.44 325 TRP A C 1
ATOM 2492 O O . TRP A 1 325 ? 11.893 -16.551 -9.981 1.00 88.44 325 TRP A O 1
ATOM 2502 N N . ARG A 1 326 ? 10.668 -15.999 -11.778 1.00 90.19 326 ARG A N 1
ATOM 2503 C CA . ARG A 1 326 ? 10.578 -14.561 -11.451 1.00 90.19 326 ARG A CA 1
ATOM 2504 C C . ARG A 1 326 ? 9.638 -14.310 -10.278 1.00 90.19 326 ARG A C 1
ATOM 2506 O O . ARG A 1 326 ? 9.985 -13.547 -9.385 1.00 90.19 326 ARG A O 1
ATOM 2513 N N . ALA A 1 327 ? 8.485 -14.983 -10.240 1.00 92.69 327 ALA A N 1
ATOM 2514 C CA . ALA A 1 327 ? 7.578 -14.905 -9.092 1.00 92.69 327 ALA A CA 1
ATOM 2515 C C . ALA A 1 327 ? 8.252 -15.424 -7.809 1.00 92.69 327 ALA A C 1
ATOM 2517 O O . ALA A 1 327 ? 8.170 -14.785 -6.759 1.00 92.69 327 ALA A O 1
ATOM 2518 N N . MET A 1 328 ? 8.974 -16.547 -7.906 1.00 91.31 328 MET A N 1
ATOM 2519 C CA . MET A 1 328 ? 9.801 -17.065 -6.813 1.00 91.31 328 MET A CA 1
ATOM 2520 C C . MET A 1 328 ? 10.904 -16.073 -6.423 1.00 91.31 328 MET A C 1
ATOM 2522 O O . MET A 1 328 ? 11.093 -15.810 -5.239 1.00 91.31 328 MET A O 1
ATOM 2526 N N . GLY A 1 329 ? 11.609 -15.510 -7.407 1.00 91.19 329 GLY A N 1
ATOM 2527 C CA . GLY A 1 329 ? 12.675 -14.531 -7.211 1.00 91.19 329 GLY A CA 1
ATOM 2528 C C . GLY A 1 329 ? 12.193 -13.280 -6.483 1.00 91.19 329 GLY A C 1
ATOM 2529 O O . GLY A 1 329 ? 12.849 -12.847 -5.544 1.00 91.19 329 GLY A O 1
ATOM 2530 N N . GLU A 1 330 ? 11.012 -12.759 -6.825 1.00 92.06 330 GLU A N 1
ATOM 2531 C CA . GLU A 1 330 ? 10.393 -11.627 -6.125 1.00 92.06 330 GLU A CA 1
ATOM 2532 C C . GLU A 1 330 ? 10.077 -11.979 -4.664 1.00 92.06 330 GLU A C 1
ATOM 2534 O O . GLU A 1 330 ? 10.423 -11.236 -3.745 1.00 92.06 330 GLU A O 1
ATOM 2539 N N . MET A 1 331 ? 9.462 -13.143 -4.425 1.00 91.62 331 MET A N 1
ATOM 2540 C CA . MET A 1 331 ? 9.168 -13.609 -3.069 1.00 91.62 331 MET A CA 1
ATOM 2541 C C . MET A 1 331 ? 10.455 -13.777 -2.247 1.00 91.62 331 MET A C 1
ATOM 2543 O O . MET A 1 331 ? 10.526 -13.302 -1.114 1.00 91.62 331 MET A O 1
ATOM 2547 N N . ASN A 1 332 ? 11.483 -14.415 -2.808 1.00 92.25 332 ASN A N 1
ATOM 2548 C CA . ASN A 1 332 ? 12.773 -14.606 -2.148 1.00 92.25 332 ASN A CA 1
ATOM 2549 C C . ASN A 1 332 ? 13.498 -13.277 -1.924 1.00 92.25 332 ASN A C 1
ATOM 2551 O O . ASN A 1 332 ? 14.045 -13.075 -0.842 1.00 92.25 332 ASN A O 1
ATOM 2555 N N . GLY A 1 333 ? 13.428 -12.349 -2.878 1.00 91.50 333 GLY A N 1
ATOM 2556 C CA . GLY A 1 333 ? 13.983 -11.004 -2.769 1.00 91.50 333 GLY A CA 1
ATOM 2557 C C . GLY A 1 333 ? 13.372 -10.222 -1.608 1.00 91.50 333 GLY A C 1
ATOM 2558 O O . GLY A 1 333 ? 14.110 -9.672 -0.795 1.00 91.50 333 GLY A O 1
ATOM 2559 N N . ILE A 1 334 ? 12.044 -10.255 -1.439 1.00 91.62 334 ILE A N 1
ATOM 2560 C CA . ILE A 1 334 ? 11.358 -9.620 -0.297 1.00 91.62 334 ILE A CA 1
ATOM 2561 C C . ILE A 1 334 ? 11.835 -10.214 1.038 1.00 91.62 334 ILE A C 1
ATOM 2563 O O . ILE A 1 334 ? 12.096 -9.478 1.994 1.00 91.62 334 ILE A O 1
ATOM 2567 N N . ARG A 1 335 ? 11.958 -11.547 1.122 1.00 93.06 335 ARG A N 1
ATOM 2568 C CA . ARG A 1 335 ? 12.394 -12.240 2.347 1.00 93.06 335 ARG A CA 1
ATOM 2569 C C . ARG A 1 335 ? 13.871 -11.994 2.655 1.00 93.06 335 ARG A C 1
ATOM 2571 O O . ARG A 1 335 ? 14.212 -11.777 3.815 1.00 93.06 335 ARG A O 1
ATOM 2578 N N . SER A 1 336 ? 14.723 -12.021 1.630 1.00 93.62 336 SER A N 1
ATOM 2579 C CA . SER A 1 336 ? 16.157 -11.744 1.735 1.00 93.62 336 SER A CA 1
ATOM 2580 C C . SER A 1 336 ? 16.384 -10.303 2.173 1.00 93.62 336 SER A C 1
ATOM 2582 O O . SER A 1 336 ? 17.034 -10.081 3.188 1.00 93.62 336 SER A O 1
ATOM 2584 N N . TRP A 1 337 ? 15.740 -9.333 1.511 1.00 90.44 337 TRP A N 1
ATOM 2585 C CA . TRP A 1 337 ? 15.812 -7.913 1.868 1.00 90.44 337 TRP A CA 1
ATOM 2586 C C . TRP A 1 337 ? 15.444 -7.667 3.329 1.00 90.44 337 TRP A C 1
ATOM 2588 O O . TRP A 1 337 ? 16.105 -6.909 4.032 1.00 90.44 337 TRP A O 1
ATOM 2598 N N . ALA A 1 338 ? 14.402 -8.343 3.810 1.00 91.62 338 ALA A N 1
ATOM 2599 C CA . ALA A 1 338 ? 13.947 -8.210 5.183 1.00 91.62 338 ALA A CA 1
ATOM 2600 C C . ALA A 1 338 ? 14.929 -8.751 6.236 1.00 91.62 338 ALA A C 1
ATOM 2602 O O . ALA A 1 338 ? 14.872 -8.330 7.391 1.00 91.62 338 ALA A O 1
ATOM 2603 N N . ARG A 1 339 ? 15.812 -9.678 5.852 1.00 92.50 339 ARG A N 1
ATOM 2604 C CA . ARG A 1 339 ? 16.840 -10.279 6.715 1.00 92.50 339 ARG A CA 1
ATOM 2605 C C . ARG A 1 339 ? 18.191 -9.575 6.578 1.00 92.50 339 ARG A C 1
ATOM 2607 O O . ARG A 1 339 ? 18.840 -9.317 7.584 1.00 92.50 339 ARG A O 1
ATOM 2614 N N . ALA A 1 340 ? 18.599 -9.269 5.350 1.00 90.81 340 ALA A N 1
ATOM 2615 C CA . ALA A 1 340 ? 19.860 -8.627 5.000 1.00 90.81 340 ALA A CA 1
ATOM 2616 C C . ALA A 1 340 ? 19.665 -7.721 3.759 1.00 90.81 340 ALA A C 1
ATOM 2618 O O . ALA A 1 340 ? 19.830 -8.180 2.625 1.00 90.81 340 ALA A O 1
ATOM 2619 N N . PRO A 1 341 ? 19.290 -6.439 3.945 1.00 85.19 341 PRO A N 1
ATOM 2620 C CA . PRO A 1 341 ? 19.088 -5.496 2.843 1.00 85.19 341 PRO A CA 1
ATOM 2621 C C . PRO A 1 341 ? 20.311 -5.391 1.920 1.00 85.19 341 PRO A C 1
ATOM 2623 O O . PRO A 1 341 ? 21.449 -5.426 2.385 1.00 85.19 341 PRO A O 1
ATOM 2626 N N . GLY A 1 342 ? 20.079 -5.264 0.610 1.00 79.81 342 GLY A N 1
ATOM 2627 C CA . GLY A 1 342 ? 21.139 -5.123 -0.402 1.00 79.81 342 GLY A CA 1
ATOM 2628 C C . GLY A 1 342 ? 21.889 -6.412 -0.776 1.00 79.81 342 GLY A C 1
ATOM 2629 O O . GLY A 1 342 ? 22.695 -6.393 -1.702 1.00 79.81 342 GLY A O 1
ATOM 2630 N N . ARG A 1 343 ? 21.624 -7.545 -0.111 1.00 80.44 343 ARG A N 1
ATOM 2631 C CA . ARG A 1 343 ? 22.222 -8.846 -0.453 1.00 80.44 343 ARG A CA 1
ATOM 2632 C C . ARG A 1 343 ? 21.419 -9.558 -1.542 1.00 80.44 343 ARG A C 1
ATOM 2634 O O . ARG A 1 343 ? 20.248 -9.891 -1.347 1.00 80.44 343 ARG A O 1
ATOM 2641 N N . ILE A 1 344 ? 22.065 -9.787 -2.685 1.00 77.56 344 ILE A N 1
ATOM 2642 C CA . ILE A 1 344 ? 21.478 -10.432 -3.874 1.00 77.56 344 ILE A CA 1
ATOM 2643 C C . ILE A 1 344 ? 21.645 -11.960 -3.886 1.00 77.56 344 ILE A C 1
ATOM 2645 O O . ILE A 1 344 ? 20.980 -12.650 -4.652 1.00 77.56 344 ILE A O 1
ATOM 2649 N N . ASP A 1 345 ? 22.482 -12.505 -3.002 1.00 84.75 345 ASP A N 1
ATOM 2650 C CA . ASP A 1 345 ? 22.678 -13.936 -2.763 1.00 84.75 345 ASP A CA 1
ATOM 2651 C C . ASP A 1 345 ? 21.533 -14.522 -1.918 1.00 84.75 345 ASP A C 1
ATOM 2653 O O . ASP A 1 345 ? 21.724 -14.964 -0.783 1.00 84.75 345 ASP A O 1
ATOM 2657 N N . TYR A 1 346 ? 20.314 -14.503 -2.473 1.00 89.88 346 TYR A N 1
ATOM 2658 C CA . TYR A 1 346 ? 19.086 -14.853 -1.748 1.00 89.88 346 TYR A CA 1
ATOM 2659 C C . TYR A 1 346 ? 19.156 -16.237 -1.101 1.00 89.88 346 TYR A C 1
ATOM 2661 O O . TYR A 1 346 ? 18.780 -16.381 0.059 1.00 89.88 346 TYR A O 1
ATOM 2669 N N . ASP A 1 347 ? 19.679 -17.241 -1.805 1.00 88.31 347 ASP A N 1
ATOM 2670 C CA . ASP A 1 347 ? 19.766 -18.607 -1.282 1.00 88.31 347 ASP A CA 1
ATOM 2671 C C . ASP A 1 347 ? 20.661 -18.689 -0.040 1.00 88.31 347 ASP A C 1
ATOM 2673 O O . ASP A 1 347 ? 20.319 -19.369 0.927 1.00 88.31 347 ASP A O 1
ATOM 2677 N N . VAL A 1 348 ? 21.760 -17.928 -0.011 1.00 89.12 348 VAL A N 1
ATOM 2678 C CA . VAL A 1 348 ? 22.672 -17.869 1.139 1.00 89.12 348 VAL A CA 1
ATOM 2679 C C . VAL A 1 348 ? 21.969 -17.224 2.329 1.00 89.12 348 VAL A C 1
ATOM 2681 O O . VAL A 1 348 ? 21.908 -17.824 3.402 1.00 89.12 348 VAL A O 1
ATOM 2684 N N . VAL A 1 349 ? 21.367 -16.045 2.135 1.00 91.50 349 VAL A N 1
ATOM 2685 C CA . VAL A 1 349 ? 20.648 -15.312 3.195 1.00 91.50 349 VAL A CA 1
ATOM 2686 C C . VAL A 1 349 ? 19.474 -16.125 3.749 1.00 91.50 349 VAL A C 1
ATOM 2688 O O . VAL A 1 349 ? 19.145 -16.038 4.936 1.00 91.50 349 VAL A O 1
ATOM 2691 N N . LEU A 1 350 ? 18.815 -16.914 2.899 1.00 93.12 350 LEU A N 1
ATOM 2692 C CA . LEU A 1 350 ? 17.648 -17.699 3.285 1.00 93.12 350 LEU A CA 1
ATOM 2693 C C . LEU A 1 350 ? 17.990 -19.066 3.896 1.00 93.12 350 LEU A C 1
ATOM 2695 O O . LEU A 1 350 ? 17.122 -19.622 4.574 1.00 93.12 350 LEU A O 1
ATOM 2699 N N . SER A 1 351 ? 19.215 -19.570 3.705 1.00 92.88 351 SER A N 1
ATOM 2700 C CA . SER A 1 351 ? 19.642 -20.909 4.142 1.00 92.88 351 SER A CA 1
ATOM 2701 C C . SER A 1 351 ? 19.906 -21.053 5.644 1.00 92.88 351 SER A C 1
ATOM 2703 O O . SER A 1 351 ? 19.736 -22.146 6.185 1.00 92.88 351 SER A O 1
ATOM 2705 N N . ASP A 1 352 ? 20.307 -19.981 6.335 1.00 91.19 352 ASP A N 1
ATOM 2706 C CA . ASP A 1 352 ? 20.691 -20.042 7.748 1.00 91.19 352 ASP A CA 1
ATOM 2707 C C . ASP A 1 352 ? 20.234 -18.814 8.567 1.00 91.19 352 ASP A C 1
ATOM 2709 O O . ASP A 1 352 ? 19.407 -18.011 8.128 1.00 91.19 352 ASP A O 1
ATOM 2713 N N . PHE A 1 353 ? 20.709 -18.715 9.814 1.00 94.06 353 PHE A N 1
ATOM 2714 C CA . PHE A 1 353 ? 20.392 -17.642 10.768 1.00 94.06 353 PHE A CA 1
ATOM 2715 C C . PHE A 1 353 ? 21.532 -16.629 10.970 1.00 94.06 353 PHE A C 1
ATOM 2717 O O . PHE A 1 353 ? 21.430 -15.771 11.849 1.00 94.06 353 PHE A O 1
ATOM 2724 N N . LYS A 1 354 ? 22.616 -16.672 10.180 1.00 92.50 354 LYS A N 1
ATOM 2725 C CA . LYS A 1 354 ? 23.781 -15.781 10.374 1.00 92.50 354 LYS A CA 1
ATOM 2726 C C . LYS A 1 354 ? 23.431 -14.300 10.217 1.00 92.50 354 LYS A C 1
ATOM 2728 O O . LYS A 1 354 ? 24.071 -13.448 10.829 1.00 92.50 354 LYS A O 1
ATOM 2733 N N . TRP A 1 355 ? 22.383 -13.994 9.454 1.00 92.25 355 TRP A N 1
ATOM 2734 C CA . TRP A 1 355 ? 21.847 -12.641 9.289 1.00 92.25 355 TRP A CA 1
ATOM 2735 C C . TRP A 1 355 ? 21.303 -12.041 10.597 1.00 92.25 355 TRP A C 1
ATOM 2737 O O . TRP A 1 355 ? 21.303 -10.821 10.747 1.00 92.25 355 TRP A O 1
ATOM 2747 N N . PHE A 1 356 ? 20.864 -12.863 11.560 1.00 92.50 356 PHE A N 1
ATOM 2748 C CA . PHE A 1 356 ? 20.084 -12.403 12.713 1.00 92.50 356 PHE A CA 1
ATOM 2749 C C . PHE A 1 356 ? 20.826 -11.394 13.596 1.00 92.50 356 PHE A C 1
ATOM 2751 O O . PHE A 1 356 ? 20.218 -10.432 14.059 1.00 92.50 356 PHE A O 1
ATOM 2758 N N . GLY A 1 357 ? 22.132 -11.575 13.817 1.00 90.69 357 GLY A N 1
ATOM 2759 C CA . GLY A 1 357 ? 22.920 -10.662 14.653 1.00 90.69 357 GLY A CA 1
ATOM 2760 C C . GLY A 1 357 ? 22.990 -9.246 14.074 1.00 90.69 357 GLY A C 1
ATOM 2761 O O . GLY A 1 357 ? 22.689 -8.276 14.770 1.00 90.69 357 GLY A O 1
ATOM 2762 N N . ALA A 1 358 ? 23.326 -9.136 12.784 1.00 89.31 358 ALA A N 1
ATOM 2763 C CA . ALA A 1 358 ? 23.367 -7.860 12.067 1.00 89.31 358 ALA A CA 1
ATOM 2764 C C . ALA A 1 358 ? 21.968 -7.244 11.943 1.00 89.31 358 ALA A C 1
ATOM 2766 O O . ALA A 1 358 ? 21.781 -6.060 12.222 1.00 89.31 358 ALA A O 1
ATOM 2767 N N . TRP A 1 359 ? 20.971 -8.070 11.617 1.00 90.62 359 TRP A N 1
ATOM 2768 C CA . TRP A 1 359 ? 19.575 -7.654 11.569 1.00 90.62 359 TRP A CA 1
ATOM 2769 C C . TRP A 1 359 ? 19.098 -7.091 12.907 1.00 90.62 359 TRP A C 1
ATOM 2771 O O . TRP A 1 359 ? 18.477 -6.041 12.923 1.00 90.62 359 TRP A O 1
ATOM 2781 N N . LEU A 1 360 ? 19.408 -7.722 14.044 1.00 87.25 360 LEU A N 1
ATOM 2782 C CA . LEU A 1 360 ? 18.959 -7.247 15.356 1.00 87.25 360 LEU A CA 1
ATOM 2783 C C . LEU A 1 360 ? 19.581 -5.893 15.729 1.00 87.25 360 LEU A C 1
ATOM 2785 O O . LEU A 1 360 ? 18.951 -5.108 16.441 1.00 87.25 360 LEU A O 1
ATOM 2789 N N . ALA A 1 361 ? 20.807 -5.622 15.277 1.00 84.50 361 ALA A N 1
ATOM 2790 C CA . ALA A 1 361 ? 21.455 -4.328 15.463 1.00 84.50 361 ALA A CA 1
ATOM 2791 C C . ALA A 1 361 ? 20.791 -3.238 14.600 1.00 84.50 361 ALA A C 1
ATOM 2793 O O . ALA A 1 361 ? 20.438 -2.178 15.119 1.00 84.50 361 ALA A O 1
ATOM 2794 N N . ASP A 1 362 ? 20.552 -3.531 13.320 1.00 81.94 362 ASP A N 1
ATOM 2795 C CA . ASP A 1 362 ? 19.951 -2.620 12.336 1.00 81.94 362 ASP A CA 1
ATOM 2796 C C . ASP A 1 362 ? 18.454 -2.366 12.588 1.00 81.94 362 ASP A C 1
ATOM 2798 O O . ASP A 1 362 ? 17.994 -1.226 12.651 1.00 81.94 362 ASP A O 1
ATOM 2802 N N . ALA A 1 363 ? 17.689 -3.425 12.854 1.00 77.12 363 ALA A N 1
ATOM 2803 C CA . ALA A 1 363 ? 16.260 -3.376 13.142 1.00 77.12 363 ALA A CA 1
ATOM 2804 C C . ALA A 1 363 ? 15.936 -2.553 14.387 1.00 77.12 363 ALA A C 1
ATOM 2806 O O . ALA A 1 363 ? 14.795 -2.162 14.574 1.00 77.12 363 ALA A O 1
ATOM 2807 N N . ARG A 1 364 ? 16.897 -2.238 15.259 1.00 69.50 364 ARG A N 1
ATOM 2808 C CA . ARG A 1 364 ? 16.628 -1.252 16.306 1.00 69.50 364 ARG A CA 1
ATOM 2809 C C . ARG A 1 364 ? 16.416 0.114 15.671 1.00 69.50 364 ARG A C 1
ATOM 2811 O O . ARG A 1 364 ? 15.536 0.830 16.126 1.00 69.50 364 ARG A O 1
ATOM 2818 N N . LEU A 1 365 ? 17.229 0.516 14.697 1.00 71.38 365 LEU A N 1
ATOM 2819 C CA . LEU A 1 365 ? 17.376 1.884 14.171 1.00 71.38 365 LEU A CA 1
ATOM 2820 C C . LEU A 1 365 ? 16.406 2.255 13.043 1.00 71.38 365 LEU A C 1
ATOM 2822 O O . LEU A 1 365 ? 16.261 3.438 12.759 1.00 71.38 365 LEU A O 1
ATOM 2826 N N . LYS A 1 366 ? 15.717 1.286 12.442 1.00 69.88 366 LYS A N 1
ATOM 2827 C CA . LYS A 1 366 ? 14.776 1.524 11.337 1.00 69.88 366 LYS A CA 1
ATOM 2828 C C . LYS A 1 366 ? 13.474 2.207 11.778 1.00 69.88 366 LYS A C 1
ATOM 2830 O O . LYS A 1 366 ? 12.910 1.881 12.813 1.00 69.88 366 LYS A O 1
ATOM 2835 N N . GLU A 1 367 ? 12.935 3.103 10.960 1.00 60.75 367 GLU A N 1
ATOM 2836 C CA . GLU A 1 367 ? 11.579 3.651 11.137 1.00 60.75 367 GLU A CA 1
ATOM 2837 C C . GLU A 1 367 ? 10.500 2.614 10.745 1.00 60.75 367 GLU A C 1
ATOM 2839 O O . GLU A 1 367 ? 10.741 1.802 9.846 1.00 60.75 367 GLU A O 1
ATOM 2844 N N . PRO A 1 368 ? 9.297 2.618 11.358 1.00 58.75 368 PRO A N 1
ATOM 2845 C CA . PRO A 1 368 ? 8.825 3.451 12.475 1.00 58.75 368 PRO A CA 1
ATOM 2846 C C . PRO A 1 368 ? 8.998 2.757 13.848 1.00 58.75 368 PRO A C 1
ATOM 2848 O O . PRO A 1 368 ? 8.099 2.717 14.687 1.00 58.75 368 PRO A O 1
ATOM 2851 N N . ILE A 1 369 ? 10.139 2.103 14.066 1.00 55.75 369 ILE A N 1
ATOM 2852 C CA . ILE A 1 369 ? 10.442 1.325 15.276 1.00 55.75 369 ILE A CA 1
ATOM 2853 C C . ILE A 1 369 ? 10.886 2.172 16.477 1.00 55.75 369 ILE A C 1
ATO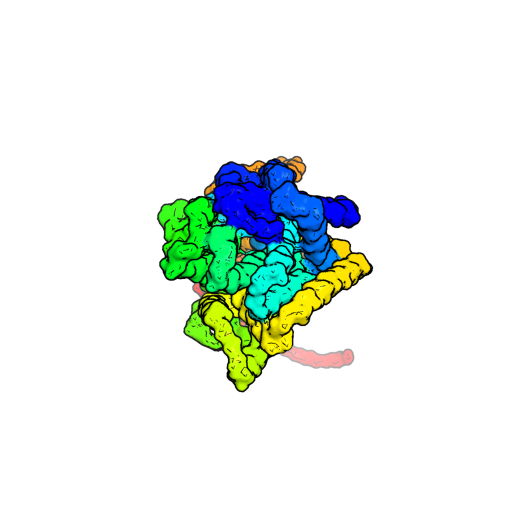M 2855 O O . ILE A 1 369 ? 10.685 1.684 17.595 1.00 55.75 369 ILE A O 1
ATOM 2859 N N . PRO A 1 370 ? 11.461 3.395 16.356 1.00 58.91 370 PRO A N 1
ATOM 2860 C CA . PRO A 1 370 ? 11.987 4.110 17.520 1.00 58.91 370 PRO A CA 1
ATOM 2861 C C . PRO A 1 370 ? 10.979 4.280 18.663 1.00 58.91 370 PRO A C 1
ATOM 2863 O O . PRO A 1 370 ? 11.367 4.247 19.829 1.00 58.91 370 PRO A O 1
ATOM 2866 N N . GLN A 1 371 ? 9.685 4.377 18.352 1.00 56.12 371 GLN A N 1
ATOM 2867 C CA . GLN A 1 371 ? 8.598 4.508 19.324 1.00 56.12 371 GLN A CA 1
ATOM 2868 C C . GLN A 1 371 ? 8.183 3.163 19.935 1.00 56.12 371 GLN A C 1
ATOM 2870 O O . GLN A 1 371 ? 7.847 3.081 21.120 1.00 56.12 371 GLN A O 1
ATOM 2875 N N . LEU A 1 372 ? 8.270 2.078 19.161 1.00 58.25 372 LEU A N 1
ATOM 2876 C CA . LEU A 1 372 ? 8.004 0.717 19.634 1.00 58.25 372 LEU A CA 1
ATOM 2877 C C . LEU A 1 372 ? 9.078 0.217 20.609 1.00 58.25 372 LEU A C 1
ATOM 2879 O O . LEU A 1 372 ? 8.771 -0.613 21.468 1.00 58.25 372 LEU A O 1
ATOM 2883 N N . ARG A 1 373 ? 10.301 0.770 20.536 1.00 63.72 373 ARG A N 1
ATOM 2884 C CA . ARG A 1 373 ? 11.410 0.470 21.462 1.00 63.72 373 ARG A CA 1
ATOM 2885 C C . ARG A 1 373 ? 11.057 0.694 22.928 1.00 63.72 373 ARG A C 1
ATOM 2887 O O . ARG A 1 373 ? 11.578 -0.022 23.772 1.00 63.72 373 ARG A O 1
ATOM 2894 N N . TRP A 1 374 ? 10.201 1.669 23.230 1.00 59.34 374 TRP A N 1
ATOM 2895 C CA . TRP A 1 374 ? 9.794 1.980 24.604 1.00 59.34 374 TRP A CA 1
ATOM 2896 C C . TRP A 1 374 ? 8.418 1.408 24.936 1.00 59.34 374 TRP A C 1
ATOM 2898 O O . TRP A 1 374 ? 8.217 0.912 26.043 1.00 59.34 374 TRP A O 1
ATOM 2908 N N . ALA A 1 375 ? 7.488 1.400 23.974 1.00 64.31 375 ALA A N 1
ATOM 2909 C CA . ALA A 1 375 ? 6.135 0.889 24.187 1.00 64.31 375 ALA A CA 1
ATOM 2910 C C . ALA A 1 375 ? 6.111 -0.608 24.543 1.00 64.31 375 ALA A C 1
ATOM 2912 O O . ALA A 1 375 ? 5.368 -1.011 25.440 1.00 64.31 375 ALA A O 1
ATOM 2913 N N . LEU A 1 376 ? 6.943 -1.429 23.886 1.00 68.81 376 LEU A N 1
ATOM 2914 C CA . LEU A 1 376 ? 6.991 -2.871 24.145 1.00 68.81 376 LEU A CA 1
ATOM 2915 C C . LEU A 1 376 ? 7.597 -3.203 25.524 1.00 68.81 376 LEU A C 1
ATOM 2917 O O . LEU A 1 376 ? 6.928 -3.911 26.276 1.00 68.81 376 LEU A O 1
ATOM 2921 N N . PRO A 1 377 ? 8.779 -2.689 25.934 1.00 72.69 377 PRO A N 1
ATOM 2922 C CA . PRO A 1 377 ? 9.322 -2.959 27.268 1.00 72.69 377 PRO A CA 1
ATOM 2923 C C . PRO A 1 377 ? 8.492 -2.366 28.407 1.00 72.69 377 PRO A C 1
ATOM 2925 O O . PRO A 1 377 ? 8.261 -3.059 29.394 1.00 72.69 377 PRO A O 1
ATOM 2928 N N . LEU A 1 378 ? 8.001 -1.124 28.280 1.00 68.25 378 LEU A N 1
ATOM 2929 C CA . LEU A 1 378 ? 7.126 -0.517 29.296 1.00 68.25 378 LEU A CA 1
ATOM 2930 C C . LEU A 1 378 ? 5.837 -1.318 29.445 1.00 68.25 378 LEU A C 1
ATOM 2932 O O . LEU A 1 378 ? 5.375 -1.592 30.551 1.00 68.25 378 LEU A O 1
ATOM 2936 N N . GLY A 1 379 ? 5.284 -1.735 28.314 1.00 68.31 379 GLY A N 1
ATOM 2937 C CA . GLY A 1 379 ? 4.103 -2.560 28.262 1.00 68.31 379 GLY A CA 1
ATOM 2938 C C . GLY A 1 379 ? 4.298 -3.965 28.849 1.00 68.31 379 GLY A C 1
ATOM 2939 O O . GLY A 1 379 ? 3.444 -4.437 29.598 1.00 68.31 379 GLY A O 1
ATOM 2940 N N . LEU A 1 380 ? 5.423 -4.622 28.554 1.00 72.38 380 LEU A N 1
ATOM 2941 C CA . LEU A 1 380 ? 5.812 -5.905 29.150 1.00 72.38 380 LEU A CA 1
ATOM 2942 C C . LEU A 1 380 ? 6.034 -5.770 30.658 1.00 72.38 380 LEU A C 1
ATOM 2944 O O . LEU A 1 380 ? 5.516 -6.579 31.423 1.00 72.38 380 LEU A O 1
ATOM 2948 N N . GLY A 1 381 ? 6.739 -4.726 31.097 1.00 74.44 381 GLY A N 1
ATOM 2949 C CA . GLY A 1 381 ? 6.946 -4.430 32.514 1.00 74.44 381 GLY A CA 1
ATOM 2950 C C . GLY A 1 381 ? 5.627 -4.211 33.252 1.00 74.44 381 GLY A C 1
ATOM 2951 O O . GLY A 1 381 ? 5.421 -4.765 34.329 1.00 74.44 381 GLY A O 1
ATOM 2952 N N . ALA A 1 382 ? 4.687 -3.486 32.647 1.00 67.50 382 ALA A N 1
ATOM 2953 C CA . ALA A 1 382 ? 3.363 -3.272 33.217 1.00 67.50 382 ALA A CA 1
ATOM 2954 C C . ALA A 1 382 ? 2.490 -4.536 33.226 1.00 67.50 382 ALA A C 1
ATOM 2956 O O . ALA A 1 382 ? 1.735 -4.756 34.174 1.00 67.50 382 ALA A O 1
ATOM 2957 N N . LEU A 1 383 ? 2.605 -5.395 32.208 1.00 71.69 383 LEU A N 1
ATOM 2958 C CA . LEU A 1 383 ? 1.962 -6.708 32.199 1.00 71.69 383 LEU A CA 1
ATOM 2959 C C . LEU A 1 383 ? 2.498 -7.578 33.341 1.00 71.69 383 LEU A C 1
ATOM 2961 O O . LEU A 1 383 ? 1.710 -8.137 34.101 1.00 71.69 383 LEU A O 1
ATOM 2965 N N . VAL A 1 384 ? 3.823 -7.649 33.491 1.00 77.94 384 VAL A N 1
ATOM 2966 C CA . VAL A 1 384 ? 4.478 -8.359 34.595 1.00 77.94 384 VAL A CA 1
ATOM 2967 C C . VAL A 1 384 ? 4.021 -7.788 35.933 1.00 77.94 384 VAL A C 1
ATOM 2969 O O . VAL A 1 384 ? 3.586 -8.553 36.787 1.00 77.94 384 VAL A O 1
ATOM 2972 N N . PHE A 1 385 ? 4.009 -6.463 36.103 1.00 74.44 385 PHE A N 1
ATOM 2973 C CA . PHE A 1 385 ? 3.488 -5.817 37.309 1.00 74.44 385 PHE A CA 1
ATOM 2974 C C . PHE A 1 385 ? 2.044 -6.232 37.600 1.00 74.44 385 PHE A C 1
ATOM 2976 O O . PHE A 1 385 ? 1.727 -6.588 38.727 1.00 74.44 385 PHE A O 1
ATOM 2983 N N . ARG A 1 386 ? 1.168 -6.249 36.591 1.00 75.38 386 ARG A N 1
ATOM 2984 C CA . ARG A 1 386 ? -0.241 -6.631 36.747 1.00 75.38 386 ARG A CA 1
ATOM 2985 C C . ARG A 1 386 ? -0.402 -8.096 37.165 1.00 75.38 386 ARG A C 1
ATOM 2987 O O . ARG A 1 386 ? -1.230 -8.394 38.029 1.00 75.38 386 ARG A O 1
ATOM 2994 N N . LEU A 1 387 ? 0.407 -8.989 36.589 1.00 75.69 387 LEU A N 1
ATOM 2995 C CA . LEU A 1 387 ? 0.473 -10.403 36.968 1.00 75.69 387 LEU A CA 1
ATOM 2996 C C . LEU A 1 387 ? 0.988 -10.572 38.407 1.00 75.69 387 LEU A C 1
ATOM 2998 O O . LEU A 1 387 ? 0.374 -11.296 39.190 1.00 75.69 387 LEU A O 1
ATOM 3002 N N . LEU A 1 388 ? 2.052 -9.855 38.782 1.00 79.69 388 LEU A N 1
ATOM 3003 C CA . LEU A 1 388 ? 2.606 -9.842 40.143 1.00 79.69 388 LEU A CA 1
ATOM 3004 C C . LEU A 1 388 ? 1.619 -9.254 41.163 1.00 79.69 388 LEU A C 1
ATOM 3006 O O . LEU A 1 388 ? 1.465 -9.790 42.258 1.00 79.69 388 LEU A O 1
ATOM 3010 N N . ALA A 1 389 ? 0.881 -8.212 40.781 1.00 77.00 389 ALA A N 1
ATOM 3011 C CA . ALA A 1 389 ? -0.181 -7.590 41.569 1.00 77.00 389 ALA A CA 1
ATOM 3012 C C . ALA A 1 389 ? -1.472 -8.432 41.621 1.00 77.00 389 ALA A C 1
ATOM 3014 O O . ALA A 1 389 ? -2.476 -7.980 42.172 1.00 77.00 389 ALA A O 1
ATOM 3015 N N . LYS A 1 390 ? -1.474 -9.641 41.034 1.00 79.44 390 LYS A N 1
ATOM 3016 C CA . LYS A 1 390 ? -2.614 -10.575 40.969 1.00 79.44 390 LYS A CA 1
ATOM 3017 C C . LYS A 1 390 ? -3.896 -9.943 40.415 1.00 79.44 390 LYS A C 1
ATOM 3019 O O . LYS A 1 390 ? -5.005 -10.402 40.700 1.00 79.44 390 LYS A O 1
ATOM 3024 N N . GLN A 1 391 ? -3.767 -8.894 39.605 1.00 76.75 391 GLN A N 1
ATOM 3025 C CA . GLN A 1 391 ? -4.910 -8.271 38.957 1.00 76.75 391 GLN A CA 1
ATOM 3026 C C . GLN A 1 391 ? -5.379 -9.158 37.801 1.00 76.75 391 GLN A C 1
ATOM 3028 O O . GLN A 1 391 ? -4.589 -9.582 36.958 1.00 76.75 391 GLN A O 1
ATOM 3033 N N . LYS A 1 392 ? -6.688 -9.420 37.727 1.00 77.00 392 LYS A N 1
ATOM 3034 C CA . LYS A 1 392 ? -7.261 -10.232 36.647 1.00 77.00 392 LYS A CA 1
ATOM 3035 C C . LYS A 1 392 ? -7.114 -9.515 35.298 1.00 77.00 392 LYS A C 1
ATOM 3037 O O . LYS A 1 392 ? -7.402 -8.319 35.181 1.00 77.00 392 LYS A O 1
ATOM 3042 N N . ILE A 1 393 ? -6.692 -10.267 34.285 1.00 78.62 393 ILE A N 1
ATOM 3043 C CA . ILE A 1 393 ? -6.720 -9.870 32.873 1.00 78.62 393 ILE A CA 1
ATOM 3044 C C . ILE A 1 393 ? -7.925 -10.565 32.243 1.00 78.62 393 ILE A C 1
ATOM 3046 O O . ILE A 1 393 ? -8.157 -11.751 32.490 1.00 78.62 393 ILE A O 1
ATOM 3050 N N . ASP A 1 394 ? -8.726 -9.831 31.478 1.00 81.31 394 ASP A N 1
ATOM 3051 C CA . ASP A 1 394 ? -9.897 -10.413 30.835 1.00 81.31 394 ASP A CA 1
ATOM 3052 C C . ASP A 1 394 ? -9.503 -11.360 29.684 1.00 81.31 394 ASP A C 1
ATOM 3054 O O . ASP A 1 394 ? -8.415 -11.285 29.106 1.00 81.31 394 ASP A O 1
ATOM 3058 N N . ARG A 1 395 ? -10.398 -12.294 29.352 1.00 84.69 395 ARG A N 1
ATOM 3059 C CA . ARG A 1 395 ? -10.126 -13.326 28.340 1.00 84.69 395 ARG A CA 1
ATOM 3060 C C . ARG A 1 395 ? -9.962 -12.752 26.930 1.00 84.69 395 ARG A C 1
ATOM 3062 O O . ARG A 1 395 ? -9.227 -13.342 26.142 1.00 84.69 395 ARG A O 1
ATOM 3069 N N . ALA A 1 396 ? -10.630 -11.641 26.608 1.00 86.06 396 ALA A N 1
ATOM 3070 C CA . ALA A 1 396 ? -10.537 -11.022 25.287 1.00 86.06 396 ALA A CA 1
ATOM 3071 C C . ALA A 1 396 ? -9.139 -10.437 25.076 1.00 86.06 396 ALA A C 1
ATOM 3073 O O . ALA A 1 396 ? -8.478 -10.760 24.093 1.00 86.06 396 ALA A O 1
ATOM 3074 N N . SER A 1 397 ? -8.651 -9.691 26.065 1.00 85.75 397 SER A N 1
ATOM 3075 C CA . SER A 1 397 ? -7.285 -9.180 26.151 1.00 85.75 397 SER A CA 1
ATOM 3076 C C . SER A 1 397 ? -6.226 -10.267 25.928 1.00 85.75 397 SER A C 1
ATOM 3078 O O . SER A 1 397 ? -5.314 -10.084 25.122 1.00 85.75 397 SER A O 1
ATOM 3080 N N . LEU A 1 398 ? -6.358 -11.419 26.598 1.00 87.19 398 LEU A N 1
ATOM 3081 C CA . LEU A 1 398 ? -5.436 -12.551 26.427 1.00 87.19 398 LEU A CA 1
ATOM 3082 C C . LEU A 1 398 ? -5.512 -13.161 25.021 1.00 87.19 398 LEU A C 1
ATOM 3084 O O . LEU A 1 398 ? -4.477 -13.454 24.426 1.00 87.19 398 LEU A O 1
ATOM 3088 N N . GLY A 1 399 ? -6.720 -13.326 24.473 1.00 90.31 399 GLY A N 1
ATOM 3089 C CA . GLY A 1 399 ? -6.914 -13.834 23.113 1.00 90.31 399 GLY A CA 1
ATOM 3090 C C . GLY A 1 399 ? -6.311 -12.914 22.049 1.00 90.31 399 GLY A C 1
ATOM 3091 O O . GLY A 1 399 ? -5.639 -13.387 21.135 1.00 90.31 399 GLY A O 1
ATOM 3092 N N . ILE A 1 400 ? -6.484 -11.598 22.201 1.00 92.81 400 ILE A N 1
ATOM 3093 C CA . ILE A 1 400 ? -5.891 -10.589 21.315 1.00 92.81 400 ILE A CA 1
ATOM 3094 C C . ILE A 1 400 ? -4.363 -10.617 21.421 1.00 92.81 400 ILE A C 1
ATOM 3096 O O . ILE A 1 400 ? -3.685 -10.625 20.396 1.00 92.81 400 ILE A O 1
ATOM 3100 N N . ALA A 1 401 ? -3.807 -10.693 22.634 1.00 90.69 401 ALA A N 1
ATOM 3101 C CA . ALA A 1 401 ? -2.362 -10.802 22.831 1.00 90.69 401 ALA A CA 1
ATOM 3102 C C . ALA A 1 401 ? -1.782 -12.066 22.169 1.00 90.69 401 ALA A C 1
ATOM 3104 O O . ALA A 1 401 ? -0.764 -11.984 21.484 1.00 90.69 401 ALA A O 1
ATOM 3105 N N . ALA A 1 402 ? -2.451 -13.215 22.311 1.00 91.81 402 ALA A N 1
ATOM 3106 C CA . ALA A 1 402 ? -2.044 -14.464 21.667 1.00 91.81 402 ALA A CA 1
ATOM 3107 C C . ALA A 1 402 ? -2.094 -14.370 20.132 1.00 91.81 402 ALA A C 1
ATOM 3109 O O . ALA A 1 402 ? -1.157 -14.792 19.453 1.00 91.81 402 ALA A O 1
ATOM 3110 N N . PHE A 1 403 ? -3.148 -13.763 19.577 1.00 95.25 403 PHE A N 1
ATOM 3111 C CA . PHE A 1 403 ? -3.250 -13.508 18.140 1.00 95.25 403 PHE A CA 1
ATOM 3112 C C . PHE A 1 403 ? -2.126 -12.598 17.627 1.00 95.25 403 PHE A C 1
ATOM 3114 O O . PHE A 1 403 ? -1.510 -12.891 16.598 1.00 95.25 403 PHE A O 1
ATOM 3121 N N . LEU A 1 404 ? -1.837 -11.504 18.337 1.00 94.00 404 LEU A N 1
ATOM 3122 C CA . LEU A 1 404 ? -0.765 -10.583 17.963 1.00 94.00 404 LEU A CA 1
ATOM 3123 C C . LEU A 1 404 ? 0.603 -11.261 18.043 1.00 94.00 404 LEU A C 1
ATOM 3125 O O . LEU A 1 404 ? 1.400 -11.096 17.125 1.00 94.00 404 LEU A O 1
ATOM 3129 N N . ALA A 1 405 ? 0.855 -12.085 19.064 1.00 91.94 405 ALA A N 1
ATOM 3130 C CA . ALA A 1 405 ? 2.078 -12.880 19.159 1.00 91.94 405 ALA A CA 1
ATOM 3131 C C . ALA A 1 405 ? 2.230 -13.840 17.965 1.00 91.94 405 ALA A C 1
ATOM 3133 O O . ALA A 1 405 ? 3.294 -13.889 17.348 1.00 91.94 405 ALA A O 1
ATOM 3134 N N . GLY A 1 406 ? 1.156 -14.538 17.577 1.00 95.94 406 GLY A N 1
ATOM 3135 C CA . GLY A 1 406 ? 1.145 -15.385 16.379 1.00 95.94 406 GLY A CA 1
ATOM 3136 C C . GLY A 1 406 ? 1.374 -14.598 15.083 1.00 95.94 406 GLY A C 1
ATOM 3137 O O . GLY A 1 406 ? 2.117 -15.043 14.211 1.00 95.94 406 GLY A O 1
ATOM 3138 N N . SER A 1 407 ? 0.803 -13.397 14.972 1.00 96.19 407 SER A N 1
ATOM 3139 C CA . SER A 1 407 ? 0.986 -12.514 13.809 1.00 96.19 407 SER A CA 1
ATOM 3140 C C . SER A 1 407 ? 2.410 -11.955 13.720 1.00 96.19 407 SER A C 1
ATOM 3142 O O . SER A 1 407 ? 2.970 -11.862 12.629 1.00 96.19 407 SER A O 1
ATOM 3144 N N . ILE A 1 408 ? 3.029 -11.637 14.861 1.00 93.00 408 ILE A N 1
ATOM 3145 C CA . ILE A 1 408 ? 4.440 -11.239 14.947 1.00 93.00 408 ILE A CA 1
ATOM 3146 C C . ILE A 1 408 ? 5.343 -12.420 14.576 1.00 93.00 408 ILE A C 1
ATOM 3148 O O . ILE A 1 408 ? 6.288 -12.233 13.818 1.00 93.00 408 ILE A O 1
ATOM 3152 N N . ALA A 1 409 ? 5.039 -13.643 15.019 1.00 95.31 409 ALA A N 1
ATOM 3153 C CA . ALA A 1 409 ? 5.786 -14.832 14.605 1.00 95.31 409 ALA A CA 1
ATOM 3154 C C . ALA A 1 409 ? 5.675 -15.084 13.088 1.00 95.31 409 ALA A C 1
ATOM 3156 O O . ALA A 1 409 ? 6.683 -15.343 12.431 1.00 95.31 409 ALA A O 1
ATOM 3157 N N . PHE A 1 410 ? 4.472 -14.939 12.519 1.00 96.12 410 PHE A N 1
ATOM 3158 C CA . PHE A 1 410 ? 4.243 -15.009 11.073 1.00 96.12 410 PHE A CA 1
ATOM 3159 C C . PHE A 1 410 ? 5.077 -13.970 10.311 1.00 96.12 410 PHE A C 1
ATOM 3161 O O . PHE A 1 410 ? 5.778 -14.319 9.361 1.00 96.12 410 PHE A O 1
ATOM 3168 N N . TRP A 1 411 ? 5.038 -12.707 10.747 1.00 94.56 411 TRP A N 1
ATOM 3169 C CA . TRP A 1 411 ? 5.843 -11.633 10.166 1.00 94.56 411 TRP A CA 1
ATOM 3170 C C . TRP A 1 411 ? 7.341 -11.946 10.248 1.00 94.56 411 TRP A C 1
ATOM 3172 O O . TRP A 1 411 ? 8.035 -11.868 9.233 1.00 94.56 411 TRP A O 1
ATOM 3182 N N . PHE A 1 412 ? 7.820 -12.352 11.426 1.00 92.81 412 PHE A N 1
ATOM 3183 C CA . PHE A 1 412 ? 9.234 -12.610 11.674 1.00 92.81 412 PHE A CA 1
ATOM 3184 C C . PHE A 1 412 ? 9.770 -13.758 10.806 1.00 92.81 412 PHE A C 1
ATOM 3186 O O . PHE A 1 412 ? 10.860 -13.667 10.244 1.00 92.81 412 PHE A O 1
ATOM 3193 N N . TRP A 1 413 ? 8.990 -14.830 10.643 1.00 92.12 413 TRP A N 1
ATOM 3194 C CA . TRP A 1 413 ? 9.380 -15.968 9.807 1.00 92.12 413 TRP A CA 1
ATOM 3195 C C . TRP A 1 413 ? 9.290 -15.671 8.303 1.00 92.12 413 TRP A C 1
ATOM 3197 O O . TRP A 1 413 ? 10.112 -16.144 7.503 1.00 92.12 413 TRP A O 1
ATOM 3207 N N . GLY A 1 414 ? 8.275 -14.893 7.921 1.00 92.19 414 GLY A N 1
ATOM 3208 C CA . GLY A 1 414 ? 8.026 -14.476 6.549 1.00 92.19 414 GLY A CA 1
ATOM 3209 C C . GLY A 1 414 ? 9.092 -13.504 6.063 1.00 92.19 414 GLY A C 1
ATOM 3210 O O . GLY A 1 414 ? 9.954 -13.889 5.273 1.00 92.19 414 GLY A O 1
ATOM 3211 N N . ALA A 1 415 ? 9.026 -12.262 6.539 1.00 93.25 415 ALA A N 1
ATOM 3212 C CA . ALA A 1 415 ? 9.876 -11.154 6.122 1.00 93.25 415 ALA A CA 1
ATOM 3213 C C . ALA A 1 415 ? 10.051 -10.170 7.302 1.00 93.25 415 ALA A C 1
ATOM 3215 O O . ALA A 1 415 ? 9.259 -9.230 7.426 1.00 93.25 415 ALA A O 1
ATOM 3216 N N . PRO A 1 416 ? 11.077 -10.363 8.159 1.00 92.50 416 PRO A N 1
ATOM 3217 C CA . PRO A 1 416 ? 11.263 -9.638 9.418 1.00 92.50 416 PRO A CA 1
ATOM 3218 C C . PRO A 1 416 ? 11.735 -8.182 9.244 1.00 92.50 416 PRO A C 1
ATOM 3220 O O . PRO A 1 416 ? 12.407 -7.643 10.117 1.00 92.50 416 PRO A O 1
ATOM 3223 N N . ASP A 1 417 ? 11.391 -7.495 8.153 1.00 89.56 417 ASP A N 1
ATOM 3224 C CA . ASP A 1 417 ? 11.618 -6.054 8.088 1.00 89.56 417 ASP A CA 1
ATOM 3225 C C . ASP A 1 417 ? 10.544 -5.381 8.948 1.00 89.56 417 ASP A C 1
ATOM 3227 O O . ASP A 1 417 ? 9.353 -5.620 8.718 1.00 89.56 417 ASP A O 1
ATOM 3231 N N . PRO A 1 418 ? 10.896 -4.568 9.950 1.00 86.19 418 PRO A N 1
ATOM 3232 C CA . PRO A 1 418 ? 9.902 -4.047 10.888 1.00 86.19 418 PRO A CA 1
ATOM 3233 C C . PRO A 1 418 ? 8.855 -3.144 10.235 1.00 86.19 418 PRO A C 1
ATOM 3235 O O . PRO A 1 418 ? 7.708 -3.118 10.688 1.00 86.19 418 PRO A O 1
ATOM 3238 N N . ARG A 1 419 ? 9.197 -2.505 9.108 1.00 84.94 419 ARG A N 1
ATOM 3239 C CA . ARG A 1 419 ? 8.235 -1.804 8.253 1.00 84.94 419 ARG A CA 1
ATOM 3240 C C . ARG A 1 419 ? 7.110 -2.737 7.804 1.00 84.94 419 ARG A C 1
ATOM 3242 O O . ARG A 1 419 ? 5.950 -2.344 7.772 1.00 84.94 419 ARG A O 1
ATOM 3249 N N . PHE A 1 420 ? 7.415 -3.999 7.500 1.00 89.38 420 PHE A N 1
ATOM 3250 C CA . PHE A 1 420 ? 6.419 -4.953 7.020 1.00 89.38 420 PHE A CA 1
ATOM 3251 C C . PHE A 1 420 ? 5.468 -5.466 8.103 1.00 89.38 420 PHE A C 1
ATOM 3253 O O . PHE A 1 420 ? 4.368 -5.900 7.757 1.00 89.38 420 PHE A O 1
ATOM 3260 N N . GLY A 1 421 ? 5.877 -5.414 9.373 1.00 88.56 421 GLY A N 1
ATOM 3261 C CA . GLY A 1 421 ? 5.129 -5.917 10.529 1.00 88.56 421 GLY A CA 1
ATOM 3262 C C . GLY A 1 421 ? 4.551 -4.829 11.432 1.00 88.56 421 GLY A C 1
ATOM 3263 O O . GLY A 1 421 ? 3.956 -5.151 12.462 1.00 88.56 421 GLY A O 1
ATOM 3264 N N . VAL A 1 422 ? 4.708 -3.552 11.070 1.00 85.69 422 VAL A N 1
ATOM 3265 C CA . VAL A 1 422 ? 4.383 -2.408 11.937 1.00 85.69 422 VAL A CA 1
ATOM 3266 C C . VAL A 1 422 ? 2.954 -2.432 12.475 1.00 85.69 422 VAL A C 1
ATOM 3268 O O . VAL A 1 422 ? 2.760 -2.113 13.639 1.00 85.69 422 VAL A O 1
ATOM 3271 N N . GLY A 1 423 ? 1.954 -2.876 11.706 1.00 89.25 423 GLY A N 1
ATOM 3272 C CA . GLY A 1 423 ? 0.576 -2.982 12.200 1.00 89.25 423 GLY A CA 1
ATOM 3273 C C . GLY A 1 423 ? 0.445 -3.906 13.415 1.00 89.25 423 GLY A C 1
ATOM 3274 O O . GLY A 1 423 ? -0.228 -3.557 14.386 1.00 89.25 423 GLY A O 1
ATOM 3275 N N . PHE A 1 424 ? 1.131 -5.053 13.401 1.00 91.38 424 PHE A N 1
ATOM 3276 C CA . PHE A 1 424 ? 1.130 -6.010 14.511 1.00 91.38 424 PHE A CA 1
ATOM 3277 C C . PHE A 1 424 ? 1.959 -5.506 15.687 1.00 91.38 424 PHE A C 1
ATOM 3279 O O . PHE A 1 424 ? 1.501 -5.564 16.828 1.00 91.38 424 PHE A O 1
ATOM 3286 N N . LEU A 1 425 ? 3.151 -4.973 15.408 1.00 87.62 425 LEU A N 1
ATOM 3287 C CA . LEU A 1 425 ? 4.051 -4.453 16.433 1.00 87.62 425 LEU A CA 1
ATOM 3288 C C . LEU A 1 425 ? 3.440 -3.239 17.151 1.00 87.62 425 LEU A C 1
ATOM 3290 O O . LEU A 1 425 ? 3.456 -3.182 18.379 1.00 87.62 425 LEU A O 1
ATOM 3294 N N . ALA A 1 426 ? 2.831 -2.313 16.404 1.00 86.00 426 ALA A N 1
ATOM 3295 C CA . ALA A 1 426 ? 2.111 -1.165 16.945 1.00 86.00 426 ALA A CA 1
ATOM 3296 C C . ALA A 1 426 ? 0.890 -1.593 17.749 1.00 86.00 426 ALA A C 1
ATOM 3298 O O . ALA A 1 426 ? 0.734 -1.145 18.880 1.00 86.00 426 ALA A O 1
ATOM 3299 N N . SER A 1 427 ? 0.074 -2.514 17.232 1.00 90.50 427 SER A N 1
ATOM 3300 C CA . SER A 1 427 ? -1.068 -3.038 17.989 1.00 90.50 427 SER A CA 1
ATOM 3301 C C . SER A 1 427 ? -0.630 -3.695 19.298 1.00 90.50 427 SER A C 1
ATOM 3303 O O . SER A 1 427 ? -1.274 -3.488 20.322 1.00 90.50 427 SER A O 1
ATOM 3305 N N . ALA A 1 428 ? 0.481 -4.440 19.296 1.00 88.50 428 ALA A N 1
ATOM 3306 C CA . ALA A 1 428 ? 1.038 -5.045 20.502 1.00 88.50 428 ALA A CA 1
ATOM 3307 C C . ALA A 1 428 ? 1.546 -3.984 21.490 1.00 88.50 428 ALA A C 1
ATOM 3309 O O . ALA A 1 428 ? 1.193 -4.031 22.665 1.00 88.50 428 ALA A O 1
ATOM 3310 N N . GLY A 1 429 ? 2.300 -2.984 21.023 1.00 83.81 429 GLY A N 1
ATOM 3311 C CA . GLY A 1 429 ? 2.761 -1.875 21.863 1.00 83.81 429 GLY A CA 1
ATOM 3312 C C . GLY A 1 429 ? 1.601 -1.092 22.488 1.00 83.81 429 GLY A C 1
ATOM 3313 O O . GLY A 1 429 ? 1.569 -0.896 23.703 1.00 83.81 429 GLY A O 1
ATOM 3314 N N . VAL A 1 430 ? 0.607 -0.712 21.680 1.00 87.00 430 VAL A N 1
ATOM 3315 C CA . VAL A 1 430 ? -0.615 -0.023 22.128 1.00 87.00 430 VAL A CA 1
ATOM 3316 C C . VAL A 1 430 ? -1.388 -0.877 23.130 1.00 87.00 430 VAL A C 1
ATOM 3318 O O . VAL A 1 430 ? -1.845 -0.355 24.145 1.00 87.00 430 VAL A O 1
ATOM 3321 N N . LEU A 1 431 ? -1.506 -2.186 22.893 1.00 87.25 431 LEU A N 1
ATOM 3322 C CA . LEU A 1 431 ? -2.151 -3.118 23.815 1.00 87.25 431 LEU A CA 1
ATOM 3323 C C . LEU A 1 431 ? -1.453 -3.140 25.172 1.00 87.25 431 LEU A C 1
ATOM 3325 O O . LEU A 1 431 ? -2.110 -3.021 26.207 1.00 87.25 431 LEU A O 1
ATOM 3329 N N . CYS A 1 432 ? -0.128 -3.250 25.181 1.00 83.06 432 CYS A N 1
ATOM 3330 C CA . CYS A 1 432 ? 0.616 -3.333 26.423 1.00 83.06 432 CYS A CA 1
ATOM 3331 C C . CYS A 1 432 ? 0.606 -2.000 27.203 1.00 83.06 432 CYS A C 1
ATOM 3333 O O . CYS A 1 432 ? 0.400 -2.014 28.417 1.00 83.06 432 CYS A O 1
ATOM 3335 N N . VAL A 1 433 ? 0.730 -0.847 26.530 1.00 81.62 433 VAL A N 1
ATOM 3336 C CA . VAL A 1 433 ? 0.553 0.477 27.166 1.00 81.62 433 VAL A CA 1
ATOM 3337 C C . VAL A 1 433 ? -0.888 0.657 27.655 1.00 81.62 433 VAL A C 1
ATOM 3339 O O . VAL A 1 433 ? -1.115 1.142 28.763 1.00 81.62 433 VAL A O 1
ATOM 3342 N N . GLY A 1 434 ? -1.872 0.206 26.875 1.00 85.56 434 GLY A N 1
ATOM 3343 C CA . GLY A 1 434 ? -3.282 0.218 27.253 1.00 85.56 434 GLY A CA 1
ATOM 3344 C C . GLY A 1 434 ? -3.556 -0.601 28.517 1.00 85.56 434 GLY A C 1
ATOM 3345 O O . GLY A 1 434 ? -4.302 -0.164 29.393 1.00 85.56 434 GLY A O 1
ATOM 3346 N N . PHE A 1 435 ? -2.901 -1.754 28.674 1.00 82.44 435 PHE A N 1
ATOM 3347 C CA . PHE A 1 435 ? -2.961 -2.546 29.904 1.00 82.44 435 PHE A CA 1
ATOM 3348 C C . PHE A 1 435 ? -2.296 -1.858 31.090 1.00 82.44 435 PHE A C 1
ATOM 3350 O O . PHE A 1 435 ? -2.868 -1.883 32.182 1.00 82.44 435 PHE A O 1
ATOM 3357 N N . ALA A 1 436 ? -1.138 -1.232 30.879 1.00 79.31 436 ALA A N 1
ATOM 3358 C CA . ALA A 1 436 ? -0.461 -0.449 31.906 1.00 79.31 436 ALA A CA 1
ATOM 3359 C C . ALA A 1 436 ? -1.380 0.656 32.436 1.00 79.31 436 ALA A C 1
ATOM 3361 O O . ALA A 1 436 ? -1.671 0.721 33.632 1.00 79.31 436 ALA A O 1
ATOM 3362 N N . ALA A 1 437 ? -1.932 1.459 31.528 1.00 82.44 437 ALA A N 1
ATOM 3363 C CA . ALA A 1 437 ? -2.837 2.542 31.871 1.00 82.44 437 ALA A CA 1
ATOM 3364 C C . ALA A 1 437 ? -4.131 2.028 32.522 1.00 82.44 437 ALA A C 1
ATOM 3366 O O . ALA A 1 437 ? -4.587 2.606 33.502 1.00 82.44 437 ALA A O 1
ATOM 3367 N N . ALA A 1 438 ? -4.685 0.900 32.065 1.00 83.44 438 ALA A N 1
ATOM 3368 C CA . ALA A 1 438 ? -5.863 0.288 32.684 1.00 83.44 438 ALA A CA 1
ATOM 3369 C C . ALA A 1 438 ? -5.617 -0.200 34.120 1.00 83.44 438 ALA A C 1
ATOM 3371 O O . ALA A 1 438 ? -6.554 -0.203 34.917 1.00 83.44 438 ALA A O 1
ATOM 3372 N N . SER A 1 439 ? -4.386 -0.604 34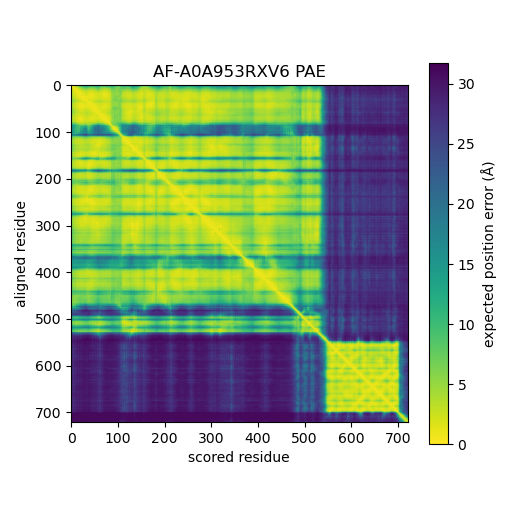.453 1.00 78.44 439 SER A N 1
ATOM 3373 C CA . SER A 1 439 ? -4.019 -1.049 35.805 1.00 78.44 439 SER A CA 1
ATOM 3374 C C . SER A 1 439 ? -3.896 0.103 36.809 1.00 78.44 439 SER A C 1
ATOM 3376 O O . SER A 1 439 ? -4.173 -0.089 37.992 1.00 78.44 439 SER A O 1
ATOM 3378 N N . VAL A 1 440 ? -3.533 1.298 36.328 1.00 78.88 440 VAL A N 1
ATOM 3379 C CA . VAL A 1 440 ? -3.305 2.505 37.143 1.00 78.88 440 VAL A CA 1
ATOM 3380 C C . VAL A 1 440 ? -4.556 3.393 37.172 1.00 78.88 440 VAL A C 1
ATOM 3382 O O . VAL A 1 440 ? -4.986 3.854 38.224 1.00 78.88 440 VAL A O 1
ATOM 3385 N N . PHE A 1 441 ? -5.184 3.600 36.015 1.00 82.50 441 PHE A N 1
ATOM 3386 C CA . PHE A 1 441 ? -6.298 4.523 35.792 1.00 82.50 441 PHE A CA 1
ATOM 3387 C C . PHE A 1 441 ? -7.583 3.765 35.419 1.00 82.50 441 PHE A C 1
ATOM 3389 O O . PHE A 1 441 ? -8.179 3.964 34.355 1.00 82.50 441 PHE A O 1
ATOM 3396 N N . SER A 1 442 ? -8.016 2.858 36.294 1.00 77.25 442 SER A N 1
ATOM 3397 C CA . SER A 1 442 ? -9.216 2.031 36.085 1.00 77.25 442 SER A CA 1
ATOM 3398 C C . SER A 1 442 ? -10.526 2.789 36.357 1.00 77.25 442 SER A C 1
ATOM 3400 O O . SER A 1 442 ? -11.554 2.531 35.715 1.00 77.25 442 SER A O 1
ATOM 3402 N N . ALA A 1 443 ? -10.495 3.762 37.274 1.00 80.31 443 ALA A N 1
ATOM 3403 C CA . ALA A 1 443 ? -11.663 4.533 37.685 1.00 80.31 443 ALA A CA 1
ATOM 3404 C C . ALA A 1 443 ? -12.282 5.299 36.504 1.00 80.31 443 ALA A C 1
ATOM 3406 O O . ALA A 1 443 ? -11.596 6.009 35.768 1.00 80.31 443 ALA A O 1
ATOM 3407 N N . GLN A 1 444 ? -13.605 5.195 36.342 1.00 81.38 444 GLN A N 1
ATOM 3408 C CA . GLN A 1 444 ? -14.324 5.815 35.222 1.00 81.38 444 GLN A CA 1
ATOM 3409 C C . GLN A 1 444 ? -14.111 7.334 35.155 1.00 81.38 444 GLN A C 1
ATOM 3411 O O . GLN A 1 444 ? -13.893 7.862 34.071 1.00 81.38 444 GLN A O 1
ATOM 3416 N N . LYS A 1 445 ? -14.088 8.031 36.301 1.00 82.88 445 LYS A N 1
ATOM 3417 C CA . LYS A 1 445 ? -13.832 9.483 36.353 1.00 82.88 445 LYS A CA 1
ATOM 3418 C C . LYS A 1 445 ? -12.468 9.861 35.758 1.00 82.88 445 LYS A C 1
ATOM 3420 O O . LYS A 1 445 ? -12.395 10.812 34.990 1.00 82.88 445 LYS A O 1
ATOM 3425 N N . LEU A 1 446 ? -11.415 9.094 36.060 1.00 80.69 446 LEU A N 1
ATOM 3426 C CA . LEU A 1 446 ? -10.065 9.326 35.525 1.00 80.69 446 LEU A CA 1
ATOM 3427 C C . LEU A 1 446 ? -9.999 9.046 34.020 1.00 80.69 446 LEU A C 1
ATOM 3429 O O . LEU A 1 446 ? -9.392 9.812 33.279 1.00 80.69 446 LEU A O 1
ATOM 3433 N N . ARG A 1 447 ? -10.682 7.992 33.558 1.00 85.94 447 ARG A N 1
ATOM 3434 C CA . ARG A 1 447 ? -10.807 7.688 32.125 1.00 85.94 447 ARG A CA 1
ATOM 3435 C C . ARG A 1 447 ? -11.497 8.825 31.372 1.00 85.94 447 ARG A C 1
ATOM 3437 O O . ARG A 1 447 ? -10.959 9.324 30.391 1.00 85.94 447 ARG A O 1
ATOM 3444 N N . LEU A 1 448 ? -12.640 9.300 31.864 1.00 81.94 448 LEU A N 1
ATOM 3445 C CA . LEU A 1 448 ? -13.359 10.415 31.241 1.00 81.94 448 LEU A CA 1
ATOM 3446 C C . LEU A 1 448 ? -12.545 11.718 31.253 1.00 81.94 448 LEU A C 1
ATOM 3448 O O . LEU A 1 448 ? -12.574 12.451 30.269 1.00 81.94 448 LEU A O 1
ATOM 3452 N N . ALA A 1 449 ? -11.769 11.974 32.312 1.00 83.81 449 ALA A N 1
ATOM 3453 C CA . ALA A 1 449 ? -10.872 13.127 32.396 1.00 83.81 449 ALA A CA 1
ATOM 3454 C C . ALA A 1 449 ? -9.686 13.062 31.412 1.00 83.81 449 ALA A C 1
ATOM 3456 O O . ALA A 1 449 ? -9.131 14.100 31.064 1.00 83.81 449 ALA A O 1
ATOM 3457 N N . ALA A 1 450 ? -9.312 11.880 30.911 1.00 84.50 450 ALA A N 1
ATOM 3458 C CA . ALA A 1 450 ? -8.233 11.739 29.932 1.00 84.50 450 ALA A CA 1
ATOM 3459 C C . ALA A 1 450 ? -8.632 12.205 28.518 1.00 84.50 450 ALA A C 1
ATOM 3461 O O . ALA A 1 450 ? -7.775 12.622 27.741 1.00 84.50 450 ALA A O 1
ATOM 3462 N N . ILE A 1 451 ? -9.927 12.177 28.180 1.00 83.00 451 ILE A N 1
ATOM 3463 C CA . ILE A 1 451 ? -10.440 12.628 26.876 1.00 83.00 451 ILE A CA 1
ATOM 3464 C C . ILE A 1 451 ? -10.117 14.111 26.614 1.00 83.00 451 ILE A C 1
ATOM 3466 O O . ILE A 1 451 ? -9.506 14.396 25.583 1.00 83.00 451 ILE A O 1
ATOM 3470 N N . PRO A 1 452 ? -10.463 15.072 27.498 1.00 83.44 452 PRO A N 1
ATOM 3471 C CA . PRO A 1 452 ? -10.115 16.473 27.271 1.00 83.44 452 PRO A CA 1
ATOM 3472 C C . PRO A 1 452 ? -8.599 16.708 27.234 1.00 83.44 452 PRO A C 1
ATOM 3474 O O . PRO A 1 452 ? -8.159 17.582 26.497 1.00 83.44 452 PRO A O 1
ATOM 3477 N N . VAL A 1 453 ? -7.791 15.911 27.947 1.00 85.12 453 VAL A N 1
ATOM 3478 C CA . VAL A 1 453 ? -6.318 15.987 27.879 1.00 85.12 453 VAL A CA 1
ATOM 3479 C C . VAL A 1 453 ? -5.807 15.609 26.488 1.00 85.12 453 VAL A C 1
ATOM 3481 O O . VAL A 1 453 ? -4.985 16.328 25.925 1.00 85.12 453 VAL A O 1
ATOM 3484 N N . LEU A 1 454 ? -6.327 14.525 25.902 1.00 82.44 454 LEU A N 1
ATOM 3485 C CA . LEU A 1 454 ? -6.014 14.149 24.521 1.00 82.44 454 LEU A CA 1
ATOM 3486 C C . LEU A 1 454 ? -6.395 15.275 23.553 1.00 82.44 454 LEU A C 1
ATOM 3488 O O . LEU A 1 454 ? -5.568 15.688 22.747 1.00 82.44 454 LEU A O 1
ATOM 3492 N N . LEU A 1 455 ? -7.616 15.806 23.663 1.00 81.19 455 LEU A N 1
ATOM 3493 C CA . LEU A 1 455 ? -8.083 16.898 22.803 1.00 81.19 455 LEU A CA 1
ATOM 3494 C C . LEU A 1 455 ? -7.236 18.171 22.958 1.00 81.19 455 LEU A C 1
ATOM 3496 O O . LEU A 1 455 ? -6.956 18.839 21.965 1.00 81.19 455 LEU A O 1
ATOM 3500 N N . ALA A 1 456 ? -6.785 18.490 24.172 1.00 80.62 456 ALA A N 1
ATOM 3501 C CA . ALA A 1 456 ? -5.882 19.608 24.421 1.00 80.62 456 ALA A CA 1
ATOM 3502 C C . ALA A 1 456 ? -4.504 19.379 23.783 1.00 80.62 456 ALA A C 1
ATOM 3504 O O . ALA A 1 456 ? -3.997 20.270 23.107 1.00 80.62 456 ALA A O 1
ATOM 3505 N N . GLY A 1 457 ? -3.922 18.183 23.926 1.00 80.75 457 GLY A N 1
ATOM 3506 C CA . GLY A 1 457 ? -2.650 17.835 23.282 1.00 80.75 457 GLY A CA 1
ATOM 3507 C C . GLY A 1 457 ? -2.729 17.930 21.757 1.00 80.75 457 GLY A C 1
ATOM 3508 O O . GLY A 1 457 ? -1.846 18.498 21.117 1.00 80.75 457 GLY A O 1
ATOM 3509 N N . VAL A 1 458 ? -3.831 17.445 21.183 1.00 76.38 458 VAL A N 1
ATOM 3510 C CA . VAL A 1 458 ? -4.157 17.568 19.758 1.00 76.38 458 VAL A CA 1
ATOM 3511 C C . VAL A 1 458 ? -4.215 19.042 19.335 1.00 76.38 458 VAL A C 1
ATOM 3513 O O . VAL A 1 458 ? -3.579 19.432 18.354 1.00 76.38 458 VAL A O 1
ATOM 3516 N N . ALA A 1 459 ? -4.936 19.882 20.084 1.00 76.94 459 ALA A N 1
ATOM 3517 C CA . ALA A 1 459 ? -5.059 21.309 19.792 1.00 76.94 459 ALA A CA 1
ATOM 3518 C C . ALA A 1 459 ? -3.703 22.030 19.865 1.00 76.94 459 ALA A C 1
ATOM 3520 O O . ALA A 1 459 ? -3.337 22.732 18.925 1.00 76.94 459 ALA A O 1
ATOM 3521 N N . VAL A 1 460 ? -2.925 21.798 20.929 1.00 81.19 460 VAL A N 1
ATOM 3522 C CA . VAL A 1 460 ? -1.571 22.354 21.098 1.00 81.19 460 VAL A CA 1
ATOM 3523 C C . VAL A 1 460 ? -0.682 21.976 19.923 1.00 81.19 460 VAL A C 1
ATOM 3525 O O . VAL A 1 460 ? -0.000 22.827 19.358 1.00 81.19 460 VAL A O 1
ATOM 3528 N N . GLN A 1 461 ? -0.714 20.710 19.518 1.00 74.88 461 GLN A N 1
ATOM 3529 C CA . GLN A 1 461 ? 0.105 20.232 18.419 1.00 74.88 461 GLN A CA 1
ATOM 3530 C C . GLN A 1 461 ? -0.336 20.809 17.067 1.00 74.88 461 GLN A C 1
ATOM 3532 O O . GLN A 1 461 ? 0.521 21.130 16.249 1.00 74.88 461 GLN A O 1
ATOM 3537 N N . THR A 1 462 ? -1.642 21.012 16.855 1.00 72.81 462 THR A N 1
ATOM 3538 C CA . THR A 1 462 ? -2.164 21.716 15.667 1.00 72.81 462 THR A CA 1
ATOM 3539 C C . THR A 1 462 ? -1.635 23.142 15.610 1.00 72.81 462 THR A C 1
ATOM 3541 O O . THR A 1 462 ? -1.108 23.569 14.588 1.00 72.81 462 THR A O 1
ATOM 3544 N N . VAL A 1 463 ? -1.758 23.875 16.722 1.00 77.38 463 VAL A N 1
ATOM 3545 C CA . VAL A 1 463 ? -1.317 25.270 16.831 1.00 77.38 463 VAL A CA 1
ATOM 3546 C C . VAL A 1 463 ? 0.189 25.364 16.617 1.00 77.38 463 VAL A C 1
ATOM 3548 O O . VAL A 1 463 ? 0.638 26.195 15.836 1.00 77.38 463 VAL A O 1
ATOM 3551 N N . ARG A 1 464 ? 0.970 24.469 17.234 1.00 78.19 464 ARG A N 1
ATOM 3552 C CA . ARG A 1 464 ? 2.419 24.389 17.027 1.00 78.19 464 ARG A CA 1
ATOM 3553 C C . ARG A 1 464 ? 2.759 24.196 15.552 1.00 78.19 464 ARG A C 1
ATOM 3555 O O . ARG A 1 464 ? 3.546 24.967 15.023 1.00 78.19 464 ARG A O 1
ATOM 3562 N N . SER A 1 465 ? 2.151 23.209 14.898 1.00 71.12 465 SER A N 1
ATOM 3563 C CA . SER A 1 465 ? 2.377 22.929 13.477 1.00 71.12 465 SER A CA 1
ATOM 3564 C C . SER A 1 465 ? 1.955 24.082 12.556 1.00 71.12 465 SER A C 1
ATOM 3566 O O . SER A 1 465 ? 2.592 24.307 11.529 1.00 71.12 465 SER A O 1
ATOM 3568 N N . ALA A 1 466 ? 0.910 24.832 12.921 1.00 70.50 466 ALA A N 1
ATOM 3569 C CA . ALA A 1 466 ? 0.501 26.033 12.198 1.00 70.50 466 ALA A CA 1
ATOM 3570 C C . ALA A 1 466 ? 1.523 27.175 12.354 1.00 70.50 466 ALA A C 1
ATOM 3572 O O . ALA A 1 466 ? 1.855 27.821 11.363 1.00 70.50 466 ALA A O 1
ATOM 3573 N N . ILE A 1 467 ? 2.041 27.386 13.572 1.00 77.38 467 ILE A N 1
ATOM 3574 C CA . ILE A 1 467 ? 3.035 28.425 13.893 1.00 77.38 467 ILE A CA 1
ATOM 3575 C C . ILE A 1 467 ? 4.383 28.145 13.229 1.00 77.38 467 ILE A C 1
ATOM 3577 O O . ILE A 1 467 ? 5.018 29.072 12.742 1.00 77.38 467 ILE A O 1
ATOM 3581 N N . THR A 1 468 ? 4.841 26.891 13.208 1.00 73.12 468 THR A N 1
ATOM 3582 C CA . THR A 1 468 ? 6.156 26.548 12.643 1.00 73.12 468 THR A CA 1
ATOM 3583 C C . THR A 1 468 ? 6.163 26.486 11.115 1.00 73.12 468 THR A C 1
ATOM 3585 O O . THR A 1 468 ? 7.179 26.132 10.533 1.00 73.12 468 THR A O 1
ATOM 3588 N N . GLU A 1 469 ? 5.039 26.801 10.462 1.00 67.12 469 GLU A N 1
ATOM 3589 C CA . GLU A 1 469 ? 4.865 26.742 9.007 1.00 67.12 469 GLU A CA 1
ATOM 3590 C C . GLU A 1 469 ? 5.231 25.384 8.375 1.00 67.12 469 GLU A C 1
ATOM 3592 O O . GLU A 1 469 ? 5.422 25.289 7.165 1.00 67.12 469 GLU A O 1
ATOM 3597 N N . ASN A 1 470 ? 5.245 24.295 9.157 1.00 62.03 470 ASN A N 1
ATOM 3598 C CA . ASN A 1 470 ? 5.617 22.949 8.686 1.00 62.03 470 ASN A CA 1
ATOM 3599 C C . ASN A 1 470 ? 4.740 22.452 7.523 1.00 62.03 470 ASN A C 1
ATOM 3601 O O . ASN A 1 470 ? 5.115 21.534 6.799 1.00 62.03 470 ASN A O 1
ATOM 3605 N N . TRP A 1 471 ? 3.574 23.065 7.338 1.00 58.19 471 TRP A N 1
ATOM 3606 C CA . TRP A 1 471 ? 2.651 22.818 6.238 1.00 58.19 471 TRP A CA 1
ATOM 3607 C C . TRP A 1 471 ? 3.090 23.403 4.893 1.00 58.19 471 TRP A C 1
ATOM 3609 O O . TRP A 1 471 ? 2.623 22.928 3.861 1.00 58.19 471 TRP A O 1
ATOM 3619 N N . ARG A 1 472 ? 3.973 24.412 4.879 1.00 56.12 472 ARG A N 1
ATOM 3620 C CA . ARG A 1 472 ? 4.576 24.958 3.650 1.00 56.12 472 ARG A CA 1
ATOM 3621 C C . ARG A 1 472 ? 5.612 23.998 3.066 1.00 56.12 472 ARG A C 1
ATOM 3623 O O . ARG A 1 472 ? 5.666 23.806 1.857 1.00 56.12 472 ARG A O 1
ATOM 3630 N N . ASN A 1 473 ? 6.302 23.257 3.934 1.00 52.53 473 ASN A N 1
ATOM 3631 C CA . ASN A 1 473 ? 7.301 22.245 3.574 1.00 52.53 473 ASN A CA 1
ATOM 3632 C C . ASN A 1 473 ? 6.713 20.963 2.949 1.00 52.53 473 ASN A C 1
ATOM 3634 O O . ASN A 1 473 ? 7.411 19.957 2.887 1.00 52.53 473 ASN A O 1
ATOM 3638 N N . GLN A 1 474 ? 5.451 20.968 2.504 1.00 54.22 474 GLN A N 1
ATOM 3639 C CA . GLN A 1 474 ? 4.826 19.884 1.740 1.00 54.22 474 GLN A CA 1
ATOM 3640 C C . GLN A 1 474 ? 5.384 19.909 0.310 1.00 54.22 474 GLN A C 1
ATOM 3642 O O . GLN A 1 474 ? 4.997 20.770 -0.491 1.00 54.22 474 GLN A O 1
ATOM 3647 N N . PRO A 1 475 ? 6.298 19.005 -0.060 1.00 50.91 475 PRO A N 1
ATOM 3648 C CA . PRO A 1 475 ? 6.779 18.973 -1.422 1.00 50.91 475 PRO A CA 1
ATOM 3649 C C . PRO A 1 475 ? 5.705 18.324 -2.303 1.00 50.91 475 PRO A C 1
ATOM 3651 O O . PRO A 1 475 ? 5.026 17.372 -1.912 1.00 50.91 475 PRO A O 1
ATOM 3654 N N . ALA A 1 476 ? 5.578 18.819 -3.536 1.00 53.94 476 ALA A N 1
ATOM 3655 C CA . ALA A 1 476 ? 5.001 18.009 -4.605 1.00 53.94 476 ALA A CA 1
ATOM 3656 C C . ALA A 1 476 ? 5.771 16.676 -4.685 1.00 53.94 476 ALA A C 1
ATOM 3658 O O . ALA A 1 476 ? 6.895 16.586 -4.184 1.00 53.94 476 ALA A O 1
ATOM 3659 N N . ILE A 1 477 ? 5.200 15.646 -5.320 1.00 56.44 477 ILE A N 1
ATOM 3660 C CA . ILE A 1 477 ? 5.985 14.446 -5.645 1.00 56.44 477 ILE A CA 1
ATOM 3661 C C . ILE A 1 477 ? 7.266 14.937 -6.342 1.00 56.44 477 ILE A C 1
ATOM 3663 O O . ILE A 1 477 ? 7.139 15.680 -7.319 1.00 56.44 477 ILE A O 1
ATOM 3667 N N . PRO A 1 478 ? 8.465 14.667 -5.786 1.00 52.38 478 PRO A N 1
ATOM 3668 C CA . PRO A 1 478 ? 9.670 15.333 -6.249 1.00 52.38 478 PRO A CA 1
ATOM 3669 C C . PRO A 1 478 ? 9.882 14.991 -7.729 1.00 52.38 478 PRO A C 1
ATOM 3671 O O . PRO A 1 478 ? 9.844 13.807 -8.076 1.00 52.38 478 PRO A O 1
ATOM 3674 N N . PRO A 1 479 ? 10.046 15.998 -8.604 1.00 55.53 479 PRO A N 1
ATOM 3675 C CA . PRO A 1 479 ? 10.380 15.745 -9.995 1.00 55.53 479 PRO A CA 1
ATOM 3676 C C . PRO A 1 479 ? 11.795 15.159 -10.093 1.00 55.53 479 PRO A C 1
ATOM 3678 O O . PRO A 1 479 ? 12.635 15.401 -9.225 1.00 55.53 479 PRO A O 1
ATOM 3681 N N . GLN A 1 480 ? 12.027 14.393 -11.160 1.00 55.81 480 GLN A N 1
ATOM 3682 C CA . GLN A 1 480 ? 13.281 13.707 -11.514 1.00 55.81 480 GLN A CA 1
ATOM 3683 C C . GLN A 1 480 ? 14.574 14.425 -11.084 1.00 55.81 480 GLN A C 1
ATOM 3685 O O . GLN A 1 480 ? 14.768 15.592 -11.444 1.00 55.81 480 GLN A O 1
ATOM 3690 N N . PRO A 1 481 ? 15.550 13.707 -10.505 1.00 51.66 481 PRO A N 1
ATOM 3691 C CA . PRO A 1 481 ? 16.959 13.967 -10.780 1.00 51.66 481 PRO A CA 1
ATOM 3692 C C . PRO A 1 481 ? 17.251 13.526 -12.231 1.00 51.66 481 PRO A C 1
ATOM 3694 O O . PRO A 1 481 ? 17.113 12.357 -12.566 1.00 51.66 481 PRO A O 1
ATOM 3697 N N . GLN A 1 482 ? 17.573 14.453 -13.137 1.00 47.88 482 GLN A N 1
ATOM 3698 C CA . GLN A 1 482 ? 17.744 14.135 -14.563 1.00 47.88 482 GLN A CA 1
ATOM 3699 C C . GLN A 1 482 ? 18.987 13.277 -14.862 1.00 47.88 482 GLN A C 1
ATOM 3701 O O . GLN A 1 482 ? 20.096 13.665 -14.507 1.00 47.88 482 GLN A O 1
ATOM 3706 N N . THR A 1 483 ? 18.814 12.203 -15.642 1.00 43.81 483 THR A N 1
ATOM 3707 C CA . THR A 1 483 ? 19.458 11.941 -16.956 1.00 43.81 483 THR A CA 1
ATOM 3708 C C . THR A 1 483 ? 18.845 10.669 -17.570 1.00 43.81 483 THR A C 1
ATOM 3710 O O . THR A 1 483 ? 18.726 9.646 -16.905 1.00 43.81 483 THR A O 1
ATOM 3713 N N . PHE A 1 484 ? 18.377 10.739 -18.824 1.00 50.09 484 PHE A N 1
ATOM 3714 C CA . PHE A 1 484 ? 17.613 9.664 -19.477 1.00 50.09 484 PHE A CA 1
ATOM 3715 C C . PHE A 1 484 ? 18.346 9.085 -20.681 1.00 50.09 484 PHE A C 1
ATOM 3717 O O . PHE A 1 484 ? 18.700 9.831 -21.594 1.00 50.09 484 PHE A O 1
ATOM 3724 N N . TYR A 1 485 ? 18.434 7.755 -20.747 1.00 49.28 485 TYR A N 1
ATOM 3725 C CA . TYR A 1 485 ? 18.729 7.037 -21.983 1.00 49.28 485 TYR A CA 1
ATOM 3726 C C . TYR A 1 485 ? 17.430 6.462 -22.560 1.00 49.28 485 TYR A C 1
ATOM 3728 O O . TYR A 1 485 ? 16.702 5.698 -21.925 1.00 49.28 485 TYR A O 1
ATOM 3736 N N . VAL A 1 486 ? 17.115 6.847 -23.796 1.00 43.62 486 VAL A N 1
ATOM 3737 C CA . VAL A 1 486 ? 15.995 6.278 -24.552 1.00 43.62 486 VAL A CA 1
ATOM 3738 C C . VAL A 1 486 ? 16.522 5.072 -25.324 1.00 43.62 486 VAL A C 1
ATOM 3740 O O . VAL A 1 486 ? 17.117 5.235 -26.386 1.00 43.62 486 VAL A O 1
ATOM 3743 N N . MET A 1 487 ? 16.302 3.858 -24.815 1.00 46.47 487 MET A N 1
ATOM 3744 C CA . MET A 1 487 ? 16.437 2.656 -25.641 1.00 46.47 487 MET A CA 1
ATOM 3745 C C . MET A 1 487 ? 15.131 2.425 -26.397 1.00 46.47 487 MET A C 1
ATOM 3747 O O . MET A 1 487 ? 14.138 1.945 -25.854 1.00 46.47 487 MET A O 1
ATOM 3751 N N . THR A 1 488 ? 15.127 2.739 -27.689 1.00 44.72 488 THR A N 1
ATOM 3752 C CA . THR A 1 488 ? 14.044 2.286 -28.566 1.00 44.72 488 THR A CA 1
ATOM 3753 C C . THR A 1 488 ? 14.283 0.809 -28.857 1.00 44.72 488 THR A C 1
ATOM 3755 O O . THR A 1 488 ? 15.079 0.467 -29.722 1.00 44.72 488 THR A O 1
ATOM 3758 N N . ILE A 1 489 ? 13.650 -0.074 -28.085 1.00 48.12 489 ILE A N 1
ATOM 3759 C CA . ILE A 1 489 ? 13.586 -1.496 -28.424 1.00 48.12 489 ILE A CA 1
ATOM 3760 C C . ILE A 1 489 ? 12.396 -1.670 -29.360 1.00 48.12 489 ILE A C 1
ATOM 3762 O O . ILE A 1 489 ? 11.294 -1.223 -29.031 1.00 48.12 489 ILE A O 1
ATOM 3766 N N . ASP A 1 490 ? 12.597 -2.358 -30.482 1.00 43.16 490 ASP A N 1
ATOM 3767 C CA . ASP A 1 490 ? 11.511 -2.885 -31.308 1.00 43.16 490 ASP A CA 1
ATOM 3768 C C . ASP A 1 490 ? 10.758 -3.963 -30.516 1.00 43.16 490 ASP A C 1
ATOM 3770 O O . ASP A 1 490 ? 10.939 -5.170 -30.679 1.00 43.16 490 ASP A O 1
ATOM 3774 N N . GLY A 1 491 ? 9.919 -3.524 -29.579 1.00 43.41 491 GLY A N 1
ATOM 3775 C CA . GLY A 1 491 ? 8.885 -4.371 -29.015 1.00 43.41 491 GLY A CA 1
ATOM 3776 C C . GLY A 1 491 ? 7.906 -4.771 -30.122 1.00 43.41 491 GLY A C 1
ATOM 3777 O O . GLY A 1 491 ? 7.826 -4.097 -31.158 1.00 43.41 491 GLY A O 1
ATOM 3778 N N . PRO A 1 492 ? 7.085 -5.815 -29.915 1.00 43.47 492 PRO A N 1
ATOM 3779 C CA . PRO A 1 492 ? 5.902 -5.967 -30.741 1.00 43.47 492 PRO A CA 1
ATOM 3780 C C . PRO A 1 492 ? 5.176 -4.608 -30.761 1.00 43.47 492 PRO A C 1
ATOM 3782 O O . PRO A 1 492 ? 4.897 -4.046 -29.698 1.00 43.47 492 PRO A O 1
ATOM 3785 N N . TRP A 1 493 ? 4.917 -4.074 -31.959 1.00 49.56 493 TRP A N 1
ATOM 3786 C CA . TRP A 1 493 ? 4.182 -2.821 -32.207 1.00 49.56 493 TRP A CA 1
ATOM 3787 C C . TRP A 1 493 ? 4.942 -1.477 -32.071 1.00 49.56 493 TRP A C 1
ATOM 3789 O O . TRP A 1 493 ? 4.282 -0.441 -32.096 1.00 49.56 493 TRP A O 1
ATOM 3799 N N . GLY A 1 494 ? 6.282 -1.446 -31.975 1.00 55.06 494 GLY A N 1
ATOM 3800 C CA . GLY A 1 494 ? 7.073 -0.211 -32.186 1.00 55.06 494 GLY A CA 1
ATOM 3801 C C . GLY A 1 494 ? 6.941 0.885 -31.112 1.00 55.06 494 GLY A C 1
ATOM 3802 O O . GLY A 1 494 ? 7.026 2.073 -31.422 1.00 55.06 494 GLY A O 1
ATOM 3803 N N . VAL A 1 495 ? 6.694 0.512 -29.850 1.00 61.78 495 VAL A N 1
ATOM 3804 C CA . VAL A 1 495 ? 6.569 1.462 -28.727 1.00 61.78 495 VAL A CA 1
ATOM 3805 C C . VAL A 1 495 ? 7.941 1.699 -28.077 1.00 61.78 495 VAL A C 1
ATOM 3807 O O . VAL A 1 495 ? 8.521 0.738 -27.569 1.00 61.78 495 VAL A O 1
ATOM 3810 N N . PRO A 1 496 ? 8.453 2.945 -28.019 1.00 66.38 496 PRO A N 1
ATOM 3811 C CA . PRO A 1 496 ? 9.718 3.240 -27.350 1.00 66.38 496 PRO A CA 1
ATOM 3812 C C . PRO A 1 496 ? 9.587 3.055 -25.834 1.00 66.38 496 PRO A C 1
ATOM 3814 O O . PRO A 1 496 ? 8.613 3.508 -25.226 1.00 66.38 496 PRO A O 1
ATOM 3817 N N . ILE A 1 497 ? 10.585 2.421 -25.219 1.00 72.81 497 ILE A N 1
ATOM 3818 C CA . ILE A 1 497 ? 10.651 2.203 -23.772 1.00 72.81 497 ILE A CA 1
ATOM 3819 C C . ILE A 1 497 ? 11.748 3.083 -23.186 1.00 72.81 497 ILE A C 1
ATOM 3821 O O . ILE A 1 497 ? 12.845 3.182 -23.723 1.00 72.81 497 ILE A O 1
ATOM 3825 N N . ARG A 1 498 ? 11.453 3.746 -22.074 1.00 76.75 498 ARG A N 1
ATOM 3826 C CA . ARG A 1 498 ? 12.426 4.577 -21.364 1.00 76.75 498 ARG A CA 1
ATOM 3827 C C . ARG A 1 498 ? 13.063 3.776 -20.234 1.00 76.75 498 ARG A C 1
ATOM 3829 O O . ARG A 1 498 ? 12.387 2.965 -19.599 1.00 76.75 498 ARG A O 1
ATOM 3836 N N . ALA A 1 499 ? 14.337 4.025 -19.971 1.00 75.31 499 ALA A N 1
ATOM 3837 C CA . ALA A 1 499 ? 15.015 3.504 -18.797 1.00 75.31 499 ALA A CA 1
ATOM 3838 C C . ALA A 1 499 ? 15.820 4.623 -18.120 1.00 75.31 499 ALA A C 1
ATOM 3840 O O . ALA A 1 499 ? 16.330 5.505 -18.820 1.00 75.31 499 ALA A O 1
ATOM 3841 N N . PRO A 1 500 ? 15.896 4.624 -16.777 1.00 70.19 500 PRO A N 1
ATOM 3842 C CA . PRO A 1 500 ? 16.836 5.473 -16.055 1.00 70.19 500 PRO A CA 1
ATOM 3843 C C . PRO A 1 500 ? 18.287 5.076 -16.380 1.00 70.19 500 PRO A C 1
ATOM 3845 O O . PRO A 1 500 ? 18.529 4.069 -17.055 1.00 70.19 500 PRO A O 1
ATOM 3848 N N . ASP A 1 501 ? 19.240 5.896 -15.933 1.00 64.50 501 ASP A N 1
ATOM 3849 C CA . ASP A 1 501 ? 20.676 5.616 -16.032 1.00 64.50 501 ASP A CA 1
ATOM 3850 C C . ASP A 1 501 ? 21.005 4.172 -15.585 1.00 64.50 501 ASP A C 1
ATOM 3852 O O . ASP A 1 501 ? 20.371 3.679 -14.655 1.00 64.50 501 ASP A O 1
ATOM 3856 N N . PRO A 1 502 ? 21.971 3.462 -16.202 1.00 59.19 502 PRO A N 1
ATOM 3857 C CA . PRO A 1 502 ? 22.340 2.104 -15.787 1.00 59.19 502 PRO A CA 1
ATOM 3858 C C . PRO A 1 502 ? 22.742 1.950 -14.308 1.00 59.19 502 PRO A C 1
ATOM 3860 O O . PRO A 1 502 ? 22.751 0.827 -13.803 1.00 59.19 502 PRO A O 1
ATOM 3863 N N . HIS A 1 503 ? 23.085 3.042 -13.619 1.00 60.03 503 HIS A N 1
ATOM 3864 C CA . HIS A 1 503 ? 23.383 3.081 -12.187 1.00 60.03 503 HIS A CA 1
ATOM 3865 C C . HIS A 1 503 ? 22.172 3.437 -11.299 1.00 60.03 503 HIS A C 1
ATOM 3867 O O . HIS A 1 503 ? 22.314 3.439 -10.075 1.00 60.03 503 HIS A O 1
ATOM 3873 N N . ASP A 1 504 ? 20.998 3.713 -11.879 1.00 69.31 504 ASP A N 1
ATOM 3874 C CA . ASP A 1 504 ? 19.749 4.044 -11.181 1.00 69.31 504 ASP A CA 1
ATOM 3875 C C . ASP A 1 504 ? 18.622 3.058 -11.558 1.00 69.31 504 ASP A C 1
ATOM 3877 O O . ASP A 1 504 ? 18.494 2.601 -12.694 1.00 69.31 504 ASP A O 1
ATOM 3881 N N . ASP A 1 505 ? 17.777 2.708 -10.590 1.00 78.19 505 ASP A N 1
ATOM 3882 C CA . ASP A 1 505 ? 16.611 1.844 -10.778 1.00 78.19 505 ASP A CA 1
ATOM 3883 C C . ASP A 1 505 ? 15.275 2.602 -10.669 1.00 78.19 505 ASP A C 1
ATOM 3885 O O . ASP A 1 505 ? 14.201 2.000 -10.685 1.00 78.19 505 ASP A O 1
ATOM 3889 N N . GLN A 1 506 ? 15.292 3.933 -10.594 1.00 82.56 506 GLN A N 1
ATOM 3890 C CA . GLN A 1 506 ? 14.096 4.726 -10.329 1.00 82.56 506 GLN A CA 1
ATOM 3891 C C . GLN A 1 506 ? 13.586 5.458 -11.570 1.00 82.56 506 GLN A C 1
ATOM 3893 O O . GLN A 1 506 ? 14.243 6.314 -12.145 1.00 82.56 506 GLN A O 1
ATOM 3898 N N . CYS A 1 507 ? 12.342 5.167 -11.954 1.00 79.94 507 CYS A N 1
ATOM 3899 C CA . CYS A 1 507 ? 11.673 5.822 -13.078 1.00 79.94 507 CYS A CA 1
ATOM 3900 C C . CYS A 1 507 ? 10.947 7.118 -12.701 1.00 79.94 507 CYS A C 1
ATOM 3902 O O . CYS A 1 507 ? 10.673 7.931 -13.583 1.00 79.94 507 CYS A O 1
ATOM 3904 N N . TRP A 1 508 ? 10.585 7.315 -11.432 1.00 82.56 508 TRP A N 1
ATOM 3905 C CA . TRP A 1 508 ? 9.844 8.490 -10.953 1.00 82.56 508 TRP A CA 1
ATOM 3906 C C . TRP A 1 508 ? 8.640 8.821 -11.864 1.00 82.56 508 TRP A C 1
ATOM 3908 O O . TRP A 1 508 ? 7.831 7.937 -12.146 1.00 82.56 508 TRP A O 1
ATOM 3918 N N . ASP A 1 509 ? 8.490 10.067 -12.315 1.00 78.06 509 ASP A N 1
ATOM 3919 C CA . ASP A 1 509 ? 7.415 10.540 -13.202 1.00 78.06 509 ASP A CA 1
ATOM 3920 C C . ASP A 1 509 ? 7.749 10.477 -14.705 1.00 78.06 509 ASP A C 1
ATOM 3922 O O . ASP A 1 509 ? 7.099 11.139 -15.519 1.00 78.06 509 ASP A O 1
ATOM 3926 N N . THR A 1 510 ? 8.747 9.675 -15.089 1.00 78.00 510 THR A N 1
ATOM 3927 C CA . THR A 1 510 ? 9.157 9.514 -16.488 1.00 78.00 510 THR A CA 1
ATOM 3928 C C . THR A 1 510 ? 7.956 9.087 -17.324 1.00 78.00 510 THR A C 1
ATOM 3930 O O . THR A 1 510 ? 7.232 8.170 -16.914 1.00 78.00 510 THR A O 1
ATOM 3933 N N . PRO A 1 511 ? 7.732 9.684 -18.512 1.00 79.44 511 PRO A N 1
ATOM 3934 C CA . PRO A 1 511 ? 6.592 9.304 -19.325 1.00 79.44 511 PRO A CA 1
ATOM 3935 C C . PRO A 1 511 ? 6.615 7.801 -19.637 1.00 79.44 511 PRO A C 1
ATOM 3937 O O . PRO A 1 511 ? 7.668 7.205 -19.885 1.00 79.44 511 PRO A O 1
ATOM 3940 N N . LEU A 1 512 ? 5.444 7.172 -19.621 1.00 82.19 512 LEU A N 1
ATOM 3941 C CA . LEU A 1 512 ? 5.329 5.728 -19.796 1.00 82.19 512 LEU A CA 1
ATOM 3942 C C . LEU A 1 512 ? 5.557 5.306 -21.262 1.00 82.19 512 LEU A C 1
ATOM 3944 O O . LEU A 1 512 ? 5.300 6.105 -22.171 1.00 82.19 512 LEU A O 1
ATOM 3948 N N . PRO A 1 513 ? 6.011 4.063 -21.512 1.00 81.00 513 PRO A N 1
ATOM 3949 C CA . PRO A 1 513 ? 6.515 3.099 -20.527 1.00 81.00 513 PRO A CA 1
ATOM 3950 C C . PRO A 1 513 ? 7.942 3.439 -20.046 1.00 81.00 513 PRO A C 1
ATOM 3952 O O . PRO A 1 513 ? 8.809 3.747 -20.862 1.00 81.00 513 PRO A O 1
ATOM 3955 N N . CYS A 1 514 ? 8.191 3.339 -18.732 1.00 79.69 514 CYS A N 1
ATOM 3956 C CA . CYS A 1 514 ? 9.532 3.403 -18.132 1.00 79.69 514 CYS A CA 1
ATOM 3957 C C . CYS A 1 514 ? 9.787 2.185 -17.235 1.00 79.69 514 CYS A C 1
ATOM 3959 O O . CYS A 1 514 ? 8.892 1.790 -16.480 1.00 79.69 514 CYS A O 1
ATOM 3961 N N . MET A 1 515 ? 10.990 1.606 -17.309 1.00 79.12 515 MET A N 1
ATOM 3962 C CA . MET A 1 515 ? 11.467 0.586 -16.367 1.00 79.12 515 MET A CA 1
ATOM 3963 C C . MET A 1 515 ? 13.004 0.569 -16.263 1.00 79.12 515 MET A C 1
ATOM 3965 O O . MET A 1 515 ? 13.663 0.973 -17.219 1.00 79.12 515 MET A O 1
ATOM 3969 N N . PRO A 1 516 ? 13.586 0.059 -15.161 1.00 74.12 516 PRO A N 1
ATOM 3970 C CA . PRO A 1 516 ? 15.037 -0.101 -15.031 1.00 74.12 516 PRO A CA 1
ATOM 3971 C C . PRO A 1 516 ? 15.620 -0.967 -16.148 1.00 74.12 516 PRO A C 1
ATOM 3973 O O . PRO A 1 516 ? 15.032 -1.994 -16.509 1.00 74.12 516 PRO A O 1
ATOM 3976 N N . ALA A 1 517 ? 16.792 -0.584 -16.662 1.00 67.06 517 ALA A N 1
ATOM 3977 C CA . ALA A 1 517 ? 17.405 -1.220 -17.829 1.00 67.06 517 ALA A CA 1
ATOM 3978 C C . ALA A 1 517 ? 17.619 -2.736 -17.647 1.00 67.06 517 ALA A C 1
ATOM 3980 O O . ALA A 1 517 ? 17.427 -3.505 -18.586 1.00 67.06 517 ALA A O 1
ATOM 3981 N N . GLN A 1 518 ? 17.901 -3.187 -16.418 1.00 63.19 518 GLN A N 1
ATOM 3982 C CA . GLN A 1 518 ? 18.070 -4.604 -16.065 1.00 63.19 518 GLN A CA 1
ATOM 3983 C C . GLN A 1 518 ? 16.838 -5.495 -16.326 1.00 63.19 518 GLN A C 1
ATOM 3985 O O . GLN A 1 518 ? 16.947 -6.720 -16.295 1.00 63.19 518 GLN A O 1
ATOM 3990 N N . PHE A 1 519 ? 15.661 -4.910 -16.575 1.00 65.12 519 PHE A N 1
ATOM 3991 C CA . PHE A 1 519 ? 14.427 -5.647 -16.870 1.00 65.12 519 PHE A CA 1
ATOM 3992 C C . PHE A 1 519 ? 14.036 -5.622 -18.359 1.00 65.12 519 PHE A C 1
ATOM 3994 O O . PHE A 1 519 ? 13.035 -6.238 -18.741 1.00 65.12 519 PHE A O 1
ATOM 4001 N N . LEU A 1 520 ? 14.839 -4.978 -19.215 1.00 66.56 520 LEU A N 1
ATOM 4002 C CA . LEU A 1 520 ? 14.639 -4.895 -20.663 1.00 66.56 520 LEU A CA 1
ATOM 4003 C C . LEU A 1 520 ? 15.074 -6.191 -21.369 1.00 66.56 520 LEU A C 1
ATOM 4005 O O . LEU A 1 520 ? 16.142 -6.258 -21.970 1.00 66.56 520 LEU A O 1
ATOM 4009 N N . ALA A 1 521 ? 14.234 -7.229 -21.339 1.00 71.06 521 ALA A N 1
ATOM 4010 C CA . ALA A 1 521 ? 14.420 -8.410 -22.189 1.00 71.06 521 ALA A CA 1
ATOM 4011 C C . ALA A 1 521 ? 13.257 -8.560 -23.188 1.00 71.06 521 ALA A C 1
ATOM 4013 O O . ALA A 1 521 ? 12.097 -8.592 -22.756 1.00 71.06 521 ALA A O 1
ATOM 4014 N N . PRO A 1 522 ? 13.519 -8.735 -24.503 1.00 71.50 522 PRO A N 1
ATOM 4015 C CA . PRO A 1 522 ? 12.471 -8.881 -25.521 1.00 71.50 522 PRO A CA 1
ATOM 4016 C C . PRO A 1 522 ? 11.434 -9.968 -25.200 1.00 71.50 522 PRO A C 1
ATOM 4018 O O . PRO A 1 522 ? 10.237 -9.783 -25.425 1.00 71.50 522 PRO A O 1
ATOM 4021 N N . ALA A 1 523 ? 11.874 -11.077 -24.596 1.00 74.81 523 ALA A N 1
ATOM 4022 C CA . ALA A 1 523 ? 11.000 -12.170 -24.175 1.00 74.81 523 ALA A CA 1
ATOM 4023 C C . ALA A 1 523 ? 9.952 -11.741 -23.128 1.00 74.81 523 ALA A C 1
ATOM 4025 O O . ALA A 1 523 ? 8.822 -12.228 -23.152 1.00 74.81 523 ALA A O 1
ATOM 4026 N N . TYR A 1 524 ? 10.290 -10.811 -22.228 1.00 79.88 524 TYR A N 1
ATOM 4027 C CA . TYR A 1 524 ? 9.354 -10.297 -21.224 1.00 79.88 524 TYR A CA 1
ATOM 4028 C C . TYR A 1 524 ? 8.403 -9.264 -21.821 1.00 79.88 524 TYR A C 1
ATOM 4030 O O . TYR A 1 524 ? 7.209 -9.293 -21.526 1.00 79.88 524 TYR A O 1
ATOM 4038 N N . LEU A 1 525 ? 8.905 -8.407 -22.714 1.00 78.38 525 LEU A N 1
ATOM 4039 C CA . LEU A 1 525 ? 8.086 -7.430 -23.436 1.00 78.38 525 LEU A CA 1
ATOM 4040 C C . LEU A 1 525 ? 6.994 -8.113 -24.267 1.00 78.38 525 LEU A C 1
ATOM 4042 O O . LEU A 1 525 ? 5.850 -7.668 -24.269 1.00 78.38 525 LEU A O 1
ATOM 4046 N N . ALA A 1 526 ? 7.308 -9.250 -24.894 1.00 80.00 526 ALA A N 1
ATOM 4047 C CA . ALA A 1 526 ? 6.348 -10.039 -25.667 1.00 80.00 526 ALA A CA 1
ATOM 4048 C C . ALA A 1 526 ? 5.160 -10.579 -24.838 1.00 80.00 526 ALA A C 1
ATOM 4050 O O . ALA A 1 526 ? 4.109 -10.910 -25.401 1.00 80.00 526 ALA A O 1
ATOM 4051 N N . ARG A 1 527 ? 5.303 -10.662 -23.506 1.00 87.06 527 ARG A N 1
ATOM 4052 C CA . ARG A 1 527 ? 4.252 -11.100 -22.571 1.00 87.06 527 ARG A CA 1
ATOM 4053 C C . ARG A 1 527 ? 3.346 -9.952 -22.110 1.00 87.06 527 ARG A C 1
ATOM 4055 O O . ARG A 1 527 ? 2.329 -10.213 -21.474 1.00 87.06 527 ARG A O 1
ATOM 4062 N N . VAL A 1 528 ? 3.661 -8.699 -22.437 1.00 87.06 528 VAL A N 1
ATOM 4063 C CA . VAL A 1 528 ? 2.846 -7.530 -22.074 1.00 87.06 528 VAL A CA 1
ATOM 4064 C C . VAL A 1 528 ? 1.834 -7.250 -23.182 1.00 87.06 528 VAL A C 1
ATOM 4066 O O . VAL A 1 528 ? 2.185 -7.122 -24.353 1.00 87.06 528 VAL A O 1
ATOM 4069 N N . ARG A 1 529 ? 0.548 -7.158 -22.832 1.00 83.50 529 ARG A N 1
ATOM 4070 C CA . ARG A 1 529 ? -0.539 -6.922 -23.799 1.00 83.50 529 ARG A CA 1
ATOM 4071 C C . ARG A 1 529 ? -1.010 -5.471 -23.756 1.00 83.50 529 ARG A C 1
ATOM 4073 O O . ARG A 1 529 ? -2.147 -5.199 -23.380 1.00 83.50 529 ARG A O 1
ATOM 4080 N N . TRP A 1 530 ? -0.144 -4.527 -24.117 1.00 72.88 530 TRP A N 1
ATOM 4081 C CA . TRP A 1 530 ? -0.546 -3.121 -24.204 1.00 72.88 530 TRP A CA 1
ATOM 4082 C C . TRP A 1 530 ? -1.261 -2.796 -25.522 1.00 72.88 530 TRP A C 1
ATOM 4084 O O . TRP A 1 530 ? -1.095 -3.471 -26.537 1.00 72.88 530 TRP A O 1
ATOM 4094 N N . ARG A 1 531 ? -2.061 -1.731 -25.501 1.00 57.66 531 ARG A N 1
ATOM 4095 C CA . ARG A 1 531 ? -2.476 -0.980 -26.695 1.00 57.66 531 ARG A CA 1
ATOM 4096 C C . ARG A 1 531 ? -1.658 0.320 -26.729 1.00 57.66 531 ARG A C 1
ATOM 4098 O O . ARG A 1 531 ? -1.188 0.724 -25.664 1.00 57.66 531 ARG A O 1
ATOM 4105 N N . PRO A 1 532 ? -1.487 0.983 -27.887 1.00 52.91 532 PRO A N 1
ATOM 4106 C CA . PRO A 1 532 ? -0.854 2.299 -27.935 1.00 52.91 532 PRO A CA 1
ATOM 4107 C C . PRO A 1 532 ? -1.513 3.238 -26.914 1.00 52.91 532 PRO A C 1
ATOM 4109 O O . PRO A 1 532 ? -2.734 3.410 -26.934 1.00 52.91 532 PRO A O 1
ATOM 4112 N N . ILE A 1 533 ? -0.727 3.789 -25.987 1.00 54.03 533 ILE A N 1
ATOM 4113 C CA . ILE A 1 533 ? -1.213 4.751 -24.991 1.00 54.03 533 ILE A CA 1
ATOM 4114 C C . ILE A 1 533 ? -1.422 6.078 -25.733 1.00 54.03 533 ILE A C 1
ATOM 4116 O O . ILE A 1 533 ? -0.473 6.545 -26.367 1.00 54.03 533 ILE A O 1
ATOM 4120 N N . PRO A 1 534 ? -2.616 6.698 -25.698 1.00 43.41 534 PRO A N 1
ATOM 4121 C CA . PRO A 1 534 ? -2.812 8.014 -26.291 1.00 43.41 534 PRO A CA 1
ATOM 4122 C C . PRO A 1 534 ? -1.858 9.009 -25.625 1.00 43.41 534 PRO A C 1
ATOM 4124 O O . PRO A 1 534 ? -1.968 9.287 -24.431 1.00 43.41 534 PRO A O 1
ATOM 4127 N N . THR A 1 535 ? -0.900 9.540 -26.380 1.00 45.09 535 THR A N 1
ATOM 4128 C CA . THR A 1 535 ? 0.010 10.583 -25.908 1.00 45.09 535 THR A CA 1
ATOM 4129 C C . THR A 1 535 ? -0.755 11.902 -25.797 1.00 45.09 535 THR A C 1
ATOM 4131 O O . THR A 1 535 ? -0.736 12.743 -26.691 1.00 45.09 535 THR A O 1
ATOM 4134 N N . HIS A 1 536 ? -1.467 12.109 -24.690 1.00 37.72 536 HIS A N 1
ATOM 4135 C CA . HIS A 1 536 ? -2.031 13.418 -24.381 1.00 37.72 536 HIS A CA 1
ATOM 4136 C C . HIS A 1 536 ? -0.914 14.362 -23.919 1.00 37.72 536 HIS A C 1
ATOM 4138 O O . HIS A 1 536 ? -0.454 14.287 -22.785 1.00 37.72 536 HIS A O 1
ATOM 4144 N N . GLY A 1 537 ? -0.504 15.280 -24.799 1.00 34.75 537 GLY A N 1
ATOM 4145 C CA . GLY A 1 537 ? 0.118 16.539 -24.379 1.00 34.75 537 GLY A CA 1
ATOM 4146 C C . GLY A 1 537 ? 1.644 16.608 -24.333 1.00 34.75 537 GLY A C 1
ATOM 4147 O O . GLY A 1 537 ? 2.166 17.498 -23.671 1.00 34.75 537 GLY A O 1
ATOM 4148 N N . ALA A 1 538 ? 2.373 15.768 -25.068 1.00 31.30 538 ALA A N 1
ATOM 4149 C CA . ALA A 1 538 ? 3.671 16.219 -25.564 1.00 31.30 538 ALA A CA 1
ATOM 4150 C C . ALA A 1 538 ? 3.387 17.001 -26.844 1.00 31.30 538 ALA A C 1
ATOM 4152 O O . ALA A 1 538 ? 2.945 16.415 -27.833 1.00 31.30 538 ALA A O 1
ATOM 4153 N N . ALA A 1 539 ? 3.585 18.321 -26.817 1.00 28.59 539 ALA A N 1
ATOM 4154 C CA . ALA A 1 539 ? 3.742 19.076 -28.046 1.00 28.59 539 ALA A CA 1
ATOM 4155 C C . ALA A 1 539 ? 4.763 18.315 -28.892 1.00 28.59 539 ALA A C 1
ATOM 4157 O O . ALA A 1 539 ? 5.921 18.161 -28.504 1.00 28.59 539 ALA A O 1
ATOM 4158 N N . SER A 1 540 ? 4.288 17.755 -29.998 1.00 30.23 540 SER A N 1
ATOM 4159 C CA . SER A 1 540 ? 5.125 17.131 -30.993 1.00 30.23 540 SER A CA 1
ATOM 4160 C C . SER A 1 540 ? 5.966 18.238 -31.614 1.00 30.23 540 SER A C 1
ATOM 4162 O O . SER A 1 540 ? 5.618 18.789 -32.657 1.00 30.23 540 SER A O 1
ATOM 4164 N N . THR A 1 541 ? 7.124 18.523 -31.033 1.00 28.08 541 THR A N 1
ATOM 4165 C CA . THR A 1 541 ? 8.303 18.680 -31.875 1.00 28.08 541 THR A CA 1
ATOM 4166 C C . THR A 1 541 ? 8.584 17.300 -32.450 1.00 28.08 541 THR A C 1
ATOM 4168 O O . THR A 1 541 ? 9.442 16.546 -32.001 1.00 28.08 541 THR A O 1
ATOM 4171 N N . ALA A 1 542 ? 7.770 16.943 -33.444 1.00 26.58 542 ALA A N 1
ATOM 4172 C CA . ALA A 1 542 ? 8.155 15.968 -34.427 1.00 26.58 542 ALA A CA 1
ATOM 4173 C C . ALA A 1 542 ? 9.447 16.514 -35.040 1.00 26.58 542 ALA A C 1
ATOM 4175 O O . ALA A 1 542 ? 9.415 17.367 -35.924 1.00 26.58 542 ALA A O 1
ATOM 4176 N N . MET A 1 543 ? 10.590 16.035 -34.552 1.00 27.22 543 MET A N 1
ATOM 4177 C CA . MET A 1 543 ? 11.762 15.885 -35.401 1.00 27.22 543 MET A CA 1
ATOM 4178 C C . MET A 1 543 ? 11.384 14.811 -36.418 1.00 27.22 543 MET A C 1
ATOM 4180 O O . MET A 1 543 ? 11.687 13.629 -36.277 1.00 27.22 543 MET A O 1
ATOM 4184 N N . ALA A 1 544 ? 10.588 15.237 -37.394 1.00 25.97 544 ALA A N 1
ATOM 4185 C CA . ALA A 1 544 ? 10.379 14.514 -38.618 1.00 25.97 544 ALA A CA 1
ATOM 4186 C C . ALA A 1 544 ? 11.749 14.375 -39.280 1.00 25.97 544 ALA A C 1
ATOM 4188 O O . ALA A 1 544 ? 12.398 15.375 -39.560 1.00 25.97 544 ALA A O 1
ATOM 4189 N N . GLY A 1 545 ? 12.160 13.127 -39.489 1.00 29.72 545 GLY A N 1
ATOM 4190 C CA . GLY A 1 545 ? 13.141 12.729 -40.488 1.00 29.72 545 GLY A CA 1
ATOM 4191 C C . GLY A 1 545 ? 14.502 13.417 -40.420 1.00 29.72 545 GLY A C 1
ATOM 4192 O O . GLY A 1 545 ? 14.720 14.457 -41.028 1.00 29.72 545 GLY A O 1
ATOM 4193 N N . SER A 1 546 ? 15.482 12.706 -39.874 1.00 27.02 546 SER A N 1
ATOM 4194 C CA . SER A 1 546 ? 16.754 12.624 -40.583 1.00 27.02 546 SER A CA 1
ATOM 4195 C C . SER A 1 546 ? 17.075 11.155 -40.798 1.00 27.02 546 SER A C 1
ATOM 4197 O O . SER A 1 546 ? 17.254 10.396 -39.847 1.00 27.02 546 SER A O 1
ATOM 4199 N N . ALA A 1 547 ? 17.077 10.751 -42.063 1.00 35.00 547 ALA A N 1
ATOM 4200 C CA . ALA A 1 547 ? 17.725 9.527 -42.490 1.00 35.00 547 ALA A CA 1
ATOM 4201 C C . ALA A 1 547 ? 19.205 9.583 -42.074 1.00 35.00 547 ALA A C 1
ATOM 4203 O O . ALA A 1 547 ? 19.849 10.603 -42.296 1.00 35.00 547 ALA A O 1
ATOM 4204 N N . ASN A 1 548 ? 19.711 8.497 -41.477 1.00 41.28 548 ASN A N 1
ATOM 4205 C CA . ASN A 1 548 ? 21.129 8.170 -41.278 1.00 41.28 548 ASN A CA 1
ATOM 4206 C C . ASN A 1 548 ? 22.094 9.370 -41.259 1.00 41.28 548 ASN A C 1
ATOM 4208 O O . ASN A 1 548 ? 22.815 9.619 -42.226 1.00 41.28 548 ASN A O 1
ATOM 4212 N N . ALA A 1 549 ? 22.156 10.083 -40.133 1.00 49.94 549 ALA A N 1
ATOM 4213 C CA . ALA A 1 549 ? 23.315 10.921 -39.864 1.00 49.94 549 ALA A CA 1
ATOM 4214 C C . ALA A 1 549 ? 24.497 10.003 -39.518 1.00 49.94 549 ALA A C 1
ATOM 4216 O O . ALA A 1 549 ? 24.430 9.235 -38.558 1.00 49.94 549 ALA A O 1
ATOM 4217 N N . PHE A 1 550 ? 25.562 10.055 -40.319 1.00 54.22 550 PHE A N 1
ATOM 4218 C CA . PHE A 1 550 ? 26.814 9.373 -40.004 1.00 54.22 550 PHE A CA 1
ATOM 4219 C C . PHE A 1 550 ? 27.387 9.880 -38.675 1.00 54.22 550 PHE A C 1
ATOM 4221 O O . PHE A 1 550 ? 27.315 11.073 -38.369 1.00 54.22 550 PHE A O 1
ATOM 4228 N N . THR A 1 551 ? 28.005 8.985 -37.908 1.00 74.56 551 THR A N 1
ATOM 4229 C CA . THR A 1 551 ? 28.783 9.342 -36.724 1.00 74.56 551 THR A CA 1
ATOM 4230 C C . THR A 1 551 ? 29.916 10.289 -37.128 1.00 74.56 551 THR A C 1
ATOM 4232 O O . THR A 1 551 ? 30.636 10.037 -38.095 1.00 74.56 551 THR A O 1
ATOM 4235 N N . LYS A 1 552 ? 30.075 11.399 -36.395 1.00 74.88 552 LYS A N 1
ATOM 4236 C CA . LYS A 1 552 ? 31.120 12.399 -36.654 1.00 74.88 552 LYS A CA 1
ATOM 4237 C C . LYS A 1 552 ? 32.513 11.781 -36.453 1.00 74.88 552 LYS A C 1
ATOM 4239 O O . LYS A 1 552 ? 32.763 11.164 -35.423 1.00 74.88 552 LYS A O 1
ATOM 4244 N N . LEU A 1 553 ? 33.403 11.976 -37.429 1.00 79.06 553 LEU A N 1
ATOM 4245 C CA . LEU A 1 553 ? 34.790 11.494 -37.429 1.00 79.06 553 LEU A CA 1
ATOM 4246 C C . LEU A 1 553 ? 35.779 12.660 -37.190 1.00 79.06 553 LEU A C 1
ATOM 4248 O O . LEU A 1 553 ? 35.467 13.782 -37.603 1.00 79.06 553 LEU A O 1
ATOM 4252 N N . PRO A 1 554 ? 36.962 12.437 -36.578 1.00 86.94 554 PRO A N 1
ATOM 4253 C CA . PRO A 1 554 ? 37.414 11.184 -35.968 1.00 86.94 554 PRO A CA 1
ATOM 4254 C C . PRO A 1 554 ? 36.542 10.805 -34.768 1.00 86.94 554 PRO A C 1
ATOM 4256 O O . PRO A 1 554 ? 36.136 11.664 -33.986 1.00 86.94 554 PRO A O 1
ATOM 4259 N N . LEU A 1 555 ? 36.224 9.518 -34.652 1.00 90.31 555 LEU A N 1
ATOM 4260 C CA . LEU A 1 555 ? 35.415 9.000 -33.557 1.00 90.31 555 LEU A CA 1
ATOM 4261 C C . LEU A 1 555 ? 36.350 8.506 -32.457 1.00 90.31 555 LEU A C 1
ATOM 4263 O O . LEU A 1 555 ? 37.209 7.679 -32.734 1.00 90.31 555 LEU A O 1
ATOM 4267 N N . LYS A 1 556 ? 36.160 8.984 -31.227 1.00 94.94 556 LYS A N 1
ATOM 4268 C CA . LYS A 1 556 ? 36.845 8.511 -30.016 1.00 94.94 556 LYS A CA 1
ATOM 4269 C C . LYS A 1 556 ? 35.781 8.225 -28.959 1.00 94.94 556 LYS A C 1
ATOM 4271 O O . LYS A 1 556 ? 35.012 9.125 -28.633 1.00 94.94 556 LYS A O 1
ATOM 4276 N N . VAL A 1 557 ? 35.694 6.994 -28.465 1.00 95.88 557 VAL A N 1
ATOM 4277 C CA . VAL A 1 557 ? 34.661 6.528 -27.524 1.00 95.88 557 VAL A CA 1
ATOM 4278 C C . VAL A 1 557 ? 35.319 6.049 -26.241 1.00 95.88 557 VAL A C 1
ATOM 4280 O O . VAL A 1 557 ? 36.199 5.190 -26.289 1.00 95.88 557 VAL A O 1
ATOM 4283 N N . ASN A 1 558 ? 34.861 6.579 -25.107 1.00 96.00 558 ASN A N 1
ATOM 4284 C CA . ASN A 1 558 ? 35.250 6.120 -23.780 1.00 96.00 558 ASN A CA 1
ATOM 4285 C C . ASN A 1 558 ? 34.322 4.978 -23.327 1.00 96.00 558 ASN A C 1
ATOM 4287 O O . ASN A 1 558 ? 33.195 5.222 -22.893 1.00 96.00 558 ASN A O 1
ATOM 4291 N N . ALA A 1 559 ? 34.751 3.724 -23.479 1.00 93.31 559 ALA A N 1
ATOM 4292 C CA . ALA A 1 559 ? 33.910 2.566 -23.190 1.00 93.31 559 ALA A CA 1
ATOM 4293 C C . ALA A 1 559 ? 33.680 2.426 -21.677 1.00 93.31 559 ALA A C 1
ATOM 4295 O O . ALA A 1 559 ? 34.611 2.431 -20.879 1.00 93.31 559 ALA A O 1
ATOM 4296 N N . GLY A 1 560 ? 32.422 2.295 -21.267 1.00 82.00 560 GLY A N 1
ATOM 4297 C CA . GLY A 1 560 ? 31.995 2.299 -19.870 1.00 82.00 560 GLY A CA 1
ATOM 4298 C C . GLY A 1 560 ? 32.126 3.643 -19.146 1.00 82.00 560 GLY A C 1
ATOM 4299 O O . GLY A 1 560 ? 31.915 3.671 -17.936 1.00 82.00 560 GLY A O 1
ATOM 4300 N N . GLY A 1 561 ? 32.490 4.729 -19.838 1.00 79.94 561 GLY A N 1
ATOM 4301 C CA . GLY A 1 561 ? 32.754 6.037 -19.236 1.00 79.94 561 GLY A CA 1
ATOM 4302 C C . GLY A 1 561 ? 31.938 7.183 -19.838 1.00 79.94 561 GLY A C 1
ATOM 4303 O O . GLY A 1 561 ? 31.277 7.050 -20.872 1.00 79.94 561 GLY A O 1
ATOM 4304 N N . SER A 1 562 ? 31.980 8.339 -19.173 1.00 84.00 562 SER A N 1
ATOM 4305 C CA . SER A 1 562 ? 31.398 9.589 -19.671 1.00 84.00 562 SER A CA 1
ATOM 4306 C C . SER A 1 562 ? 32.279 10.238 -20.741 1.00 84.00 562 SER A C 1
ATOM 4308 O O . SER A 1 562 ? 33.468 9.937 -20.857 1.00 84.00 562 SER A O 1
ATOM 4310 N N . GLY A 1 563 ? 31.694 11.155 -21.515 1.00 84.50 563 GLY A N 1
ATOM 4311 C CA . GLY A 1 563 ? 32.445 11.977 -22.458 1.00 84.50 563 GLY A CA 1
ATOM 4312 C C . GLY A 1 563 ? 33.280 13.028 -21.733 1.00 84.50 563 GLY A C 1
ATOM 4313 O O . GLY A 1 563 ? 32.849 13.562 -20.711 1.00 84.50 563 GLY A O 1
ATOM 4314 N N . TYR A 1 564 ? 34.463 13.316 -22.265 1.00 86.25 564 TYR A N 1
ATOM 4315 C CA . TYR A 1 564 ? 35.423 14.252 -21.682 1.00 86.25 564 TYR A CA 1
ATOM 4316 C C . TYR A 1 564 ? 36.363 14.805 -22.765 1.00 86.25 564 TYR A C 1
ATOM 4318 O O . TYR A 1 564 ? 36.316 14.368 -23.915 1.00 86.25 564 TYR A O 1
ATOM 4326 N N . SER A 1 565 ? 37.205 15.776 -22.418 1.00 89.31 565 SER A N 1
ATOM 4327 C CA . SER A 1 565 ? 38.284 16.249 -23.295 1.00 89.31 565 SER A CA 1
ATOM 4328 C C . SER A 1 565 ? 39.622 15.840 -22.700 1.00 89.31 565 SER A C 1
ATOM 4330 O O . SER A 1 565 ? 39.869 16.126 -21.530 1.00 89.31 565 SER A O 1
ATOM 4332 N N . ASP A 1 566 ? 40.472 15.181 -23.485 1.00 85.56 566 ASP A N 1
ATOM 4333 C CA . ASP A 1 566 ? 41.792 14.770 -23.006 1.00 85.56 566 ASP A CA 1
ATOM 4334 C C . ASP A 1 566 ? 42.777 15.946 -22.898 1.00 85.56 566 ASP A C 1
ATOM 4336 O O . ASP A 1 566 ? 42.470 17.090 -23.245 1.00 85.56 566 ASP A O 1
ATOM 4340 N N . SER A 1 567 ? 43.977 15.662 -22.381 1.00 80.56 567 SER A N 1
ATOM 4341 C CA . SER A 1 567 ? 45.016 16.670 -22.135 1.00 80.56 567 SER A CA 1
ATOM 4342 C C . SER A 1 567 ? 45.518 17.378 -23.404 1.00 80.56 567 SER A C 1
ATOM 4344 O O . SER A 1 567 ? 46.110 18.453 -23.314 1.00 80.56 567 SER A O 1
ATOM 4346 N N . GLU A 1 568 ? 45.232 16.817 -24.580 1.00 83.25 568 GLU A N 1
ATOM 4347 C CA . GLU A 1 568 ? 45.570 17.360 -25.897 1.00 83.25 568 GLU A CA 1
ATOM 4348 C C . GLU A 1 568 ? 44.380 18.095 -26.545 1.00 83.25 568 GLU A C 1
ATOM 4350 O O . GLU A 1 568 ? 44.497 18.646 -27.639 1.00 83.25 568 GLU A O 1
ATOM 4355 N N . GLY A 1 569 ? 43.233 18.152 -25.859 1.00 80.81 569 GLY A N 1
ATOM 4356 C CA . GLY A 1 569 ? 42.022 18.826 -26.316 1.00 80.81 569 GLY A CA 1
ATOM 4357 C C . GLY A 1 569 ? 41.149 17.990 -27.253 1.00 80.81 569 GLY A C 1
ATOM 4358 O O . GLY A 1 569 ? 40.199 18.530 -27.827 1.00 80.81 569 GLY A O 1
ATOM 4359 N N . HIS A 1 570 ? 41.417 16.689 -27.416 1.00 85.12 570 HIS A N 1
ATOM 4360 C CA . HIS A 1 570 ? 40.544 15.818 -28.195 1.00 85.12 570 HIS A CA 1
ATOM 4361 C C . HIS A 1 570 ? 39.296 15.446 -27.392 1.00 85.12 570 HIS A C 1
ATOM 4363 O O . HIS A 1 570 ? 39.371 15.011 -26.243 1.00 85.12 570 HIS A O 1
ATOM 4369 N N . ALA A 1 571 ? 38.130 15.583 -28.026 1.00 85.75 571 ALA A N 1
ATOM 4370 C CA . ALA A 1 571 ? 36.857 15.215 -27.423 1.00 85.75 571 ALA A CA 1
ATOM 4371 C C . ALA A 1 571 ? 36.622 13.699 -27.507 1.00 85.75 571 ALA A C 1
ATOM 4373 O O . ALA A 1 571 ? 36.485 13.140 -28.599 1.00 85.75 571 ALA A O 1
ATOM 4374 N N . TRP A 1 572 ? 36.505 13.064 -26.347 1.00 90.19 572 TRP A N 1
ATOM 4375 C CA . TRP A 1 572 ? 36.053 11.692 -26.164 1.00 90.19 572 TRP A CA 1
ATOM 4376 C C . TRP A 1 572 ? 34.540 11.675 -25.978 1.00 90.19 572 TRP A C 1
ATOM 4378 O O . TRP A 1 572 ? 33.989 12.350 -25.107 1.00 90.19 572 TRP A O 1
ATOM 4388 N N . GLN A 1 573 ? 33.852 10.908 -26.815 1.00 87.06 573 GLN A N 1
ATOM 4389 C CA . GLN A 1 573 ? 32.422 10.678 -26.673 1.00 87.06 573 GLN A CA 1
ATOM 4390 C C . GLN A 1 573 ? 32.159 9.759 -25.472 1.00 87.06 573 GLN A C 1
ATOM 4392 O O . GLN A 1 573 ? 32.981 8.874 -25.198 1.00 87.06 573 GLN A O 1
ATOM 4397 N N . PRO A 1 574 ? 31.020 9.933 -24.773 1.00 84.38 574 PRO A N 1
ATOM 4398 C CA . PRO A 1 574 ? 30.569 8.940 -23.807 1.00 84.38 574 PRO A CA 1
ATOM 4399 C C . PRO A 1 574 ? 30.376 7.593 -24.498 1.00 84.38 574 PRO A C 1
ATOM 4401 O O . PRO A 1 574 ? 30.286 7.516 -25.726 1.00 84.38 574 PRO A O 1
ATOM 4404 N N . ASP A 1 575 ? 30.282 6.538 -23.702 1.00 87.81 575 ASP A N 1
ATOM 4405 C CA . ASP A 1 575 ? 30.104 5.185 -24.206 1.00 87.81 575 ASP A CA 1
ATOM 4406 C C . ASP A 1 575 ? 28.906 5.059 -25.169 1.00 87.81 575 ASP A C 1
ATOM 4408 O O . ASP A 1 575 ? 27.740 5.073 -24.769 1.00 87.81 575 ASP A O 1
ATOM 4412 N N . MET A 1 576 ? 29.210 4.948 -26.463 1.00 82.75 576 MET A N 1
ATOM 4413 C CA . MET A 1 576 ? 28.239 4.921 -27.552 1.00 82.75 576 MET A CA 1
ATOM 4414 C C . MET A 1 576 ? 28.562 3.798 -28.537 1.00 82.75 576 MET A C 1
ATOM 4416 O O . MET A 1 576 ? 29.718 3.431 -28.722 1.00 82.75 576 MET A O 1
ATOM 4420 N N . GLY A 1 577 ? 27.536 3.252 -29.194 1.00 84.12 577 GLY A N 1
ATOM 4421 C CA . GLY A 1 577 ? 27.676 2.173 -30.182 1.00 84.12 577 GLY A CA 1
ATOM 4422 C C . GLY A 1 577 ? 27.694 0.757 -29.596 1.00 84.12 577 GLY A C 1
ATOM 4423 O O . GLY A 1 577 ? 27.564 -0.201 -30.359 1.00 84.12 577 GLY A O 1
ATOM 4424 N N . ALA A 1 578 ? 27.794 0.596 -28.272 1.00 81.44 578 ALA A N 1
ATOM 4425 C CA . ALA A 1 578 ? 27.717 -0.705 -27.610 1.00 81.44 578 ALA A CA 1
ATOM 4426 C C . ALA A 1 578 ? 26.353 -1.380 -27.840 1.00 81.44 578 ALA A C 1
ATOM 4428 O O . ALA A 1 578 ? 25.305 -0.767 -27.651 1.00 81.44 578 ALA A O 1
ATOM 4429 N N . GLN A 1 579 ? 26.371 -2.657 -28.211 1.00 85.06 579 GLN A N 1
ATOM 4430 C CA . GLN A 1 579 ? 25.176 -3.472 -28.457 1.00 85.06 579 GLN A CA 1
ATOM 4431 C C . GLN A 1 579 ? 24.725 -4.240 -27.199 1.00 85.06 579 GLN A C 1
ATOM 4433 O O . GLN A 1 579 ? 23.549 -4.561 -27.044 1.00 85.06 579 GLN A O 1
ATOM 4438 N N . GLN A 1 580 ? 25.659 -4.515 -26.280 1.00 80.44 580 GLN A N 1
ATOM 4439 C CA . GLN A 1 580 ? 25.421 -5.182 -24.997 1.00 80.44 580 GLN A CA 1
ATOM 4440 C C . GLN A 1 580 ? 26.569 -4.911 -24.012 1.00 80.44 580 GLN A C 1
ATOM 4442 O O . GLN A 1 580 ? 27.585 -4.323 -24.382 1.00 80.44 580 GLN A O 1
ATOM 4447 N N . GLY A 1 581 ? 26.438 -5.396 -22.776 1.00 78.38 581 GLY A N 1
ATOM 4448 C CA . GLY A 1 581 ? 27.486 -5.377 -21.753 1.00 78.38 581 GLY A CA 1
ATOM 4449 C C . GLY A 1 581 ? 27.230 -4.380 -20.621 1.00 78.38 581 GLY A C 1
ATOM 4450 O O . GLY A 1 581 ? 26.251 -3.637 -20.638 1.00 78.38 581 GLY A O 1
ATOM 4451 N N . TRP A 1 582 ? 28.142 -4.353 -19.658 1.00 75.94 582 TRP A N 1
ATOM 4452 C CA . TRP A 1 582 ? 28.093 -3.566 -18.431 1.00 75.94 582 TRP A CA 1
ATOM 4453 C C . TRP A 1 582 ? 29.308 -2.645 -18.346 1.00 75.94 582 TRP A C 1
ATOM 4455 O O . TRP A 1 582 ? 30.410 -3.033 -18.732 1.00 75.94 582 TRP A O 1
ATOM 4465 N N . ALA A 1 583 ? 29.113 -1.436 -17.829 1.00 85.00 583 ALA A N 1
ATOM 4466 C CA . ALA A 1 583 ? 30.213 -0.536 -17.513 1.00 85.00 583 ALA A CA 1
ATOM 4467 C C . ALA A 1 583 ? 30.891 -0.958 -16.202 1.00 85.00 583 ALA A C 1
ATOM 4469 O O . ALA A 1 583 ? 30.252 -1.475 -15.283 1.00 85.00 583 ALA A O 1
ATOM 4470 N N . MET A 1 584 ? 32.190 -0.720 -16.104 1.00 82.38 584 MET A N 1
ATOM 4471 C CA . MET A 1 584 ? 32.956 -0.812 -14.871 1.00 82.38 584 MET A CA 1
ATOM 4472 C C . MET A 1 584 ? 34.055 0.242 -14.877 1.00 82.38 584 MET A C 1
ATOM 4474 O O . MET A 1 584 ? 34.543 0.625 -15.937 1.00 82.38 584 MET A O 1
ATOM 4478 N N . SER A 1 585 ? 34.459 0.699 -13.699 1.00 89.19 585 SER A N 1
ATOM 4479 C CA . SER A 1 585 ? 35.504 1.708 -13.568 1.00 89.19 585 SER A CA 1
ATOM 4480 C C . SER A 1 585 ? 36.430 1.420 -12.396 1.00 89.19 585 SER A C 1
ATOM 4482 O O . SER A 1 585 ? 36.147 0.587 -11.531 1.00 89.19 585 SER A O 1
ATOM 4484 N N . THR A 1 586 ? 37.566 2.105 -12.391 1.00 86.12 586 THR A N 1
ATOM 4485 C CA . THR A 1 586 ? 38.570 2.051 -11.337 1.00 86.12 586 THR A CA 1
ATOM 4486 C C . THR A 1 586 ? 39.108 3.446 -11.047 1.00 86.12 586 THR A C 1
ATOM 4488 O O . THR A 1 586 ? 39.189 4.294 -11.929 1.00 86.12 586 THR A O 1
ATOM 4491 N N . THR A 1 587 ? 39.517 3.677 -9.802 1.00 90.81 587 THR A N 1
ATOM 4492 C CA . THR A 1 587 ? 40.276 4.872 -9.402 1.00 90.81 587 THR A CA 1
ATOM 4493 C C . THR A 1 587 ? 41.783 4.611 -9.355 1.00 90.81 587 THR A C 1
ATOM 4495 O O . THR A 1 587 ? 42.552 5.498 -8.989 1.00 90.81 587 THR A O 1
ATOM 4498 N N . ALA A 1 588 ? 42.226 3.397 -9.707 1.00 85.25 588 ALA A N 1
ATOM 4499 C CA . ALA A 1 588 ? 43.640 3.057 -9.766 1.00 85.25 588 ALA A CA 1
ATOM 4500 C C . ALA A 1 588 ? 44.364 3.875 -10.846 1.00 85.25 588 ALA A C 1
ATOM 4502 O O . ALA A 1 588 ? 43.817 4.159 -11.915 1.00 85.25 588 ALA A O 1
ATOM 4503 N N . THR A 1 589 ? 45.620 4.226 -10.578 1.00 92.12 589 THR A N 1
ATOM 4504 C CA . THR A 1 589 ? 46.491 4.863 -11.568 1.00 92.12 589 THR A CA 1
ATOM 4505 C C . THR A 1 589 ? 46.778 3.890 -12.706 1.00 92.12 589 THR A C 1
ATOM 4507 O O . THR A 1 589 ? 47.279 2.792 -12.457 1.00 92.12 589 THR A O 1
ATOM 4510 N N . ILE A 1 590 ? 46.514 4.311 -13.945 1.00 96.12 590 ILE A N 1
ATOM 4511 C CA . ILE A 1 590 ? 46.877 3.549 -15.141 1.00 96.12 590 ILE A CA 1
ATOM 4512 C C . ILE A 1 590 ? 48.256 3.996 -15.633 1.00 96.12 590 ILE A C 1
ATOM 4514 O O . ILE A 1 590 ? 48.469 5.165 -15.945 1.00 96.12 590 ILE A O 1
ATOM 4518 N N . SER A 1 591 ? 49.194 3.055 -15.687 1.00 94.50 591 SER A N 1
ATOM 4519 C CA . SER A 1 591 ? 50.563 3.255 -16.171 1.00 94.50 591 SER A CA 1
ATOM 4520 C C . SER A 1 591 ? 50.646 3.121 -17.696 1.00 94.50 591 SER A C 1
ATOM 4522 O O . SER A 1 591 ? 49.766 2.540 -18.325 1.00 94.50 591 SER A O 1
ATOM 4524 N N . GLY A 1 592 ? 51.726 3.621 -18.304 1.00 91.69 592 GLY A N 1
ATOM 4525 C CA . GLY A 1 592 ? 51.983 3.446 -19.742 1.00 91.69 592 GLY A CA 1
ATOM 4526 C C . GLY A 1 592 ? 51.160 4.351 -20.669 1.00 91.69 592 GLY A C 1
ATOM 4527 O O . GLY A 1 592 ? 51.150 4.129 -21.872 1.00 91.69 592 GLY A O 1
ATOM 4528 N N . THR A 1 593 ? 50.486 5.372 -20.132 1.00 92.62 593 THR A N 1
ATOM 4529 C CA . THR A 1 593 ? 49.683 6.333 -20.903 1.00 92.62 593 THR A CA 1
ATOM 4530 C C . THR A 1 593 ? 49.816 7.747 -20.336 1.00 92.62 593 THR A C 1
ATOM 4532 O O . THR A 1 593 ? 49.957 7.921 -19.127 1.00 92.62 593 THR A O 1
ATOM 4535 N N . ALA A 1 594 ? 49.749 8.758 -21.207 1.00 87.81 594 ALA A N 1
ATOM 4536 C CA . ALA A 1 594 ? 49.609 10.166 -20.818 1.00 87.81 594 ALA A CA 1
ATOM 4537 C C . ALA A 1 594 ? 48.141 10.563 -20.555 1.00 87.81 594 ALA A C 1
ATOM 4539 O O . ALA A 1 594 ? 47.880 11.568 -19.901 1.00 87.81 594 ALA A O 1
ATOM 4540 N N . ASN A 1 595 ? 47.187 9.749 -21.020 1.00 88.38 595 ASN A N 1
ATOM 4541 C CA . ASN A 1 595 ? 45.748 9.969 -20.897 1.00 88.38 595 ASN A CA 1
ATOM 4542 C C . ASN A 1 595 ? 45.117 8.776 -20.153 1.00 88.38 595 ASN A C 1
ATOM 4544 O O . ASN A 1 595 ? 44.600 7.864 -20.800 1.00 88.38 595 ASN A O 1
ATOM 4548 N N . PRO A 1 596 ? 45.200 8.714 -18.809 1.00 90.81 596 PRO A N 1
ATOM 4549 C CA . PRO A 1 596 ? 44.701 7.572 -18.038 1.00 90.81 596 PRO A CA 1
ATOM 4550 C C . PRO A 1 596 ? 43.170 7.473 -18.011 1.00 90.81 596 PRO A C 1
ATOM 4552 O O . PRO A 1 596 ? 42.652 6.382 -17.804 1.00 90.81 596 PRO A O 1
ATOM 4555 N N . GLU A 1 597 ? 42.453 8.573 -18.252 1.00 91.25 597 GLU A N 1
ATOM 4556 C CA . GLU A 1 597 ? 40.997 8.675 -18.078 1.00 91.25 597 GLU A CA 1
ATOM 4557 C C . GLU A 1 597 ? 40.206 7.662 -18.929 1.00 91.25 597 GLU A C 1
ATOM 4559 O O . GLU A 1 597 ? 39.369 6.947 -18.384 1.00 91.25 597 GLU A O 1
ATOM 4564 N N . VAL A 1 598 ? 40.544 7.478 -20.216 1.00 95.44 598 VAL A N 1
ATOM 4565 C CA . VAL A 1 598 ? 39.912 6.447 -21.073 1.00 95.44 598 VAL A CA 1
ATOM 4566 C C . VAL A 1 598 ? 40.169 5.020 -20.579 1.00 95.44 598 VAL A C 1
ATOM 4568 O O . VAL A 1 598 ? 39.359 4.130 -20.798 1.00 95.44 598 VAL A O 1
ATOM 4571 N N . TYR A 1 599 ? 41.282 4.775 -19.887 1.00 97.06 599 TYR A N 1
ATOM 4572 C CA . TYR A 1 599 ? 41.642 3.446 -19.384 1.00 97.06 599 TYR A CA 1
ATOM 4573 C C . TYR A 1 599 ? 41.092 3.155 -17.983 1.00 97.06 599 TYR A C 1
ATOM 4575 O O . TYR A 1 599 ? 41.220 2.032 -17.491 1.00 97.06 599 TYR A O 1
ATOM 4583 N N . GLN A 1 600 ? 40.494 4.150 -17.325 1.00 95.69 600 GLN A N 1
ATOM 4584 C CA . GLN A 1 600 ? 39.902 4.007 -15.995 1.00 95.69 600 GLN A CA 1
ATOM 4585 C C . GLN A 1 600 ? 38.438 3.568 -16.034 1.00 95.69 600 GLN A C 1
ATOM 4587 O O . GLN A 1 600 ? 37.908 3.131 -15.013 1.00 95.69 600 GLN A O 1
ATOM 4592 N N . SER A 1 601 ? 37.802 3.618 -17.200 1.00 91.00 601 SER A N 1
ATOM 4593 C CA . SER A 1 601 ? 36.513 2.988 -17.478 1.00 91.00 601 SER A CA 1
ATOM 4594 C C . SER A 1 601 ? 36.666 1.862 -18.490 1.00 91.00 601 SER A C 1
ATOM 4596 O O . SER A 1 601 ? 37.627 1.811 -19.257 1.00 91.00 601 SER A O 1
ATOM 4598 N N . ALA A 1 602 ? 35.740 0.913 -18.439 1.00 93.44 602 ALA A N 1
ATOM 4599 C CA . ALA A 1 602 ? 35.651 -0.161 -19.402 1.00 93.44 602 ALA A CA 1
ATOM 4600 C C . ALA A 1 602 ? 34.225 -0.684 -19.544 1.00 93.44 602 ALA A C 1
ATOM 4602 O O . ALA A 1 602 ? 33.440 -0.664 -18.594 1.00 93.44 602 ALA A O 1
ATOM 4603 N N . ARG A 1 603 ? 33.915 -1.254 -20.707 1.00 95.44 603 ARG A N 1
ATOM 4604 C CA . ARG A 1 603 ? 32.734 -2.093 -20.905 1.00 95.44 603 ARG A CA 1
ATOM 4605 C C . ARG A 1 603 ? 33.141 -3.559 -20.980 1.00 95.44 603 ARG A C 1
ATOM 4607 O O . ARG A 1 603 ? 34.094 -3.903 -21.673 1.00 95.44 603 ARG A O 1
ATOM 4614 N N . TRP A 1 604 ? 32.395 -4.426 -20.306 1.00 92.38 604 TRP A N 1
ATOM 4615 C CA . TRP A 1 604 ? 32.570 -5.882 -20.329 1.00 92.38 604 TRP A CA 1
ATOM 4616 C C . TRP A 1 604 ? 31.234 -6.596 -20.576 1.00 92.38 604 TRP A C 1
ATOM 4618 O O . TRP A 1 604 ? 30.190 -5.955 -20.544 1.00 92.38 604 TRP A O 1
ATOM 4628 N N . SER A 1 605 ? 31.218 -7.903 -20.858 1.00 84.38 605 SER A N 1
ATOM 4629 C CA . SER A 1 605 ? 29.957 -8.639 -21.094 1.00 84.38 605 SER A CA 1
ATOM 4630 C C . SER A 1 605 ? 29.919 -10.005 -20.409 1.00 84.38 605 SER A C 1
ATOM 4632 O O . SER A 1 605 ? 30.729 -10.878 -20.716 1.00 84.38 605 SER A O 1
ATOM 4634 N N . ASP A 1 606 ? 28.929 -10.214 -19.538 1.00 78.12 606 ASP A N 1
ATOM 4635 C CA . ASP A 1 606 ? 28.631 -11.476 -18.837 1.00 78.12 606 ASP A CA 1
ATOM 4636 C C . ASP A 1 606 ? 28.062 -12.569 -19.756 1.00 78.12 606 ASP A C 1
ATOM 4638 O O . ASP A 1 606 ? 28.102 -13.752 -19.429 1.00 78.12 606 ASP A O 1
ATOM 4642 N N . THR A 1 607 ? 27.585 -12.190 -20.942 1.00 75.69 607 THR A N 1
ATOM 4643 C CA . THR A 1 607 ? 27.089 -13.121 -21.972 1.00 75.69 607 THR A CA 1
ATOM 4644 C C . THR A 1 607 ? 28.200 -13.754 -22.821 1.00 75.69 607 THR A C 1
ATOM 4646 O O . THR A 1 607 ? 27.916 -14.550 -23.714 1.00 75.69 607 THR A O 1
ATOM 4649 N N . GLY A 1 608 ? 29.468 -13.388 -22.591 1.00 80.19 608 GLY A N 1
ATOM 4650 C CA . GLY A 1 608 ? 30.620 -13.894 -23.346 1.00 80.19 608 GLY A CA 1
ATOM 4651 C C . GLY A 1 608 ? 30.836 -13.232 -24.712 1.00 80.19 608 GLY A C 1
ATOM 4652 O O . GLY A 1 608 ? 31.817 -13.536 -25.383 1.00 80.19 608 GLY A O 1
ATOM 4653 N N . ARG A 1 609 ? 29.980 -12.293 -25.130 1.00 89.00 609 ARG A N 1
ATOM 4654 C CA . ARG A 1 609 ? 30.167 -11.502 -26.356 1.00 89.00 609 ARG A CA 1
ATOM 4655 C C . ARG A 1 609 ? 29.936 -10.026 -26.076 1.00 89.00 609 ARG A C 1
ATOM 4657 O O . ARG A 1 609 ? 28.883 -9.651 -25.565 1.00 89.00 609 ARG A O 1
ATOM 4664 N N . LEU A 1 610 ? 30.868 -9.173 -26.477 1.00 90.00 610 LEU A N 1
ATOM 4665 C CA . LEU A 1 610 ? 30.753 -7.715 -26.439 1.00 90.00 610 LEU A CA 1
ATOM 4666 C C . LEU A 1 610 ? 30.859 -7.175 -27.867 1.00 90.00 610 LEU A C 1
ATOM 4668 O O . LEU A 1 610 ? 31.725 -7.610 -28.615 1.00 90.00 610 LEU A O 1
ATOM 4672 N N . SER A 1 611 ? 29.973 -6.272 -28.282 1.00 90.12 611 SER A N 1
ATOM 4673 C CA . SER A 1 611 ? 29.999 -5.721 -29.637 1.00 90.12 611 SER A CA 1
ATOM 4674 C C . SER A 1 611 ? 29.700 -4.230 -29.641 1.00 90.12 611 SER A C 1
ATOM 4676 O O . SER A 1 611 ? 28.859 -3.770 -28.874 1.00 90.12 611 SER A O 1
ATOM 4678 N N . TYR A 1 612 ? 30.394 -3.502 -30.511 1.00 95.12 612 TYR A N 1
ATOM 4679 C CA . TYR A 1 612 ? 30.150 -2.107 -30.845 1.00 95.12 612 TYR A CA 1
ATOM 4680 C C . TYR A 1 612 ? 29.834 -1.981 -32.332 1.00 95.12 612 TYR A C 1
ATOM 4682 O O . TYR A 1 612 ? 30.454 -2.660 -33.150 1.00 95.12 612 TYR A O 1
ATOM 4690 N N . GLN A 1 613 ? 28.906 -1.094 -32.675 1.00 91.94 613 GLN A N 1
ATOM 4691 C CA . GLN A 1 613 ? 28.490 -0.812 -34.042 1.00 91.94 613 GLN A CA 1
ATOM 4692 C C . GLN A 1 613 ? 28.376 0.699 -34.253 1.00 91.94 613 GLN A C 1
ATOM 4694 O O . GLN A 1 613 ? 27.739 1.402 -33.468 1.00 91.94 613 GLN A O 1
ATOM 4699 N N . PHE A 1 614 ? 28.977 1.190 -35.334 1.00 86.62 614 PHE A N 1
ATOM 4700 C CA . PHE A 1 614 ? 29.002 2.606 -35.684 1.00 86.62 614 PHE A CA 1
ATOM 4701 C C . PHE A 1 614 ? 28.583 2.812 -37.138 1.00 86.62 614 PHE A C 1
ATOM 4703 O O . PHE A 1 614 ? 29.098 2.145 -38.036 1.00 86.62 614 PHE A O 1
ATOM 4710 N N . THR A 1 615 ? 27.685 3.770 -37.373 1.00 85.50 615 THR A N 1
ATOM 4711 C CA . THR A 1 615 ? 27.300 4.197 -38.724 1.00 85.50 615 THR A CA 1
ATOM 4712 C C . THR A 1 615 ? 28.324 5.202 -39.240 1.00 85.50 615 THR A C 1
ATOM 4714 O O . THR A 1 615 ? 28.255 6.384 -38.912 1.00 85.50 615 THR A O 1
ATOM 4717 N N . VAL A 1 616 ? 29.293 4.749 -40.030 1.00 83.12 616 VAL A N 1
ATOM 4718 C CA . VAL A 1 616 ? 30.343 5.596 -40.624 1.00 83.12 616 VAL A CA 1
ATOM 4719 C C . VAL A 1 616 ? 30.245 5.549 -42.151 1.00 83.12 616 VAL A C 1
ATOM 4721 O O . VAL A 1 616 ? 29.701 4.577 -42.676 1.00 83.12 616 VAL A O 1
ATOM 4724 N N . PRO A 1 617 ? 30.712 6.574 -42.886 1.00 81.00 617 PRO A N 1
ATOM 4725 C CA . PRO A 1 617 ? 30.757 6.516 -44.343 1.00 81.00 617 PRO A CA 1
ATOM 4726 C C . PRO A 1 617 ? 31.516 5.283 -44.849 1.00 81.00 617 PRO A C 1
ATOM 4728 O O . PRO A 1 617 ? 32.346 4.707 -44.149 1.00 81.00 617 PRO A O 1
ATOM 4731 N N . ASN A 1 618 ? 31.245 4.875 -46.087 1.00 85.38 618 ASN A N 1
ATOM 4732 C CA . ASN A 1 618 ? 32.090 3.877 -46.733 1.00 85.38 618 ASN A CA 1
ATOM 4733 C C . ASN A 1 618 ? 33.485 4.465 -46.966 1.00 85.38 618 ASN A C 1
ATOM 4735 O O . ASN A 1 618 ? 33.605 5.593 -47.445 1.00 85.38 618 ASN A O 1
ATOM 4739 N N . GLY A 1 619 ? 34.523 3.698 -46.657 1.00 89.19 619 GLY A N 1
ATOM 4740 C CA . GLY A 1 619 ? 35.904 4.153 -46.754 1.00 89.19 619 GLY A CA 1
ATOM 4741 C C . GLY A 1 619 ? 36.858 3.284 -45.950 1.00 89.19 619 GLY A C 1
ATOM 4742 O O . GLY A 1 619 ? 36.442 2.324 -45.295 1.00 89.19 619 GLY A O 1
ATOM 4743 N N . ASP A 1 620 ? 38.134 3.644 -46.015 1.00 91.81 620 ASP A N 1
ATOM 4744 C CA . ASP A 1 620 ? 39.195 3.011 -45.244 1.00 91.81 620 ASP A CA 1
ATOM 4745 C C . ASP A 1 620 ? 39.480 3.812 -43.972 1.00 91.81 620 ASP A C 1
ATOM 4747 O O . ASP A 1 620 ? 39.575 5.045 -43.979 1.00 91.81 620 ASP A O 1
ATOM 4751 N N . TYR A 1 621 ? 39.614 3.084 -42.873 1.00 93.62 621 TYR A N 1
ATOM 4752 C CA . TYR A 1 621 ? 39.802 3.608 -41.532 1.00 93.62 621 TYR A CA 1
ATOM 4753 C C . TYR A 1 621 ? 40.938 2.884 -40.822 1.00 93.62 621 TYR A C 1
ATOM 4755 O O . TYR A 1 621 ? 41.236 1.724 -41.105 1.00 93.62 621 TYR A O 1
ATOM 4763 N N . THR A 1 622 ? 41.500 3.554 -39.829 1.00 95.56 622 THR A N 1
ATOM 4764 C CA . THR A 1 622 ? 42.296 2.942 -38.771 1.00 95.56 622 THR A CA 1
ATOM 4765 C C . THR A 1 622 ? 41.427 2.836 -37.522 1.00 95.56 622 THR A C 1
ATOM 4767 O O . THR A 1 622 ? 40.860 3.835 -37.071 1.00 95.56 622 THR A O 1
ATOM 4770 N N . VAL A 1 623 ? 41.311 1.630 -36.965 1.00 96.56 623 VAL A N 1
ATOM 4771 C CA . VAL A 1 623 ? 40.628 1.369 -35.693 1.00 96.56 623 VAL A CA 1
ATOM 4772 C C . VAL A 1 623 ? 41.667 1.146 -34.607 1.00 96.56 623 VAL A C 1
ATOM 4774 O O . VAL A 1 623 ? 42.491 0.241 -34.730 1.00 96.56 623 VAL A O 1
ATOM 4777 N N . ILE A 1 624 ? 41.595 1.934 -33.534 1.00 97.62 624 ILE A N 1
ATOM 4778 C CA . ILE A 1 624 ? 42.447 1.776 -32.350 1.00 97.62 624 ILE A CA 1
ATOM 4779 C C . ILE A 1 624 ? 41.575 1.282 -31.199 1.00 97.62 624 ILE A C 1
ATOM 4781 O O . ILE A 1 624 ? 40.623 1.951 -30.796 1.00 97.62 624 ILE A O 1
ATOM 4785 N N . LEU A 1 625 ? 41.884 0.101 -30.677 1.00 98.25 625 LEU A N 1
ATOM 4786 C CA . LEU A 1 625 ? 41.204 -0.505 -29.539 1.00 98.25 625 LEU A CA 1
ATOM 4787 C C . LEU A 1 625 ? 42.079 -0.349 -28.297 1.00 98.25 625 LEU A C 1
ATOM 4789 O O . LEU A 1 625 ? 43.221 -0.805 -28.286 1.00 98.25 625 LEU A O 1
ATOM 4793 N N . LYS A 1 626 ? 41.529 0.281 -27.260 1.00 98.38 626 LYS A N 1
ATOM 4794 C CA . LYS A 1 626 ? 42.248 0.622 -26.030 1.00 98.38 626 LYS A CA 1
ATOM 4795 C C . LYS A 1 626 ? 41.898 -0.343 -24.911 1.00 98.38 626 LYS A C 1
ATOM 4797 O O . LYS A 1 626 ? 40.713 -0.580 -24.651 1.00 98.38 626 LYS A O 1
ATOM 4802 N N . PHE A 1 627 ? 42.914 -0.848 -24.216 1.00 98.31 627 PHE A N 1
ATOM 4803 C CA . PHE A 1 627 ? 42.758 -1.813 -23.132 1.00 98.31 627 PHE A CA 1
ATOM 4804 C C . PHE A 1 627 ? 43.622 -1.484 -21.910 1.00 98.31 627 PHE A C 1
ATOM 4806 O O . PHE A 1 627 ? 44.775 -1.081 -22.028 1.00 98.31 627 PHE A O 1
ATOM 4813 N N . ALA A 1 628 ? 43.075 -1.723 -20.724 1.00 97.00 628 ALA A N 1
ATOM 4814 C CA . ALA A 1 628 ? 43.786 -1.817 -19.459 1.00 97.00 628 ALA A CA 1
ATOM 4815 C C . ALA A 1 628 ? 43.029 -2.786 -18.541 1.00 97.00 628 ALA A C 1
ATOM 4817 O O . ALA A 1 628 ? 41.840 -2.615 -18.272 1.00 97.00 628 ALA A O 1
ATOM 4818 N N . GLU A 1 629 ? 43.719 -3.814 -18.047 1.00 94.25 629 GLU A N 1
ATOM 4819 C CA . GLU A 1 629 ? 43.131 -4.779 -17.119 1.00 94.25 629 GLU A CA 1
ATOM 4820 C C . GLU A 1 629 ? 43.309 -4.299 -15.678 1.00 94.25 629 GLU A C 1
ATOM 4822 O O . GLU A 1 629 ? 44.432 -4.219 -15.176 1.00 94.25 629 GLU A O 1
ATOM 4827 N N . PHE A 1 630 ? 42.194 -4.014 -15.010 1.00 89.31 630 PHE A N 1
ATOM 4828 C CA . PHE A 1 630 ? 42.163 -3.550 -13.621 1.00 89.31 630 PHE A CA 1
ATOM 4829 C C . PHE A 1 630 ? 41.308 -4.430 -12.695 1.00 89.31 630 PHE A C 1
ATOM 4831 O O . PHE A 1 630 ? 41.155 -4.118 -11.514 1.00 89.31 630 PHE A O 1
ATOM 4838 N N . PHE A 1 631 ? 40.757 -5.538 -13.202 1.00 86.31 631 PHE A N 1
ATOM 4839 C CA . PHE A 1 631 ? 39.938 -6.471 -12.427 1.00 86.31 631 PHE A CA 1
ATOM 4840 C C . PHE A 1 631 ? 40.657 -7.797 -12.163 1.00 86.31 631 PHE A C 1
ATOM 4842 O O . PHE A 1 631 ? 40.690 -8.270 -11.025 1.00 86.31 631 PHE A O 1
ATOM 4849 N N . TYR A 1 632 ? 41.265 -8.396 -13.190 1.00 86.12 632 TYR A N 1
ATOM 4850 C CA . TYR A 1 632 ? 42.004 -9.653 -13.069 1.00 86.12 632 TYR A CA 1
ATOM 4851 C C . TYR A 1 632 ? 43.513 -9.428 -12.938 1.00 86.12 632 TYR A C 1
ATOM 4853 O O . TYR A 1 632 ? 44.145 -8.810 -13.784 1.00 86.12 632 TYR A O 1
ATOM 4861 N N . TRP A 1 633 ? 44.113 -9.995 -11.886 1.00 84.94 633 TRP A N 1
ATOM 4862 C CA . TRP A 1 633 ? 45.482 -9.649 -11.478 1.00 84.94 633 TRP A CA 1
ATOM 4863 C C . TRP A 1 633 ? 46.605 -10.522 -12.051 1.00 84.94 633 TRP A C 1
ATOM 4865 O O . T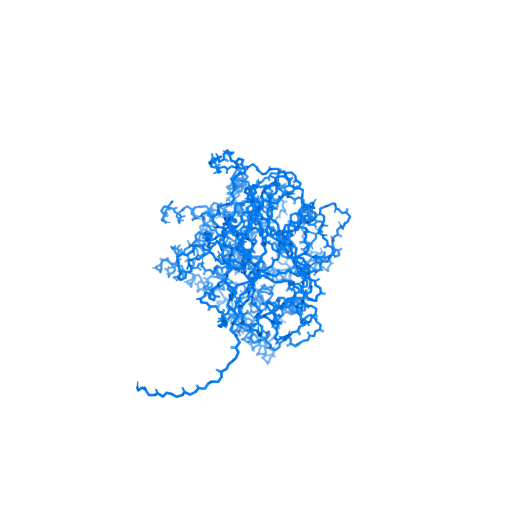RP A 1 633 ? 47.767 -10.390 -11.673 1.00 84.94 633 TRP A O 1
ATOM 4875 N N . THR A 1 634 ? 46.275 -11.441 -12.955 1.00 80.94 634 THR A N 1
ATOM 4876 C CA . THR A 1 634 ? 47.210 -12.447 -13.477 1.00 80.94 634 THR A CA 1
ATOM 4877 C C . THR A 1 634 ? 46.910 -12.761 -14.936 1.00 80.94 634 THR A C 1
ATOM 4879 O O . THR A 1 634 ? 45.737 -12.845 -15.306 1.00 80.94 634 THR A O 1
ATOM 4882 N N . LYS A 1 635 ? 47.963 -13.025 -15.721 1.00 91.44 635 LYS A N 1
ATOM 4883 C CA . LYS A 1 635 ? 47.866 -13.498 -17.112 1.00 91.44 635 LYS A CA 1
ATOM 4884 C C . LYS A 1 635 ? 47.023 -14.779 -17.211 1.00 91.44 635 LYS A C 1
ATOM 4886 O O . LYS A 1 635 ? 47.001 -15.589 -16.282 1.00 91.44 635 LYS A O 1
ATOM 4891 N N . GLY A 1 636 ? 46.328 -14.953 -18.329 1.00 85.81 636 GLY A N 1
ATOM 4892 C CA . GLY A 1 636 ? 45.499 -16.110 -18.664 1.00 85.81 636 GLY A CA 1
ATOM 4893 C C . GLY A 1 636 ? 44.149 -16.169 -17.945 1.00 85.81 636 GLY A C 1
ATOM 4894 O O . GLY A 1 636 ? 43.470 -17.190 -18.011 1.00 85.81 636 GLY A O 1
ATOM 4895 N N . LYS A 1 637 ? 43.746 -15.118 -17.215 1.00 86.75 637 LYS A N 1
ATOM 4896 C CA . LYS A 1 637 ? 42.428 -15.067 -16.549 1.00 86.75 637 LYS A CA 1
ATOM 4897 C C . LYS A 1 637 ? 41.325 -14.502 -17.425 1.00 86.75 637 LYS A C 1
ATOM 4899 O O . LYS A 1 637 ? 40.182 -14.913 -17.249 1.00 86.75 637 LYS A O 1
ATOM 4904 N N . ARG A 1 638 ? 41.675 -13.594 -18.332 1.00 91.81 638 ARG A N 1
ATOM 4905 C CA . ARG A 1 638 ? 40.783 -13.021 -19.332 1.00 91.81 638 ARG A CA 1
ATOM 4906 C C . ARG A 1 638 ? 41.458 -13.143 -20.691 1.00 91.81 638 ARG A C 1
ATOM 4908 O O . ARG A 1 638 ? 42.476 -12.504 -20.927 1.00 91.81 638 ARG A O 1
ATOM 4915 N N . GLU A 1 639 ? 40.891 -13.984 -21.543 1.00 95.44 639 GLU A N 1
ATOM 4916 C CA . GLU A 1 639 ? 41.304 -14.156 -22.935 1.00 95.44 639 GLU A CA 1
ATOM 4917 C C . GLU A 1 639 ? 40.068 -14.015 -23.821 1.00 95.44 639 GLU A C 1
ATOM 4919 O O . GLU A 1 639 ? 39.034 -14.621 -23.530 1.00 95.44 639 GLU A O 1
ATOM 4924 N N . PHE A 1 640 ? 40.153 -13.256 -24.908 1.00 97.75 640 PHE A N 1
ATOM 4925 C CA . PHE A 1 640 ? 39.050 -13.120 -25.860 1.00 97.75 640 PHE A CA 1
ATOM 4926 C C . PHE A 1 640 ? 39.545 -12.924 -27.291 1.00 97.75 640 PHE A C 1
ATOM 4928 O O . PHE A 1 640 ? 40.628 -12.398 -27.527 1.00 97.75 640 PHE A O 1
ATOM 4935 N N . ASP A 1 641 ? 38.744 -13.349 -28.259 1.00 95.88 641 ASP A N 1
ATOM 4936 C CA . ASP A 1 641 ? 38.977 -13.061 -29.670 1.00 95.88 641 ASP A CA 1
ATOM 4937 C C . ASP A 1 641 ? 38.450 -11.663 -30.006 1.00 95.88 641 ASP A C 1
ATOM 4939 O O . ASP A 1 641 ? 37.427 -11.242 -29.465 1.00 95.88 641 ASP A O 1
ATOM 4943 N N . ILE A 1 642 ? 39.117 -10.955 -30.916 1.00 98.25 642 ILE A N 1
ATOM 4944 C CA . ILE A 1 642 ? 38.727 -9.633 -31.417 1.00 98.25 642 ILE A CA 1
ATOM 4945 C C . ILE A 1 642 ? 38.445 -9.759 -32.910 1.00 98.25 642 ILE A C 1
ATOM 4947 O O . ILE A 1 642 ? 39.296 -10.228 -33.663 1.00 98.25 642 ILE A O 1
ATOM 4951 N N . ALA A 1 643 ? 37.276 -9.304 -33.349 1.00 95.81 643 ALA A N 1
ATOM 4952 C CA . ALA A 1 643 ? 36.878 -9.263 -34.746 1.00 95.81 643 ALA A CA 1
ATOM 4953 C C . ALA A 1 643 ? 36.400 -7.868 -35.163 1.00 95.81 643 ALA A C 1
ATOM 4955 O O . ALA A 1 643 ? 35.628 -7.227 -34.448 1.00 95.81 643 ALA A O 1
ATOM 4956 N N . LEU A 1 644 ? 36.819 -7.433 -36.352 1.00 94.56 644 LEU A N 1
ATOM 4957 C CA . LEU A 1 644 ? 36.382 -6.199 -37.001 1.00 94.56 644 LEU A CA 1
ATOM 4958 C C . LEU A 1 644 ? 35.599 -6.542 -38.271 1.00 94.56 644 LEU A C 1
ATOM 4960 O O . LEU A 1 644 ? 36.070 -7.318 -39.098 1.00 94.56 644 LEU A O 1
ATOM 4964 N N . ASN A 1 645 ? 34.380 -6.015 -38.409 1.00 92.25 645 ASN A N 1
ATOM 4965 C CA . ASN A 1 645 ? 33.452 -6.345 -39.504 1.00 92.25 645 ASN A CA 1
ATOM 4966 C C . ASN A 1 645 ? 33.293 -7.863 -39.748 1.00 92.25 645 ASN A C 1
ATOM 4968 O O . ASN A 1 645 ? 33.137 -8.321 -40.876 1.00 92.25 645 ASN A O 1
ATOM 4972 N N . GLY A 1 646 ? 33.325 -8.650 -38.665 1.00 87.50 646 GLY A N 1
ATOM 4973 C CA . GLY A 1 646 ? 33.205 -10.112 -38.703 1.00 87.50 646 GLY A CA 1
ATOM 4974 C C . GLY A 1 646 ? 34.510 -10.868 -38.978 1.00 87.50 646 GLY A C 1
ATOM 4975 O O . GLY A 1 646 ? 34.526 -12.086 -38.829 1.00 87.50 646 GLY A O 1
ATOM 4976 N N . THR A 1 647 ? 35.605 -10.177 -39.306 1.00 93.00 647 THR A N 1
ATOM 4977 C CA . THR A 1 647 ? 36.931 -10.776 -39.513 1.00 93.00 647 THR A CA 1
ATOM 4978 C C . THR A 1 647 ? 37.731 -10.752 -38.217 1.00 93.00 647 THR A C 1
ATOM 4980 O O . THR A 1 647 ? 37.982 -9.680 -37.670 1.00 93.00 647 THR A O 1
ATOM 4983 N N . THR A 1 648 ? 38.157 -11.915 -37.722 1.00 96.25 648 THR A N 1
ATOM 4984 C CA . THR A 1 648 ? 39.009 -12.019 -36.526 1.00 96.25 648 THR A CA 1
ATOM 4985 C C . THR A 1 648 ? 40.392 -11.416 -36.787 1.00 96.25 648 THR A C 1
ATOM 4987 O O . THR A 1 648 ? 41.105 -11.871 -37.677 1.00 96.25 648 THR A O 1
ATOM 4990 N N . VAL A 1 649 ? 40.772 -10.408 -36.000 1.00 96.81 649 VAL A N 1
ATOM 4991 C CA . VAL A 1 649 ? 42.056 -9.683 -36.083 1.00 96.81 649 VAL A CA 1
ATOM 4992 C C . VAL A 1 649 ? 43.018 -10.029 -34.941 1.00 96.81 649 VAL A C 1
ATOM 4994 O O . VAL A 1 649 ? 44.225 -9.839 -35.073 1.00 96.81 649 VAL A O 1
ATOM 4997 N N . ALA A 1 650 ? 42.506 -10.586 -33.841 1.00 95.00 650 ALA A N 1
ATOM 4998 C CA . ALA A 1 650 ? 43.303 -11.200 -32.784 1.00 95.00 650 ALA A CA 1
ATOM 4999 C C . ALA A 1 650 ? 42.547 -12.385 -32.181 1.00 95.00 650 ALA A C 1
ATOM 5001 O O . ALA A 1 650 ? 41.329 -12.322 -32.012 1.00 95.00 650 ALA A O 1
ATOM 5002 N N . SER A 1 651 ? 43.267 -13.446 -31.825 1.00 95.94 651 SER A N 1
ATOM 5003 C CA . SER A 1 651 ? 42.699 -14.609 -31.140 1.00 95.94 651 SER A CA 1
ATOM 5004 C C . SER A 1 651 ? 43.329 -14.791 -29.767 1.00 95.94 651 SER A C 1
ATOM 5006 O O . SER A 1 651 ? 44.536 -14.600 -29.622 1.00 95.94 651 SER A O 1
ATOM 5008 N N . ARG A 1 652 ? 42.519 -15.186 -28.776 1.00 94.94 652 ARG A N 1
ATOM 5009 C CA . ARG A 1 652 ? 42.926 -15.382 -27.371 1.00 94.94 652 ARG A CA 1
ATOM 5010 C C . ARG A 1 652 ? 43.739 -14.211 -26.801 1.00 94.94 652 ARG A C 1
ATOM 5012 O O . ARG A 1 652 ? 44.745 -14.411 -26.126 1.00 94.94 652 ARG A O 1
ATOM 5019 N N . PHE A 1 653 ? 43.325 -12.983 -27.093 1.00 97.62 653 PHE A N 1
ATOM 5020 C CA . PHE A 1 653 ? 44.009 -11.786 -26.623 1.00 97.62 653 PHE A CA 1
ATOM 5021 C C . PHE A 1 653 ? 43.916 -11.662 -25.096 1.00 97.62 653 PHE A C 1
ATOM 5023 O O . PHE A 1 653 ? 42.821 -11.699 -24.536 1.00 97.62 653 PHE A O 1
ATOM 5030 N N . ASP A 1 654 ? 45.070 -11.499 -24.444 1.00 96.88 654 ASP A N 1
ATOM 5031 C CA . ASP A 1 654 ? 45.224 -11.270 -23.004 1.00 96.88 654 ASP A CA 1
ATOM 5032 C C . ASP A 1 654 ? 45.824 -9.877 -22.773 1.00 96.88 654 ASP A C 1
ATOM 5034 O O . ASP A 1 654 ? 46.977 -9.607 -23.127 1.00 96.88 654 ASP A O 1
ATOM 5038 N N . ILE A 1 655 ? 45.037 -9.008 -22.137 1.00 97.44 655 ILE A N 1
ATOM 5039 C CA . ILE A 1 655 ? 45.398 -7.614 -21.867 1.00 97.44 655 ILE A CA 1
ATOM 5040 C C . ILE A 1 655 ? 46.634 -7.524 -20.957 1.00 97.44 655 ILE A C 1
ATOM 5042 O O . ILE A 1 655 ? 47.528 -6.727 -21.222 1.00 97.44 655 ILE A O 1
ATOM 5046 N N . VAL A 1 656 ? 46.728 -8.349 -19.907 1.00 92.69 656 VAL A N 1
ATOM 5047 C CA . VAL A 1 656 ? 47.852 -8.326 -18.948 1.00 92.69 656 VAL A CA 1
ATOM 5048 C C . VAL A 1 656 ? 49.136 -8.811 -19.617 1.00 92.69 656 VAL A C 1
ATOM 5050 O O . VAL A 1 656 ? 50.231 -8.332 -19.313 1.00 92.69 656 VAL A O 1
ATOM 5053 N N . ALA A 1 657 ? 49.026 -9.784 -20.523 1.00 94.12 657 ALA A N 1
ATOM 5054 C CA . ALA A 1 657 ? 50.163 -10.253 -21.303 1.00 94.12 657 ALA A CA 1
ATOM 5055 C C . ALA A 1 657 ? 50.661 -9.180 -22.282 1.00 94.12 657 ALA A C 1
ATOM 5057 O O . ALA A 1 657 ? 51.870 -8.958 -22.340 1.00 94.12 657 ALA A O 1
ATOM 5058 N N . ALA A 1 658 ? 49.746 -8.508 -22.988 1.00 94.25 658 ALA A N 1
ATOM 5059 C CA . ALA A 1 658 ? 50.061 -7.476 -23.973 1.00 94.25 658 ALA A CA 1
ATOM 5060 C C . ALA A 1 658 ? 50.577 -6.171 -23.344 1.00 94.25 658 ALA A C 1
ATOM 5062 O O . ALA A 1 658 ? 51.559 -5.608 -23.820 1.00 94.25 658 ALA A O 1
ATOM 5063 N N . ALA A 1 659 ? 49.971 -5.723 -22.242 1.00 93.56 659 ALA A N 1
ATOM 5064 C CA . ALA A 1 659 ? 50.361 -4.504 -21.533 1.00 93.56 659 ALA A CA 1
ATOM 5065 C C . ALA A 1 659 ? 51.610 -4.679 -20.649 1.00 93.56 659 ALA A C 1
ATOM 5067 O O . ALA A 1 659 ? 52.168 -3.704 -20.154 1.00 93.56 659 ALA A O 1
ATOM 5068 N N . GLY A 1 660 ? 52.050 -5.919 -20.403 1.00 91.00 660 GLY A N 1
ATOM 5069 C CA . GLY A 1 660 ? 53.178 -6.219 -19.514 1.00 91.00 660 GLY A CA 1
ATOM 5070 C C . GLY A 1 660 ? 52.848 -6.167 -18.015 1.00 91.00 660 GLY A C 1
ATOM 5071 O O . GLY A 1 660 ? 53.719 -6.464 -17.197 1.00 91.00 660 GLY A O 1
ATOM 5072 N N . GLY A 1 661 ? 51.602 -5.863 -17.642 1.00 88.88 661 GLY A N 1
ATOM 5073 C CA . GLY A 1 661 ? 51.136 -5.792 -16.258 1.00 88.88 661 GLY A CA 1
ATOM 5074 C C . GLY A 1 661 ? 49.670 -5.366 -16.149 1.00 88.88 661 GLY A C 1
ATOM 5075 O O . GLY A 1 661 ? 49.040 -4.996 -17.136 1.00 88.88 661 GLY A O 1
ATOM 5076 N N . VAL A 1 662 ? 49.117 -5.432 -14.935 1.00 91.38 662 VAL A N 1
ATOM 5077 C CA . VAL A 1 662 ? 47.801 -4.846 -14.618 1.00 91.38 662 VAL A CA 1
ATOM 5078 C C . VAL A 1 662 ? 47.876 -3.331 -14.523 1.00 91.38 662 VAL A C 1
ATOM 5080 O O . VAL A 1 662 ? 48.965 -2.781 -14.346 1.00 91.38 662 VAL A O 1
ATOM 5083 N N . ASN A 1 663 ? 46.726 -2.656 -14.594 1.00 92.38 663 ASN A N 1
ATOM 5084 C CA . ASN A 1 663 ? 46.626 -1.195 -14.536 1.00 92.38 663 ASN A CA 1
ATOM 5085 C C . ASN A 1 663 ? 47.632 -0.522 -15.485 1.00 92.38 663 ASN A C 1
ATOM 5087 O O . ASN A 1 663 ? 48.241 0.488 -15.146 1.00 92.38 663 ASN A O 1
ATOM 5091 N N . THR A 1 664 ? 47.870 -1.131 -16.645 1.00 96.56 664 THR A N 1
ATOM 5092 C CA . THR A 1 664 ? 48.817 -0.658 -17.652 1.00 96.56 664 THR A CA 1
ATOM 5093 C C . THR A 1 664 ? 48.081 -0.598 -18.980 1.00 96.56 664 THR A C 1
ATOM 5095 O O . THR A 1 664 ? 47.406 -1.556 -19.358 1.00 96.56 664 THR A O 1
ATOM 5098 N N . ALA A 1 665 ? 48.155 0.553 -19.639 1.00 96.81 665 ALA A N 1
ATOM 5099 C CA . ALA A 1 665 ? 47.508 0.798 -20.915 1.00 96.81 665 ALA A CA 1
ATOM 5100 C C . ALA A 1 665 ? 48.193 0.018 -22.045 1.00 96.81 665 AL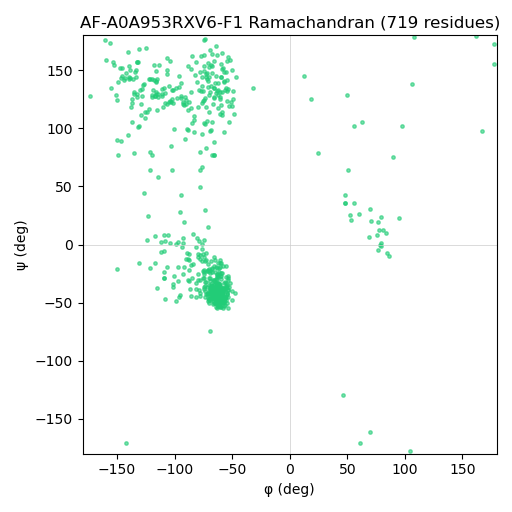A A C 1
ATOM 5102 O O . ALA A 1 665 ? 49.420 -0.078 -22.101 1.00 96.81 665 ALA A O 1
ATOM 5103 N N . THR A 1 666 ? 47.396 -0.509 -22.967 1.00 97.31 666 THR A N 1
ATOM 5104 C CA . THR A 1 666 ? 47.857 -1.080 -24.232 1.00 97.31 666 THR A CA 1
ATOM 5105 C C . THR A 1 666 ? 46.843 -0.782 -25.333 1.00 97.31 666 THR A C 1
ATOM 5107 O O . THR A 1 666 ? 45.633 -0.814 -25.099 1.00 97.31 666 THR A O 1
ATOM 5110 N N . ASP A 1 667 ? 47.348 -0.484 -26.525 1.00 97.75 667 ASP A N 1
ATOM 5111 C CA . ASP A 1 667 ? 46.563 -0.162 -27.712 1.00 97.75 667 ASP A CA 1
ATOM 5112 C C . ASP A 1 667 ? 46.795 -1.222 -28.789 1.00 97.75 667 ASP A C 1
ATOM 5114 O O . ASP A 1 667 ? 47.925 -1.664 -29.005 1.00 97.75 667 ASP A O 1
ATOM 5118 N N . LEU A 1 668 ? 45.728 -1.601 -29.490 1.00 95.69 668 LEU A N 1
ATOM 5119 C CA . LEU A 1 668 ? 45.800 -2.409 -30.704 1.00 95.69 668 LEU A CA 1
ATOM 5120 C C . LEU A 1 668 ? 45.259 -1.614 -31.883 1.00 95.69 668 LEU A C 1
ATOM 5122 O O . LEU A 1 668 ? 44.135 -1.118 -31.834 1.00 95.69 668 LEU A O 1
ATOM 5126 N N . GLU A 1 669 ? 46.039 -1.540 -32.952 1.00 96.94 669 GLU A N 1
ATOM 5127 C CA . GLU A 1 669 ? 45.706 -0.779 -34.150 1.00 96.94 669 GLU A CA 1
ATOM 5128 C C . GLU A 1 669 ? 45.506 -1.714 -35.345 1.00 96.94 669 GLU A C 1
ATOM 5130 O O . GLU A 1 669 ? 46.348 -2.570 -35.627 1.00 96.94 669 GLU A O 1
ATOM 5135 N N . TYR A 1 670 ? 44.387 -1.548 -36.052 1.00 95.62 670 TYR A N 1
ATOM 5136 C CA . TYR A 1 670 ? 44.030 -2.368 -37.207 1.00 95.62 670 TYR A CA 1
ATOM 5137 C C . TYR A 1 670 ? 43.428 -1.528 -38.339 1.00 95.62 670 TYR A C 1
ATOM 5139 O O . TYR A 1 670 ? 42.632 -0.622 -38.073 1.00 95.62 670 TYR A O 1
ATOM 5147 N N . PRO A 1 671 ? 43.718 -1.855 -39.611 1.00 94.50 671 PRO A N 1
ATOM 5148 C CA . PRO A 1 671 ? 42.986 -1.287 -40.735 1.00 94.50 671 PRO A CA 1
ATOM 5149 C C . PRO A 1 671 ? 41.550 -1.838 -40.788 1.00 94.50 671 PRO A C 1
ATOM 5151 O O . PRO A 1 671 ? 41.311 -3.017 -40.516 1.00 94.50 671 PRO A O 1
ATOM 5154 N N . LEU A 1 672 ? 40.593 -0.997 -41.181 1.00 92.81 672 LEU A N 1
ATOM 5155 C CA . LEU A 1 672 ? 39.187 -1.352 -41.369 1.00 92.81 672 LEU A CA 1
ATOM 5156 C C . LEU A 1 672 ? 38.627 -0.717 -42.646 1.00 92.81 672 LEU A C 1
ATOM 5158 O O . LEU A 1 672 ? 38.500 0.501 -42.732 1.00 92.81 672 LEU A O 1
ATOM 5162 N N . THR A 1 673 ? 38.189 -1.545 -43.591 1.00 91.75 673 THR A N 1
ATOM 5163 C CA . THR A 1 673 ? 37.409 -1.096 -44.754 1.00 91.75 673 THR A CA 1
ATOM 5164 C C . THR A 1 673 ? 35.913 -1.249 -44.471 1.00 91.75 673 THR A C 1
ATOM 5166 O O . THR A 1 673 ? 35.440 -2.328 -44.096 1.00 91.75 673 THR A O 1
ATOM 5169 N N . VAL A 1 674 ? 35.151 -0.173 -44.673 1.00 88.44 674 VAL A N 1
ATOM 5170 C CA . VAL A 1 674 ? 33.691 -0.134 -44.508 1.00 88.44 674 VAL A CA 1
ATOM 5171 C C . VAL A 1 674 ? 33.019 -0.032 -45.877 1.00 88.44 674 VAL A C 1
ATOM 5173 O O . VAL A 1 674 ? 33.258 0.914 -46.625 1.00 88.44 674 VAL A O 1
ATOM 5176 N N . THR A 1 675 ? 32.153 -0.994 -46.207 1.00 84.69 675 THR A N 1
ATOM 5177 C CA . THR A 1 675 ? 31.472 -1.088 -47.519 1.00 84.69 675 THR A CA 1
ATOM 5178 C C . THR A 1 675 ? 29.949 -0.959 -47.440 1.00 84.69 675 THR A C 1
ATOM 5180 O O . THR A 1 675 ? 29.292 -0.703 -48.449 1.00 84.69 675 THR A O 1
ATOM 5183 N N . ASN A 1 676 ? 29.376 -1.104 -46.247 1.00 80.94 676 ASN A N 1
ATOM 5184 C CA . ASN A 1 676 ? 27.935 -1.099 -45.973 1.00 80.94 676 ASN A CA 1
ATOM 5185 C C . ASN A 1 676 ? 27.535 -0.028 -44.942 1.00 80.94 676 ASN A C 1
ATOM 5187 O O . ASN A 1 676 ? 26.522 -0.161 -44.259 1.00 80.94 676 ASN A O 1
ATOM 5191 N N . SER A 1 677 ? 28.348 1.021 -44.823 1.00 83.75 677 SER A N 1
ATOM 5192 C CA . SER A 1 677 ? 28.176 2.148 -43.904 1.00 83.75 677 SER A CA 1
ATOM 5193 C C . SER A 1 677 ? 28.147 1.756 -42.425 1.00 83.75 677 SER A C 1
ATOM 5195 O O . SER A 1 677 ? 27.545 2.439 -41.597 1.00 83.75 677 SER A O 1
ATOM 5197 N N . GLN A 1 678 ? 28.792 0.637 -42.092 1.00 86.12 678 GLN A N 1
ATOM 5198 C CA . GLN A 1 678 ? 28.820 0.082 -40.752 1.00 86.12 678 GLN A CA 1
ATOM 5199 C C . GLN A 1 678 ? 30.225 -0.402 -40.379 1.00 86.12 678 GLN A C 1
ATOM 5201 O O . GLN A 1 678 ? 30.816 -1.240 -41.058 1.00 86.12 678 GLN A O 1
ATOM 5206 N N . ALA A 1 679 ? 30.736 0.106 -39.262 1.00 89.19 679 ALA A N 1
ATOM 5207 C CA . ALA A 1 679 ? 31.929 -0.404 -38.600 1.00 89.19 679 ALA A CA 1
ATOM 5208 C C . ALA A 1 679 ? 31.506 -1.192 -37.358 1.00 89.19 679 ALA A C 1
ATOM 5210 O O . ALA A 1 679 ? 30.828 -0.650 -36.486 1.00 89.19 679 ALA A O 1
ATOM 5211 N N . THR A 1 680 ? 31.894 -2.464 -37.277 1.00 94.19 680 THR A N 1
ATOM 5212 C CA . THR A 1 680 ? 31.565 -3.348 -36.151 1.00 94.19 680 THR A CA 1
ATOM 5213 C C . THR A 1 680 ? 32.833 -3.846 -35.474 1.00 94.19 680 THR A C 1
ATOM 5215 O O . THR A 1 680 ? 33.692 -4.426 -36.131 1.00 94.19 680 THR A O 1
ATOM 5218 N N . VAL A 1 681 ? 32.910 -3.697 -34.154 1.00 97.06 681 VAL A N 1
ATOM 5219 C CA . VAL A 1 681 ? 33.922 -4.320 -33.290 1.00 97.06 681 VAL A CA 1
ATOM 5220 C C . VAL A 1 681 ? 33.224 -5.413 -32.486 1.00 97.06 681 VAL A C 1
ATOM 5222 O O . VAL A 1 681 ? 32.158 -5.181 -31.922 1.00 97.06 681 VAL A O 1
ATOM 5225 N N . THR A 1 682 ? 33.763 -6.628 -32.445 1.00 97.06 682 THR A N 1
ATOM 5226 C CA . THR A 1 682 ? 33.213 -7.739 -31.653 1.00 97.06 682 THR A CA 1
ATOM 5227 C C . THR A 1 682 ? 34.321 -8.415 -30.865 1.00 97.06 682 THR A C 1
ATOM 5229 O O . THR A 1 682 ? 35.318 -8.831 -31.440 1.00 97.06 682 THR A O 1
ATOM 5232 N N . LEU A 1 683 ? 34.130 -8.555 -29.558 1.00 97.19 683 LEU A N 1
ATOM 5233 C CA . LEU A 1 683 ? 34.994 -9.295 -28.653 1.00 97.19 683 LEU A CA 1
ATOM 5234 C C . LEU A 1 683 ? 34.239 -10.542 -28.186 1.00 97.19 683 LEU A C 1
ATOM 5236 O O . LEU A 1 683 ? 33.099 -10.436 -27.724 1.00 97.19 683 LEU A O 1
ATOM 5240 N N . THR A 1 684 ? 34.860 -11.714 -28.286 1.00 95.38 684 THR A N 1
ATOM 5241 C CA . THR A 1 684 ? 34.249 -12.995 -27.896 1.00 95.38 684 THR A CA 1
ATOM 5242 C C . THR A 1 684 ? 35.110 -13.672 -26.841 1.00 95.38 684 THR A C 1
ATOM 5244 O O . THR A 1 684 ? 36.262 -14.000 -27.101 1.00 95.38 684 THR A O 1
ATOM 5247 N N . GLY A 1 685 ? 34.564 -13.859 -25.642 1.00 91.69 685 GLY A N 1
ATOM 5248 C CA . GLY A 1 685 ? 35.252 -14.478 -24.513 1.00 91.69 685 GLY A CA 1
ATOM 5249 C C . GLY A 1 685 ? 35.686 -15.908 -24.825 1.00 91.69 685 GLY A C 1
ATOM 5250 O O . GLY A 1 685 ? 34.863 -16.744 -25.190 1.00 91.69 685 GLY A O 1
ATOM 5251 N N . VAL A 1 686 ? 36.978 -16.181 -24.651 1.00 92.88 686 VAL A N 1
ATOM 5252 C CA . VAL A 1 686 ? 37.565 -17.529 -24.686 1.00 92.88 686 VAL A CA 1
ATOM 5253 C C . VAL A 1 686 ? 37.740 -18.036 -23.256 1.00 92.88 686 VAL A C 1
ATOM 5255 O O . VAL A 1 686 ? 37.291 -19.128 -22.912 1.00 92.88 686 VAL A O 1
ATOM 5258 N N . THR A 1 687 ? 38.333 -17.200 -22.406 1.00 85.62 687 THR A N 1
ATOM 5259 C CA . THR A 1 687 ? 38.469 -17.416 -20.968 1.00 85.62 687 THR A CA 1
ATOM 5260 C C . THR A 1 687 ? 37.885 -16.192 -20.274 1.00 85.62 687 THR A C 1
ATOM 5262 O O . THR A 1 687 ? 38.453 -15.108 -20.390 1.00 85.62 687 THR A O 1
ATOM 5265 N N . ARG A 1 688 ? 36.771 -16.364 -19.544 1.00 87.44 688 ARG A N 1
ATOM 5266 C CA . ARG A 1 688 ? 36.027 -15.279 -18.868 1.00 87.44 688 ARG A CA 1
ATOM 5267 C C . ARG A 1 688 ? 35.485 -14.211 -19.831 1.00 87.44 688 ARG A C 1
ATOM 5269 O O . ARG A 1 688 ? 35.413 -14.401 -21.042 1.00 87.44 688 ARG A O 1
ATOM 5276 N N . GLU A 1 689 ? 34.981 -13.133 -19.251 1.00 91.69 689 GLU A N 1
ATOM 5277 C CA . GLU A 1 689 ? 34.225 -12.085 -19.920 1.00 91.69 689 GLU A CA 1
ATOM 5278 C C . GLU A 1 689 ? 35.162 -11.120 -20.672 1.00 91.69 689 GLU A C 1
ATOM 5280 O O . GLU A 1 689 ? 36.147 -10.679 -20.072 1.00 91.69 689 GLU A O 1
ATOM 5285 N N . PRO A 1 690 ? 34.887 -10.755 -21.943 1.00 94.25 690 PRO A N 1
ATOM 5286 C CA . PRO A 1 690 ? 35.687 -9.768 -22.671 1.00 94.25 690 PRO A CA 1
ATOM 5287 C C . PRO A 1 690 ? 35.517 -8.364 -22.079 1.00 94.25 690 PRO A C 1
ATOM 5289 O O . PRO A 1 690 ? 34.469 -8.065 -21.507 1.00 94.25 690 PRO A O 1
ATOM 5292 N N . LEU A 1 691 ? 36.521 -7.501 -22.259 1.00 95.31 691 LEU A N 1
ATOM 5293 C CA . LEU A 1 691 ? 36.536 -6.121 -21.762 1.00 95.31 691 LEU A CA 1
ATOM 5294 C C . LEU A 1 691 ? 37.219 -5.187 -22.770 1.00 95.31 691 LEU A C 1
ATOM 5296 O O . LEU A 1 691 ? 38.207 -5.589 -23.373 1.00 95.31 691 LEU A O 1
ATOM 5300 N N . ILE A 1 692 ? 36.728 -3.953 -22.920 1.00 98.25 692 ILE A N 1
ATOM 5301 C CA . ILE A 1 692 ? 37.374 -2.874 -23.690 1.00 98.25 692 ILE A CA 1
ATOM 5302 C C . ILE A 1 692 ? 37.249 -1.528 -22.969 1.00 98.25 692 ILE A C 1
ATOM 5304 O O . ILE A 1 692 ? 36.215 -1.266 -22.356 1.00 98.25 692 ILE A O 1
ATOM 5308 N N . ASN A 1 693 ? 38.275 -0.680 -23.051 1.00 98.38 693 ASN A N 1
ATOM 5309 C CA . ASN A 1 693 ? 38.327 0.623 -22.376 1.00 98.38 693 ASN A CA 1
ATOM 5310 C C . ASN A 1 693 ? 38.025 1.796 -23.315 1.00 98.38 693 ASN A C 1
ATOM 5312 O O . ASN A 1 693 ? 37.377 2.760 -22.929 1.00 98.38 693 ASN A O 1
ATOM 5316 N N . GLY A 1 694 ? 38.422 1.700 -24.582 1.00 97.50 694 GLY A N 1
ATOM 5317 C CA . GLY A 1 694 ? 38.143 2.749 -25.556 1.00 97.50 694 GLY A CA 1
ATOM 5318 C C . GLY A 1 694 ? 38.232 2.272 -26.996 1.00 97.50 694 GLY A C 1
ATOM 5319 O O . GLY A 1 694 ? 38.849 1.246 -27.288 1.00 97.50 694 GLY A O 1
ATOM 5320 N N . ILE A 1 695 ? 37.586 3.014 -27.893 1.00 98.31 695 ILE A N 1
ATOM 5321 C CA . ILE A 1 695 ? 37.581 2.741 -29.334 1.00 98.31 695 ILE A CA 1
ATOM 5322 C C . ILE A 1 695 ? 37.813 4.048 -30.080 1.00 98.31 695 ILE A C 1
ATOM 5324 O O . ILE A 1 695 ? 37.095 5.022 -29.857 1.00 98.31 695 ILE A O 1
ATOM 5328 N N . GLU A 1 696 ? 38.759 4.050 -31.011 1.00 96.56 696 GLU A N 1
ATOM 5329 C CA . GLU A 1 696 ? 38.919 5.122 -31.986 1.00 96.56 696 GLU A CA 1
ATOM 5330 C C . GLU A 1 696 ? 38.678 4.612 -33.405 1.00 96.56 696 GLU A C 1
ATOM 5332 O O . GLU A 1 696 ? 39.109 3.514 -33.750 1.00 96.56 696 GLU A O 1
ATOM 5337 N N . ILE A 1 697 ? 38.009 5.417 -34.232 1.00 94.38 697 ILE A N 1
ATOM 5338 C CA . ILE A 1 697 ? 37.884 5.210 -35.678 1.00 94.38 697 ILE A CA 1
ATOM 5339 C C . ILE A 1 697 ? 38.348 6.488 -36.369 1.00 94.38 697 ILE A C 1
ATOM 5341 O O . ILE A 1 697 ? 37.683 7.530 -36.315 1.00 94.38 697 ILE A O 1
ATOM 5345 N N . LEU A 1 698 ? 39.506 6.397 -37.012 1.00 91.75 698 LEU A N 1
ATOM 5346 C CA . LEU A 1 698 ? 40.186 7.503 -37.674 1.00 91.75 698 LEU A CA 1
ATOM 5347 C C . LEU A 1 698 ? 40.142 7.270 -39.190 1.00 91.75 698 LEU A C 1
ATOM 5349 O O . LEU A 1 698 ? 40.402 6.146 -39.618 1.00 91.75 698 LEU A O 1
ATOM 5353 N N . PRO A 1 699 ? 39.805 8.271 -40.025 1.00 87.12 699 PRO A N 1
ATOM 5354 C CA . PRO A 1 699 ? 39.966 8.146 -41.473 1.00 87.12 699 PRO A CA 1
ATOM 5355 C C . PRO A 1 699 ? 41.405 7.740 -41.803 1.00 87.12 699 PRO A C 1
ATOM 5357 O O . PRO A 1 699 ? 42.329 8.327 -41.240 1.00 87.12 699 PRO A O 1
ATOM 5360 N N . ALA A 1 700 ? 41.601 6.758 -42.687 1.00 79.69 700 ALA A N 1
ATOM 5361 C CA . ALA A 1 700 ? 42.943 6.361 -43.093 1.00 79.69 700 ALA A CA 1
ATOM 5362 C C . ALA A 1 700 ? 43.644 7.566 -43.741 1.00 79.69 700 ALA A C 1
ATOM 5364 O O . ALA A 1 700 ? 43.247 8.044 -44.807 1.00 79.69 700 ALA A O 1
ATOM 5365 N N . SER A 1 701 ? 44.673 8.100 -43.086 1.00 51.50 701 SER A N 1
ATOM 5366 C CA . SER A 1 701 ? 45.593 9.031 -43.725 1.00 51.50 701 SER A CA 1
ATOM 5367 C C . SER A 1 701 ? 46.311 8.288 -44.855 1.00 51.50 701 SER A C 1
ATOM 5369 O O . SER A 1 701 ? 46.800 7.173 -44.670 1.00 51.50 701 SER A O 1
ATOM 5371 N N . GLY A 1 702 ? 46.376 8.895 -46.046 1.00 39.97 702 GLY A N 1
ATOM 5372 C CA . GLY A 1 702 ? 47.263 8.424 -47.116 1.00 39.97 702 GLY A CA 1
ATOM 5373 C C . GLY A 1 702 ? 48.707 8.268 -46.606 1.00 39.97 702 GLY A C 1
ATOM 5374 O O . GLY A 1 702 ? 49.064 8.856 -45.584 1.00 39.97 702 GLY A O 1
ATOM 5375 N N . PRO A 1 703 ? 49.550 7.470 -47.280 1.00 33.56 703 PRO A N 1
ATOM 5376 C CA . PRO A 1 703 ? 50.739 6.885 -46.674 1.00 33.56 703 PRO A CA 1
ATOM 5377 C C . PRO A 1 703 ? 51.725 7.964 -46.215 1.00 33.56 703 PRO A C 1
ATOM 5379 O O . PRO A 1 703 ? 52.293 8.684 -47.035 1.00 33.56 703 PRO A O 1
ATOM 5382 N N . SER A 1 704 ? 51.995 8.025 -44.912 1.00 29.55 704 SER A N 1
ATOM 5383 C CA . SER A 1 704 ? 53.179 8.695 -44.379 1.00 29.55 704 SER A CA 1
ATOM 5384 C C . SER A 1 704 ? 53.809 7.854 -43.271 1.00 29.55 704 SER A C 1
ATOM 5386 O O . SER A 1 704 ? 53.287 7.794 -42.166 1.00 29.55 704 SER A O 1
ATOM 5388 N N . GLY A 1 705 ? 54.936 7.225 -43.614 1.00 28.52 705 GLY A N 1
ATOM 5389 C CA . GLY A 1 705 ? 56.095 7.025 -42.740 1.00 28.52 705 GLY A CA 1
ATOM 5390 C C . GLY A 1 705 ? 55.901 6.189 -41.478 1.00 28.52 705 GLY A C 1
ATOM 5391 O O . GLY A 1 705 ? 55.424 6.676 -40.463 1.00 28.52 705 GLY A O 1
ATOM 5392 N N . ALA A 1 706 ? 56.409 4.959 -41.523 1.00 32.25 706 ALA A N 1
ATOM 5393 C CA . ALA A 1 706 ? 56.703 4.158 -40.346 1.00 32.25 706 ALA A CA 1
ATOM 5394 C C . ALA A 1 706 ? 57.524 4.939 -39.303 1.00 32.25 706 ALA A C 1
ATOM 5396 O O . ALA A 1 706 ? 58.582 5.472 -39.629 1.00 32.25 706 ALA A O 1
ATOM 5397 N N . GLU A 1 707 ? 57.112 4.885 -38.038 1.00 26.44 707 GLU A N 1
ATOM 5398 C CA . GLU A 1 707 ? 58.051 4.950 -36.920 1.00 26.44 707 GLU A CA 1
ATOM 5399 C C . GLU A 1 707 ? 57.607 3.976 -35.822 1.00 26.44 707 GLU A C 1
ATOM 5401 O O . GLU A 1 707 ? 56.773 4.261 -34.967 1.00 26.44 707 GLU A O 1
ATOM 5406 N N . VAL A 1 708 ? 58.177 2.772 -35.871 1.00 30.30 708 VAL A N 1
ATOM 5407 C CA . VAL A 1 708 ? 58.172 1.838 -34.747 1.00 30.30 708 VAL A CA 1
ATOM 5408 C C . VAL A 1 708 ? 59.134 2.400 -33.700 1.00 30.30 708 VAL A C 1
ATOM 5410 O O . VAL A 1 708 ? 60.349 2.321 -33.872 1.00 30.30 708 VAL A O 1
ATOM 5413 N N . LYS A 1 709 ? 58.618 2.948 -32.596 1.00 28.56 709 LYS A N 1
ATOM 5414 C CA . LYS A 1 709 ? 59.428 3.192 -31.394 1.00 28.56 709 LYS A CA 1
ATOM 5415 C C . LYS A 1 709 ? 59.352 1.986 -30.467 1.00 28.56 709 LYS A C 1
ATOM 5417 O O . LYS A 1 709 ? 58.503 1.899 -29.588 1.00 28.56 709 LYS A O 1
ATOM 5422 N N . THR A 1 710 ? 60.281 1.054 -30.653 1.00 28.75 710 THR A N 1
ATOM 5423 C CA . THR A 1 710 ? 60.653 0.083 -29.618 1.00 28.75 710 THR A CA 1
ATOM 5424 C C . THR A 1 710 ? 61.527 0.771 -28.570 1.00 28.75 710 THR A C 1
ATOM 5426 O O . THR A 1 710 ? 62.619 1.230 -28.903 1.00 28.75 710 THR A O 1
ATOM 5429 N N . HIS A 1 711 ? 61.117 0.778 -27.300 1.00 31.58 711 HIS A N 1
ATOM 5430 C CA . HIS A 1 711 ? 62.042 1.013 -26.189 1.00 31.58 711 HIS A CA 1
ATOM 5431 C C . HIS A 1 711 ? 62.423 -0.318 -25.534 1.00 31.58 711 HIS A C 1
ATOM 5433 O O . HIS A 1 711 ? 61.679 -0.884 -24.737 1.00 31.58 711 HIS A O 1
ATOM 5439 N N . GLY A 1 712 ? 63.603 -0.813 -25.915 1.00 27.78 712 GLY A N 1
ATOM 5440 C CA . GLY A 1 712 ? 64.343 -1.860 -25.219 1.00 27.78 712 GLY A CA 1
ATOM 5441 C C . GLY A 1 712 ? 65.265 -1.286 -24.135 1.00 27.78 712 GLY A C 1
ATOM 5442 O O . GLY A 1 712 ? 65.706 -0.142 -24.206 1.00 27.78 712 GLY A O 1
ATOM 5443 N N . SER A 1 713 ? 65.523 -2.127 -23.137 1.00 29.83 713 SER A N 1
ATOM 5444 C CA . SER A 1 713 ? 66.309 -1.948 -21.910 1.00 29.83 713 SER A CA 1
ATOM 5445 C C . SER A 1 713 ? 67.722 -1.366 -22.060 1.00 29.83 713 SER A C 1
ATOM 5447 O O . SER A 1 713 ? 68.436 -1.738 -22.989 1.00 29.83 713 SER A O 1
ATOM 5449 N N . GLY A 1 714 ? 68.204 -0.643 -21.037 1.00 25.44 714 GLY A N 1
ATOM 5450 C CA . GLY A 1 714 ? 69.646 -0.450 -20.834 1.00 25.44 714 GLY A CA 1
ATOM 5451 C C . GLY A 1 714 ? 70.051 0.632 -19.828 1.00 25.44 714 GLY A C 1
ATOM 5452 O O . GLY A 1 714 ? 70.110 1.800 -20.173 1.00 25.44 714 GLY A O 1
ATOM 5453 N N . ALA A 1 715 ? 70.340 0.196 -18.600 1.00 26.33 715 ALA A N 1
ATOM 5454 C CA . ALA A 1 715 ? 71.295 0.714 -17.610 1.00 26.33 715 ALA A CA 1
ATOM 5455 C C . ALA A 1 715 ? 71.864 2.156 -17.705 1.00 26.33 715 ALA A C 1
ATOM 5457 O O . ALA A 1 715 ? 72.662 2.466 -18.581 1.00 26.33 715 ALA A O 1
ATOM 5458 N N . GLY A 1 716 ? 71.693 2.900 -16.602 1.00 25.89 716 GLY A N 1
ATOM 5459 C CA . GLY A 1 716 ? 72.838 3.353 -15.800 1.00 25.89 716 GLY A CA 1
ATOM 5460 C C . GLY A 1 716 ? 73.268 4.827 -15.870 1.00 25.89 716 GLY A C 1
ATOM 5461 O O . GLY A 1 716 ? 73.475 5.384 -16.937 1.00 25.89 716 GLY A O 1
ATOM 5462 N N . VAL A 1 717 ? 73.591 5.333 -14.667 1.00 27.78 717 VAL A N 1
ATOM 5463 C CA . VAL A 1 717 ? 74.553 6.409 -14.330 1.00 27.78 717 VAL A CA 1
ATOM 5464 C C . VAL A 1 717 ? 73.986 7.834 -14.117 1.00 27.78 717 VAL A C 1
ATOM 5466 O O . VAL A 1 717 ? 73.681 8.561 -15.049 1.00 27.78 717 VAL A O 1
ATOM 5469 N N . THR A 1 718 ? 73.883 8.183 -12.818 1.00 27.47 718 THR A N 1
ATOM 5470 C CA . THR A 1 718 ? 74.244 9.445 -12.101 1.00 27.47 718 THR A CA 1
ATOM 5471 C C . THR A 1 718 ? 74.572 10.698 -12.937 1.00 27.47 718 THR A C 1
ATOM 5473 O O . THR A 1 718 ? 75.302 10.595 -13.908 1.00 27.47 718 THR A O 1
ATOM 5476 N N . GLN A 1 719 ? 74.246 11.940 -12.549 1.00 24.73 719 GLN A N 1
ATOM 5477 C CA . GLN A 1 719 ? 74.534 12.617 -11.271 1.00 24.73 719 GLN A CA 1
ATOM 5478 C C . GLN A 1 719 ? 73.999 14.075 -11.330 1.00 24.73 719 GLN A C 1
ATOM 5480 O O . GLN A 1 719 ? 73.968 14.637 -12.417 1.00 24.73 719 GLN A O 1
ATOM 5485 N N . ALA A 1 720 ? 73.701 14.658 -10.155 1.00 27.83 720 ALA A N 1
ATOM 5486 C CA . ALA A 1 720 ? 73.812 16.079 -9.735 1.00 27.83 720 ALA A CA 1
ATOM 5487 C C . ALA A 1 720 ? 73.212 17.195 -10.635 1.00 27.83 720 ALA A C 1
ATOM 5489 O O . ALA A 1 720 ? 73.557 17.330 -11.800 1.00 27.83 720 ALA A O 1
ATOM 5490 N N . LYS A 1 721 ? 72.379 18.114 -10.136 1.00 32.19 721 LYS A N 1
ATOM 5491 C CA . LYS A 1 721 ? 72.503 18.957 -8.935 1.00 32.19 721 LYS A CA 1
ATOM 5492 C C . LYS A 1 721 ? 71.131 19.464 -8.502 1.00 32.19 721 LYS A C 1
ATOM 5494 O O . LYS A 1 721 ? 70.301 19.677 -9.412 1.00 32.19 721 LYS A O 1
#

Radius of gyration: 31.69 Å; Cα contacts (8 Å, |Δi|>4): 1312; chains: 1; bounding box: 103×51×89 Å

pLDDT: mean 81.86, std 17.13, range [24.73, 98.62]

Foldseek 3Di:
DPLVVLLVCLLVLQLLLQQLLLLQLLVLCVVLVAQAASLLSSVVSLLSQLLQLLVPLQPWACAVVVLVVSSVNSNVSNVVCQVSNVHCVSSVLLSLLLLLLLLAFADDPDQCQQQPLQLLLQCRHQGRQWFLLCLQPVCLLQLASLSSSQSNRHDLSNAGCSLSSNLSSLLSSLLVVLVVCLVVPDQLLLLLLSLLSNLCSQQPRQLSNVSRHDDLLSSLLSLLSSLLSLLSCVVVCHRLAHSLLSLLSSLLNNCSRDVLSVLSNVVSVVCCVPCVSSHYGPSSVVVSVSSLVSSQVSSCRHAQASHFLPLVRHDVPALSHDDSVVSVQVQLLQQLCLQPNPDSPSCVSLVDCPSVVVNVVVLCPDPPCVVLVCLQVQLVVLVVVCVVVVPDDDPSLVVSLVSLVVSQVVCCNRRNNCSSSVSSSVSNSSSSVSSSCCVVQVDSVSSVVVSVVSVVSSVVSSVVSVVVSSSSSSDRQDDDPDDWDWDQDPAPPRDTETADDQVGQGNNNPPPPYGHPVSDDNSSSSSIRDDPRPPPDDPPPPPPDDDDDFDDPQAKEFALADWDAFPVRDTHHYHPQKPDFHKDFDPDAAAADPGLRLARMKTKHPVQKIKGKGQHDFAKKKKKFKYAAAPDFDWPQWFKWKDKPNHTPDGRDTRCVQQVGHSYMDMDIDMDGDDPRMIMIMIGTPHDMDMTRMMTIHHDDDDDDDDDDDDDDDDDDDDDD